Protein AF-0000000072245856 (afdb_homodimer)

Organism: Plasmodium yoelii yoelii (NCBI:txid73239)

Sequence (752 aa):
MQIKRLKFPLGWRPEPLPTGLAEQFRSALAAGLAIFLLGLISSRFIEGGGLKTLVASMGASAVILFVVPHSPMARPWSVVGGHLISGLIGILCARWVPDTWPAAALAVGLAIFAMQLARCLHPPGGASALIPVLGDAGIRALGFQFLLTPLALNVAVMLVASRFYDRWVHAARPAPNTEPHPPSPLERIGIQAEDFHAALQDVGVFVDVSADELSDIYHFAASRAFRRTFGKTTCAGIMTPEPLTAEFGDDLESVWRRMQRHGIRALPVVDRGRHVIGIVTFKDFFRHAPADGFGSLKARLKALLLPSPRVTSTKPEVVGQIMTAPAITARHDAPIVELARLLSEHGIHQVPIVDERRKLVGVPAGLAQPAMAVASMQIKRLKFPLGWRPEPLPTGLAEQFRSALAAGLAIFLLGLISSRFIEGGGLKTLVASMGASAVILFVVPHSPMARPWSVVGGHLISGLIGILCARWVPDTWPAAALAVGLAIFAMQLARCLHPPGGASALIPVLGDAGIRALGFQFLLTPLALNVAVMLVASRFYDRWVHAARPAPNTEPHPPSPLERIGIQAEDFHAALQDVGVFVDVSADELSDIYHFAASRAFRRTFGKTTCAGIMTPEPLTAEFGDDLESVWRRMQRHGIRALPVVDRGRHVIGIVTFKDFFRHAPADGFGSLKARLKALLLPSPRVTSTKPEVVGQIMTAPAITARHDAPIVELARLLSEHGIHQVPIVDERRKLVGVPAGLAQPAMAVAS

InterPro domains:
  IPR000644 CBS domain [PF00571] (237-288)
  IPR000644 CBS domain [PF00571] (319-363)
  IPR000644 CBS domain [PS51371] (239-297)
  IPR000644 CBS domain [PS51371] (323-363)
  IPR000644 CBS domain [SM00116] (242-290)
  IPR000644 CBS domain [SM00116] (326-371)
  IPR007065 HPP [PTHR33741] (18-161)
  IPR046342 CBS domain superfamily [G3DSA:3.10.580.10] (218-363)
  IPR046342 CBS domain superfamily [SSF54631] (230-363)
  IPR058581 HPP, transmembrane region [PF04982] (21-168)

Radius of gyration: 33.42 Å; Cα contacts (8 Å, |Δi|>4): 1411; chains: 2; bounding box: 70×101×74 Å

Solvent-accessible surface area (backbone atoms only — not comparable to full-atom values): 38140 Å² total; per-residue (Å²): 128,81,73,78,68,80,75,69,69,81,54,69,65,64,59,86,69,32,47,54,71,68,57,43,47,49,28,14,50,52,34,12,50,43,46,30,50,42,40,58,54,33,51,71,72,43,86,85,66,67,55,75,40,57,61,45,33,52,30,13,43,36,41,35,41,45,59,30,52,66,26,62,46,40,20,61,38,8,47,53,46,9,35,51,54,9,29,50,39,4,39,51,24,44,73,72,33,88,53,63,43,64,19,39,10,50,10,31,14,51,27,48,32,49,21,56,76,66,36,9,52,22,43,32,12,22,11,34,6,28,40,40,48,42,39,55,73,70,53,46,68,42,50,75,47,35,53,52,62,30,48,46,51,49,51,52,49,49,53,52,45,39,50,51,50,49,46,62,66,40,63,73,47,74,71,76,78,64,66,82,60,74,66,50,76,59,42,60,54,27,67,45,44,68,24,33,45,49,23,41,42,70,69,36,51,60,63,48,59,44,34,64,53,49,43,52,44,46,46,44,9,29,40,42,21,46,40,71,69,32,50,83,35,27,33,56,75,44,34,38,67,79,55,76,67,42,39,47,78,38,45,44,43,61,51,50,49,50,28,61,74,68,69,47,64,63,34,46,22,25,50,96,80,36,30,63,56,18,33,36,36,61,63,34,54,59,69,64,23,63,75,81,61,95,54,55,71,63,51,26,44,49,58,41,40,46,78,65,91,54,94,76,60,98,57,65,63,30,38,57,69,49,34,45,69,79,48,69,67,38,47,33,80,35,40,37,64,59,48,38,46,52,30,48,76,66,70,43,92,76,46,48,22,16,47,96,82,44,27,64,51,21,31,66,38,66,68,56,49,26,60,30,41,55,52,77,128,82,73,80,69,82,75,70,71,82,54,66,66,65,61,85,69,31,48,53,70,68,56,43,47,49,28,13,49,51,33,12,50,41,46,29,50,40,40,58,53,33,51,72,71,42,85,85,66,66,56,74,41,58,60,45,33,52,28,12,43,35,40,35,41,45,60,29,50,65,26,63,44,39,19,60,39,8,48,53,47,10,34,52,55,8,28,51,40,3,38,52,24,44,73,72,34,87,52,64,41,65,19,40,10,48,9,31,14,50,26,48,32,48,21,55,75,65,37,9,50,22,42,32,14,21,11,34,5,29,40,39,48,43,39,55,73,71,53,46,70,43,50,75,47,36,52,52,61,30,47,45,52,49,51,51,49,50,52,52,46,38,50,52,49,47,46,61,66,42,63,74,46,75,70,78,77,65,66,81,60,74,64,48,76,58,41,61,54,27,68,44,44,66,24,33,45,49,26,43,42,69,70,36,52,62,64,50,58,45,35,65,52,48,45,51,45,45,47,42,9,31,40,43,21,46,40,71,70,32,50,82,34,27,34,56,74,46,34,37,67,79,56,76,68,42,39,46,79,37,44,42,42,62,51,50,49,51,27,62,73,68,68,45,65,63,32,46,20,26,49,97,80,38,31,63,58,18,34,36,36,62,61,34,53,58,70,65,24,61,74,80,60,93,52,54,72,64,52,27,45,48,58,43,40,47,80,65,93,53,94,75,59,97,57,65,63,29,38,58,69,48,36,45,67,80,48,69,68,37,47,33,80,34,39,36,63,59,50,39,46,51,30,49,76,66,71,44,92,75,46,48,20,16,48,98,82,42,27,65,52,21,31,66,37,66,70,57,48,25,60,31,41,55,51,76

Structure (mmCIF, N/CA/C/O backbone):
data_AF-0000000072245856-model_v1
#
loop_
_entity.id
_entity.type
_entity.pdbx_description
1 polymer 'Transmembrane protein, putative'
#
loop_
_atom_site.group_PDB
_atom_site.id
_atom_site.type_symbol
_atom_site.label_atom_id
_atom_site.label_alt_id
_atom_site.label_comp_id
_atom_site.label_asym_id
_atom_site.label_entity_id
_atom_site.label_seq_id
_atom_site.pdbx_PDB_ins_code
_atom_site.Cartn_x
_atom_site.Cartn_y
_atom_site.Cartn_z
_atom_site.occupancy
_atom_site.B_iso_or_equiv
_atom_site.auth_seq_id
_atom_site.auth_comp_id
_atom_site.auth_asym_id
_atom_site.auth_atom_id
_atom_site.pdbx_PDB_model_num
ATOM 1 N N . MET A 1 1 ? -5.223 2.502 21.781 1 23.16 1 MET A N 1
ATOM 2 C CA . MET A 1 1 ? -5.441 3.004 20.422 1 23.16 1 MET A CA 1
ATOM 3 C C . MET A 1 1 ? -5.754 1.86 19.469 1 23.16 1 MET A C 1
ATOM 5 O O . MET A 1 1 ? -4.938 0.953 19.281 1 23.16 1 MET A O 1
ATOM 9 N N . GLN A 1 2 ? -6.961 1.61 19.453 1 27.14 2 GLN A N 1
ATOM 10 C CA . GLN A 1 2 ? -7.457 0.384 18.844 1 27.14 2 GLN A CA 1
ATOM 11 C C . GLN A 1 2 ? -7.035 0.294 17.375 1 27.14 2 GLN A C 1
ATOM 13 O O . GLN A 1 2 ? -7.289 1.212 16.594 1 27.14 2 GLN A O 1
ATOM 18 N N . ILE A 1 3 ? -6.023 -0.297 17.156 1 32.41 3 ILE A N 1
ATOM 19 C CA . ILE A 1 3 ? -5.406 -0.661 15.891 1 32.41 3 ILE A CA 1
ATOM 20 C C . ILE A 1 3 ? -6.484 -1.085 14.898 1 32.41 3 ILE A C 1
ATOM 22 O O . ILE A 1 3 ? -7.16 -2.098 15.102 1 32.41 3 ILE A O 1
ATOM 26 N N . LYS A 1 4 ? -7.23 -0.085 14.32 1 41.78 4 LYS A N 1
ATOM 27 C CA . LYS A 1 4 ? -8.258 -0.447 13.344 1 41.78 4 LYS A CA 1
ATOM 28 C C . LYS A 1 4 ? -7.707 -1.421 12.305 1 41.78 4 LYS A C 1
ATOM 30 O O . LYS A 1 4 ? -6.758 -1.104 11.594 1 41.78 4 LYS A O 1
ATOM 35 N N . ARG A 1 5 ? -7.922 -2.658 12.484 1 41.56 5 ARG A N 1
ATOM 36 C CA . ARG A 1 5 ? -7.441 -3.783 11.695 1 41.56 5 ARG A CA 1
ATOM 37 C C . ARG A 1 5 ? -8.047 -3.766 10.297 1 41.56 5 ARG A C 1
ATOM 39 O O . ARG A 1 5 ? -9.164 -3.273 10.102 1 41.56 5 ARG A O 1
ATOM 46 N N . LEU A 1 6 ? -7.355 -3.92 9.375 1 44.09 6 LEU A N 1
ATOM 47 C CA . LEU A 1 6 ? -7.582 -4.02 7.941 1 44.09 6 LEU A CA 1
ATOM 48 C C . LEU A 1 6 ? -8.773 -4.926 7.637 1 44.09 6 LEU A C 1
ATOM 50 O O . LEU A 1 6 ? -8.812 -6.074 8.086 1 44.09 6 LEU A O 1
ATOM 54 N N . LYS A 1 7 ? -9.969 -4.371 7.438 1 44.53 7 LYS A N 1
ATOM 55 C CA . LYS A 1 7 ? -11.172 -5.121 7.094 1 44.53 7 LYS A CA 1
ATOM 56 C C . LYS A 1 7 ? -10.969 -5.938 5.82 1 44.53 7 LYS A C 1
ATOM 58 O O . LYS A 1 7 ? -10.352 -5.457 4.863 1 44.53 7 LYS A O 1
ATOM 63 N N . PHE A 1 8 ? -11.312 -7.203 5.809 1 45.53 8 PHE A N 1
ATOM 64 C CA . PHE A 1 8 ? -11.336 -8.125 4.684 1 45.53 8 PHE A CA 1
ATOM 65 C C . PHE A 1 8 ? -12.414 -7.727 3.68 1 45.53 8 PHE A C 1
ATOM 67 O O . PHE A 1 8 ? -13.594 -7.641 4.027 1 45.53 8 PHE A O 1
ATOM 74 N N . PRO A 1 9 ? -12.117 -7.176 2.508 1 46.19 9 PRO A N 1
ATOM 75 C CA . PRO A 1 9 ? -13.203 -6.84 1.58 1 46.19 9 PRO A CA 1
ATOM 76 C C . PRO A 1 9 ? -13.859 -8.078 0.969 1 46.19 9 PRO A C 1
ATOM 78 O O . PRO A 1 9 ? -13.18 -8.906 0.369 1 46.19 9 PRO A O 1
ATOM 81 N N . LEU A 1 10 ? -14.914 -8.562 1.509 1 52.28 10 LEU A N 1
ATOM 82 C CA . LEU A 1 10 ? -15.688 -9.688 0.973 1 52.28 10 LEU A CA 1
ATOM 83 C C . LEU A 1 10 ? -16.469 -9.258 -0.268 1 52.28 10 LEU A C 1
ATOM 85 O O . LEU A 1 10 ? -17.234 -10.047 -0.816 1 52.28 10 LEU A O 1
ATOM 89 N N . GLY A 1 11 ? -16.219 -8.102 -0.795 1 60.16 11 GLY A N 1
ATOM 90 C CA . GLY A 1 11 ? -17.078 -7.672 -1.883 1 60.16 11 GLY A CA 1
ATOM 91 C C . GLY A 1 11 ? -16.672 -8.242 -3.229 1 60.16 11 GLY A C 1
ATOM 92 O O . GLY A 1 11 ? -15.492 -8.484 -3.473 1 60.16 11 GLY A O 1
ATOM 93 N N . TRP A 1 12 ? -17.625 -8.852 -3.947 1 73.69 12 TRP A N 1
ATOM 94 C CA . TRP A 1 12 ? -17.484 -9.367 -5.305 1 73.69 12 TRP A CA 1
ATOM 95 C C . TRP A 1 12 ? -17.281 -8.234 -6.301 1 73.69 12 TRP A C 1
ATOM 97 O O . TRP A 1 12 ? -17.094 -8.477 -7.496 1 73.69 12 TRP A O 1
ATOM 107 N N . ARG A 1 13 ? -17.234 -7.043 -5.773 1 68.31 13 ARG A N 1
ATOM 108 C CA . ARG A 1 13 ? -17.109 -5.922 -6.699 1 68.31 13 ARG A CA 1
ATOM 109 C C . ARG A 1 13 ? -15.656 -5.703 -7.102 1 68.31 13 ARG A C 1
ATOM 111 O O . ARG A 1 13 ? -14.773 -5.625 -6.246 1 68.31 13 ARG A O 1
ATOM 118 N N . PRO A 1 14 ? -15.531 -5.652 -8.398 1 71.19 14 PRO A N 1
ATOM 119 C CA . PRO A 1 14 ? -14.164 -5.453 -8.891 1 71.19 14 PRO A CA 1
ATOM 120 C C . PRO A 1 14 ? -13.602 -4.078 -8.531 1 71.19 14 PRO A C 1
ATOM 122 O O . PRO A 1 14 ? -14.336 -3.086 -8.531 1 71.19 14 PRO A O 1
ATOM 125 N N . GLU A 1 15 ? -12.461 -4.016 -7.977 1 65.19 15 GLU A N 1
ATOM 126 C CA . GLU A 1 15 ? -11.781 -2.748 -7.734 1 65.19 15 GLU A CA 1
ATOM 127 C C . GLU A 1 15 ? -11.18 -2.189 -9.023 1 65.19 15 GLU A C 1
ATOM 129 O O . GLU A 1 15 ? -10.695 -2.945 -9.867 1 65.19 15 GLU A O 1
ATOM 134 N N . PRO A 1 16 ? -11.328 -0.943 -9.242 1 59.41 16 PRO A N 1
ATOM 135 C CA . PRO A 1 16 ? -10.758 -0.354 -10.453 1 59.41 16 PRO A CA 1
ATOM 136 C C . PRO A 1 16 ? -9.242 -0.547 -10.547 1 59.41 16 PRO A C 1
ATOM 138 O O . PRO A 1 16 ? -8.547 -0.508 -9.523 1 59.41 16 PRO A O 1
ATOM 141 N N . LEU A 1 17 ? -8.836 -0.936 -11.727 1 65 17 LEU A N 1
ATOM 142 C CA . LEU A 1 17 ? -7.398 -1.025 -11.977 1 65 17 LEU A CA 1
ATOM 143 C C . LEU A 1 17 ? -6.828 0.332 -12.367 1 65 17 LEU A C 1
ATOM 145 O O . LEU A 1 17 ? -7.367 1.001 -13.258 1 65 17 LEU A O 1
ATOM 149 N N . PRO A 1 18 ? -5.938 0.742 -11.75 1 62.09 18 PRO A N 1
ATOM 150 C CA . PRO A 1 18 ? -5.375 2.068 -12.016 1 62.09 18 PRO A CA 1
ATOM 151 C C . PRO A 1 18 ? -4.629 2.141 -13.344 1 62.09 18 PRO A C 1
ATOM 153 O O . PRO A 1 18 ? -4.34 3.234 -13.836 1 62.09 18 PRO A O 1
ATOM 156 N N . THR A 1 19 ? -4.484 1.062 -14.031 1 74.44 19 THR A N 1
ATOM 157 C CA . THR A 1 19 ? -3.668 1.06 -15.242 1 74.44 19 THR A CA 1
ATOM 158 C C . THR A 1 19 ? -4.535 1.264 -16.484 1 74.44 19 THR A C 1
ATOM 160 O O . THR A 1 19 ? -5.656 0.754 -16.547 1 74.44 19 THR A O 1
ATOM 163 N N . GLY A 1 20 ? -4.047 2.029 -17.5 1 78.62 20 GLY A N 1
ATOM 164 C CA . GLY A 1 20 ? -4.727 2.248 -18.766 1 78.62 20 GLY A CA 1
ATOM 165 C C . GLY A 1 20 ? -4.711 1.031 -19.656 1 78.62 20 GLY A C 1
ATOM 166 O O . GLY A 1 20 ? -3.969 0.078 -19.422 1 78.62 20 GLY A O 1
ATOM 167 N N . LEU A 1 21 ? -5.52 1.082 -20.781 1 86.94 21 LEU A N 1
ATOM 168 C CA . LEU A 1 21 ? -5.676 -0.044 -21.703 1 86.94 21 LEU A CA 1
ATOM 169 C C . LEU A 1 21 ? -4.371 -0.326 -22.438 1 86.94 21 LEU A C 1
ATOM 171 O O . LEU A 1 21 ? -4.031 -1.485 -22.688 1 86.94 21 LEU A O 1
ATOM 175 N N . ALA A 1 22 ? -3.678 0.667 -22.812 1 87.62 22 ALA A N 1
ATOM 176 C CA . ALA A 1 22 ? -2.414 0.5 -23.531 1 87.62 22 ALA A CA 1
ATOM 177 C C . ALA A 1 22 ? -1.39 -0.232 -22.656 1 87.62 22 ALA A C 1
ATOM 179 O O . ALA A 1 22 ? -0.663 -1.1 -23.156 1 87.62 22 ALA A O 1
ATOM 180 N N . GLU A 1 23 ? -1.351 0.139 -21.438 1 85.06 23 GLU A N 1
ATOM 181 C CA . GLU A 1 23 ? -0.432 -0.507 -20.516 1 85.06 23 GLU A CA 1
ATOM 182 C C . GLU A 1 23 ? -0.836 -1.956 -20.25 1 85.06 23 GLU A C 1
ATOM 184 O O . GLU A 1 23 ? 0.022 -2.826 -20.094 1 85.06 23 GLU A O 1
ATOM 189 N N . GLN A 1 24 ? -2.176 -2.09 -20.203 1 91.25 24 GLN A N 1
ATOM 190 C CA . GLN A 1 24 ? -2.676 -3.447 -20.016 1 91.25 24 GLN A CA 1
ATOM 191 C C . GLN A 1 24 ? -2.279 -4.348 -21.172 1 91.25 24 GLN A C 1
ATOM 193 O O . GLN A 1 24 ? -1.837 -5.48 -20.969 1 91.25 24 GLN A O 1
ATOM 198 N N . PHE A 1 25 ? -2.377 -3.867 -22.328 1 94.25 25 PHE A N 1
ATOM 199 C CA . PHE A 1 25 ? -2.025 -4.629 -23.531 1 94.25 25 PHE A CA 1
ATOM 200 C C . PHE A 1 25 ? -0.522 -4.859 -23.594 1 94.25 25 PHE A C 1
ATOM 202 O O . PHE A 1 25 ? -0.074 -5.969 -23.891 1 94.25 25 PHE A O 1
ATOM 209 N N . ARG A 1 26 ? 0.248 -3.863 -23.312 1 93 26 ARG A N 1
ATOM 210 C CA . ARG A 1 26 ? 1.702 -3.953 -23.391 1 93 26 ARG A CA 1
ATOM 211 C C . ARG A 1 26 ? 2.246 -4.988 -22.422 1 93 26 ARG A C 1
ATOM 213 O O . ARG A 1 26 ? 3.123 -5.781 -22.766 1 93 26 ARG A O 1
ATOM 220 N N . SER A 1 27 ? 1.765 -4.887 -21.234 1 93.69 27 SER A N 1
ATOM 221 C CA . SER A 1 27 ? 2.238 -5.84 -20.234 1 93.69 27 SER A CA 1
ATOM 222 C C . SER A 1 27 ? 1.838 -7.266 -20.594 1 93.69 27 SER A C 1
ATOM 224 O O . SER A 1 27 ? 2.615 -8.203 -20.391 1 93.69 27 SER A O 1
ATOM 226 N N . ALA A 1 28 ? 0.64 -7.434 -21.125 1 97.31 28 ALA A N 1
ATOM 227 C CA . ALA A 1 28 ? 0.17 -8.742 -21.562 1 97.31 28 ALA A CA 1
ATOM 228 C C . ALA A 1 28 ? 1.021 -9.281 -22.703 1 97.31 28 ALA A C 1
ATOM 230 O O . ALA A 1 28 ? 1.404 -10.453 -22.703 1 97.31 28 ALA A O 1
ATOM 231 N N . LEU A 1 29 ? 1.289 -8.461 -23.656 1 97.31 29 LEU A N 1
ATOM 232 C CA . LEU A 1 29 ? 2.109 -8.836 -24.797 1 97.31 29 LEU A CA 1
ATOM 233 C C . LEU A 1 29 ? 3.52 -9.211 -24.359 1 97.31 29 LEU A C 1
ATOM 235 O O . LEU A 1 29 ? 4.078 -10.203 -24.828 1 97.31 29 LEU A O 1
ATOM 239 N N . ALA A 1 30 ? 4.07 -8.391 -23.5 1 97 30 ALA A N 1
ATOM 240 C CA . ALA A 1 30 ? 5.414 -8.656 -23 1 97 30 ALA A CA 1
ATOM 241 C C . ALA A 1 30 ? 5.465 -10 -22.266 1 97 30 ALA A C 1
ATOM 243 O O . ALA A 1 30 ? 6.426 -10.758 -22.422 1 97 30 ALA A O 1
ATOM 244 N N . ALA A 1 31 ? 4.465 -10.242 -21.5 1 98.25 31 ALA A N 1
ATOM 245 C CA . ALA A 1 31 ? 4.395 -11.508 -20.781 1 98.25 31 ALA A CA 1
ATOM 246 C C . ALA A 1 31 ? 4.305 -12.688 -21.734 1 98.25 31 ALA A C 1
ATOM 248 O O . ALA A 1 31 ? 4.992 -13.695 -21.562 1 98.25 31 ALA A O 1
ATOM 249 N N . GLY A 1 32 ? 3.373 -12.578 -22.734 1 98.5 32 GLY A N 1
ATOM 250 C CA . GLY A 1 32 ? 3.271 -13.617 -23.734 1 98.5 32 GLY A CA 1
ATOM 251 C C . GLY A 1 32 ? 4.578 -13.867 -24.469 1 98.5 32 GLY A C 1
ATOM 252 O O . GLY A 1 32 ? 4.973 -15.016 -24.672 1 98.5 32 GLY A O 1
ATOM 253 N N . LEU A 1 33 ? 5.262 -12.844 -24.812 1 97.88 33 LEU A N 1
ATOM 254 C CA . LEU A 1 33 ? 6.539 -12.953 -25.5 1 97.88 33 LEU A CA 1
ATOM 255 C C . LEU A 1 33 ? 7.586 -13.617 -24.609 1 97.88 33 LEU A C 1
ATOM 257 O O . LEU A 1 33 ? 8.414 -14.391 -25.078 1 97.88 33 LEU A O 1
ATOM 261 N N . ALA A 1 34 ? 7.602 -13.242 -23.391 1 98.19 34 ALA A N 1
ATOM 262 C CA . ALA A 1 34 ? 8.523 -13.859 -22.438 1 98.19 34 ALA A CA 1
ATOM 263 C C . ALA A 1 34 ? 8.297 -15.367 -22.344 1 98.19 34 ALA A C 1
ATOM 265 O O . ALA A 1 34 ? 9.258 -16.141 -22.312 1 98.19 34 ALA A O 1
ATOM 266 N N . ILE A 1 35 ? 7.039 -15.758 -22.297 1 97.88 35 ILE A N 1
ATOM 267 C CA . ILE A 1 35 ? 6.695 -17.172 -22.234 1 97.88 35 ILE A CA 1
ATOM 268 C C . ILE A 1 35 ? 7.137 -17.875 -23.516 1 97.88 35 ILE A C 1
ATOM 270 O O . ILE A 1 35 ? 7.629 -19 -23.484 1 97.88 35 ILE A O 1
ATOM 274 N N . PHE A 1 36 ? 6.93 -17.234 -24.625 1 97.19 36 PHE A N 1
ATOM 275 C CA . PHE A 1 36 ? 7.371 -17.766 -25.906 1 97.19 36 PHE A CA 1
ATOM 276 C C . PHE A 1 36 ? 8.875 -18.016 -25.906 1 97.19 36 PHE A C 1
ATOM 278 O O . PHE A 1 36 ? 9.336 -19.094 -26.281 1 97.19 36 PHE A O 1
ATOM 285 N N . LEU A 1 37 ? 9.617 -17.016 -25.5 1 95.69 37 LEU A N 1
ATOM 286 C CA . LEU A 1 37 ? 11.07 -17.109 -25.422 1 95.69 37 LEU A CA 1
ATOM 287 C C . LEU A 1 37 ? 11.492 -18.219 -24.469 1 95.69 37 LEU A C 1
ATOM 289 O O . LEU A 1 37 ? 12.461 -18.938 -24.719 1 95.69 37 LEU A O 1
ATOM 293 N N . LEU A 1 38 ? 10.812 -18.234 -23.422 1 95.19 38 LEU A N 1
ATOM 294 C CA . LEU A 1 38 ? 11.086 -19.266 -22.422 1 95.19 38 LEU A CA 1
ATOM 295 C C . LEU A 1 38 ? 10.945 -20.656 -23.031 1 95.19 38 LEU A C 1
ATOM 297 O O . LEU A 1 38 ? 11.797 -21.516 -22.812 1 95.19 38 LEU A O 1
ATOM 301 N N . GLY A 1 39 ? 9.852 -20.906 -23.734 1 92.38 39 GLY A N 1
ATOM 302 C CA . GLY A 1 39 ? 9.656 -22.188 -24.406 1 92.38 39 GLY A CA 1
ATOM 303 C C . GLY A 1 39 ? 10.758 -22.5 -25.406 1 92.38 39 GLY A C 1
ATOM 304 O O . GLY A 1 39 ? 11.273 -23.625 -25.422 1 92.38 39 GLY A O 1
ATOM 305 N N . LEU A 1 40 ? 11.156 -21.562 -26.156 1 91.31 40 LEU A N 1
ATOM 306 C CA . LEU A 1 40 ? 12.18 -21.75 -27.172 1 91.31 40 LEU A CA 1
ATOM 307 C C . LEU A 1 40 ? 13.523 -22.078 -26.547 1 91.31 40 LEU A C 1
ATOM 309 O O . LEU A 1 40 ? 14.203 -23.016 -26.969 1 91.31 40 LEU A O 1
ATOM 313 N N . ILE A 1 41 ? 13.867 -21.375 -25.531 1 91.62 41 ILE A N 1
ATOM 314 C CA . ILE A 1 41 ? 15.164 -21.531 -24.891 1 91.62 41 ILE A CA 1
ATOM 315 C C . ILE A 1 41 ? 15.203 -22.844 -24.125 1 91.62 41 ILE A C 1
ATOM 317 O O . ILE A 1 41 ? 16.172 -23.609 -24.219 1 91.62 41 ILE A O 1
ATOM 321 N N . SER A 1 42 ? 14.164 -23.062 -23.406 1 88.88 42 SER A N 1
ATOM 322 C CA . SER A 1 42 ? 14.125 -24.266 -22.594 1 88.88 42 SER A CA 1
ATOM 323 C C . SER A 1 42 ? 14.156 -25.516 -23.469 1 88.88 42 SER A C 1
ATOM 325 O O . SER A 1 42 ? 14.742 -26.531 -23.094 1 88.88 42 SER A O 1
ATOM 327 N N . SER A 1 43 ? 13.523 -25.5 -24.672 1 87.06 43 SER A N 1
ATOM 328 C CA . SER A 1 43 ? 13.484 -26.641 -25.578 1 87.06 43 SER A CA 1
ATOM 329 C C . SER A 1 43 ? 14.875 -26.969 -26.125 1 87.06 43 SER A C 1
ATOM 331 O O . SER A 1 43 ? 15.133 -28.094 -26.562 1 87.06 43 SER A O 1
ATOM 333 N N . ARG A 1 44 ? 15.727 -26.062 -26.078 1 86.44 44 ARG A N 1
ATOM 334 C CA . ARG A 1 44 ? 17.078 -26.266 -26.594 1 86.44 44 ARG A CA 1
ATOM 335 C C . ARG A 1 44 ? 17.969 -26.922 -25.531 1 86.44 44 ARG A C 1
ATOM 337 O O . ARG A 1 44 ? 18.922 -27.609 -25.875 1 86.44 44 ARG A O 1
ATOM 344 N N . PHE A 1 45 ? 17.688 -26.672 -24.312 1 83 45 PHE A N 1
ATOM 345 C CA . PHE A 1 45 ? 18.562 -27.141 -23.25 1 83 45 PHE A CA 1
ATOM 346 C C . PHE A 1 45 ? 18.047 -28.438 -22.656 1 83 45 PHE A C 1
ATOM 348 O O . PHE A 1 45 ? 18.797 -29.156 -21.969 1 83 45 PHE A O 1
ATOM 355 N N . ILE A 1 46 ? 16.875 -28.672 -22.75 1 74.62 46 ILE A N 1
ATOM 356 C CA . ILE A 1 46 ? 16.312 -29.875 -22.141 1 74.62 46 ILE A CA 1
ATOM 357 C C . ILE A 1 46 ? 15.992 -30.906 -23.219 1 74.62 46 ILE A C 1
ATOM 359 O O . ILE A 1 46 ? 15.266 -30.625 -24.172 1 74.62 46 ILE A O 1
ATOM 363 N N . GLU A 1 47 ? 16.828 -32.031 -23.141 1 64.62 47 GLU A N 1
ATOM 364 C CA . GLU A 1 47 ? 16.719 -33.094 -24.125 1 64.62 47 GLU A CA 1
ATOM 365 C C . GLU A 1 47 ? 15.359 -33.781 -24.016 1 64.62 47 GLU A C 1
ATOM 367 O O . GLU A 1 47 ? 14.789 -33.906 -22.922 1 64.62 47 GLU A O 1
ATOM 372 N N . GLY A 1 48 ? 14.93 -34.469 -25.141 1 58.5 48 GLY A N 1
ATOM 373 C CA . GLY A 1 48 ? 13.734 -35.281 -25.266 1 58.5 48 GLY A CA 1
ATOM 374 C C . GLY A 1 48 ? 12.477 -34.469 -25.516 1 58.5 48 GLY A C 1
ATOM 375 O O . GLY A 1 48 ? 11.398 -35.031 -25.719 1 58.5 48 GLY A O 1
ATOM 376 N N . GLY A 1 49 ? 12.57 -33.188 -25.906 1 54.28 49 GLY A N 1
ATOM 377 C CA . GLY A 1 49 ? 11.531 -32.406 -26.578 1 54.28 49 GLY A CA 1
ATOM 378 C C . GLY A 1 49 ? 10.18 -32.531 -25.891 1 54.28 49 GLY A C 1
ATOM 379 O O . GLY A 1 49 ? 9.961 -33.406 -25.078 1 54.28 49 GLY A O 1
ATOM 380 N N . GLY A 1 50 ? 9.367 -31.484 -25.25 1 54.84 50 GLY A N 1
ATOM 381 C CA . GLY A 1 50 ? 7.977 -31.656 -24.875 1 54.84 50 GLY A CA 1
ATOM 382 C C . GLY A 1 50 ? 7.543 -30.703 -23.766 1 54.84 50 GLY A C 1
ATOM 383 O O . GLY A 1 50 ? 8.211 -29.703 -23.516 1 54.84 50 GLY A O 1
ATOM 384 N N . LEU A 1 51 ? 6.395 -31.109 -23.266 1 55.41 51 LEU A N 1
ATOM 385 C CA . LEU A 1 51 ? 5.512 -30.359 -22.375 1 55.41 51 LEU A CA 1
ATOM 386 C C . LEU A 1 51 ? 6.148 -30.156 -21 1 55.41 51 LEU A C 1
ATOM 388 O O . LEU A 1 51 ? 5.809 -29.219 -20.281 1 55.41 51 LEU A O 1
ATOM 392 N N . LYS A 1 52 ? 7.602 -30.703 -20.828 1 70.31 52 LYS A N 1
ATOM 393 C CA . LYS A 1 52 ? 8.188 -30.672 -19.5 1 70.31 52 LYS A CA 1
ATOM 394 C C . LYS A 1 52 ? 9.18 -29.516 -19.344 1 70.31 52 LYS A C 1
ATOM 396 O O . LYS A 1 52 ? 9.719 -29.297 -18.266 1 70.31 52 LYS A O 1
ATOM 401 N N . THR A 1 53 ? 9.227 -28.781 -20.359 1 76.5 53 THR A N 1
ATOM 402 C CA . THR A 1 53 ? 10.266 -27.75 -20.344 1 76.5 53 THR A CA 1
ATOM 403 C C . THR A 1 53 ? 9.75 -26.469 -19.703 1 76.5 53 THR A C 1
ATOM 405 O O . THR A 1 53 ? 10.539 -25.656 -19.203 1 76.5 53 THR A O 1
ATOM 408 N N . LEU A 1 54 ? 8.516 -26.375 -19.719 1 87.75 54 LEU A N 1
ATOM 409 C CA . LEU A 1 54 ? 7.891 -25.188 -19.156 1 87.75 54 LEU A CA 1
ATOM 410 C C . LEU A 1 54 ? 7.031 -25.547 -17.953 1 87.75 54 LEU A C 1
ATOM 412 O O . LEU A 1 54 ? 6.168 -26.422 -18.031 1 87.75 54 LEU A O 1
ATOM 416 N N . VAL A 1 55 ? 7.395 -24.953 -16.844 1 92.25 55 VAL A N 1
ATOM 417 C CA . VAL A 1 55 ? 6.645 -25.203 -15.609 1 92.25 55 VAL A CA 1
ATOM 418 C C . VAL A 1 55 ? 5.457 -24.234 -15.531 1 92.25 55 VAL A C 1
ATOM 420 O O . VAL A 1 55 ? 5.609 -23.031 -15.734 1 92.25 55 VAL A O 1
ATOM 423 N N . ALA A 1 56 ? 4.359 -24.781 -15.172 1 92.38 56 ALA A N 1
ATOM 424 C CA . ALA A 1 56 ? 3.115 -24.016 -15.211 1 92.38 56 ALA A CA 1
ATOM 425 C C . ALA A 1 56 ? 3.174 -22.828 -14.273 1 92.38 56 ALA A C 1
ATOM 427 O O . ALA A 1 56 ? 2.494 -21.812 -14.492 1 92.38 56 ALA A O 1
ATOM 428 N N . SER A 1 57 ? 4.012 -22.859 -13.227 1 96.81 57 SER A N 1
ATOM 429 C CA . SER A 1 57 ? 4.133 -21.766 -12.258 1 96.81 57 SER A CA 1
ATOM 430 C C . SER A 1 57 ? 4.66 -20.5 -12.922 1 96.81 57 SER A C 1
ATOM 432 O O . SER A 1 57 ? 4.457 -19.391 -12.414 1 96.81 57 SER A O 1
ATOM 434 N N . MET A 1 58 ? 5.301 -20.672 -14.102 1 97.44 58 MET A N 1
ATOM 435 C CA . MET A 1 58 ? 5.844 -19.516 -14.812 1 97.44 58 MET A CA 1
ATOM 436 C C . MET A 1 58 ? 4.727 -18.609 -15.32 1 97.44 58 MET A C 1
ATOM 438 O O . MET A 1 58 ? 4.918 -17.406 -15.461 1 97.44 58 MET A O 1
ATOM 442 N N . GLY A 1 59 ? 3.604 -19.203 -15.594 1 97.94 59 GLY A N 1
ATOM 443 C CA . GLY A 1 59 ? 2.457 -18.391 -15.953 1 97.94 59 GLY A CA 1
ATOM 444 C C . GLY A 1 59 ? 2.051 -17.422 -14.852 1 97.94 59 GLY A C 1
ATOM 445 O O . GLY A 1 59 ? 1.748 -16.266 -15.133 1 97.94 59 GLY A O 1
ATOM 446 N N . ALA A 1 60 ? 2.049 -17.922 -13.633 1 98.25 60 ALA A N 1
ATOM 447 C CA . ALA A 1 60 ? 1.735 -17.062 -12.492 1 98.25 60 ALA A CA 1
ATOM 448 C C . ALA A 1 60 ? 2.812 -16 -12.289 1 98.25 60 ALA A C 1
ATOM 450 O O . ALA A 1 60 ? 2.506 -14.852 -11.992 1 98.25 60 ALA A O 1
ATOM 451 N N . SER A 1 61 ? 4.047 -16.406 -12.438 1 98.25 61 SER A N 1
ATOM 452 C CA . SER A 1 61 ? 5.145 -15.453 -12.297 1 98.25 61 SER A CA 1
ATOM 453 C C . SER A 1 61 ? 5.062 -14.359 -13.352 1 98.25 61 SER A C 1
ATOM 455 O O . SER A 1 61 ? 5.422 -13.203 -13.086 1 98.25 61 SER A O 1
ATOM 457 N N . ALA A 1 62 ? 4.648 -14.727 -14.531 1 98.31 62 ALA A N 1
ATOM 458 C CA . ALA A 1 62 ? 4.52 -13.734 -15.594 1 98.31 62 ALA A CA 1
ATOM 459 C C . ALA A 1 62 ? 3.572 -12.609 -15.195 1 98.31 62 ALA A C 1
ATOM 461 O O . ALA A 1 62 ? 3.842 -11.438 -15.453 1 98.31 62 ALA A O 1
ATOM 462 N N . VAL A 1 63 ? 2.486 -12.938 -14.539 1 97.25 63 VAL A N 1
ATOM 463 C CA . VAL A 1 63 ? 1.525 -11.922 -14.109 1 97.25 63 VAL A CA 1
ATOM 464 C C . VAL A 1 63 ? 2.193 -10.961 -13.125 1 97.25 63 VAL A C 1
ATOM 466 O O . VAL A 1 63 ? 2.047 -9.742 -13.25 1 97.25 63 VAL A O 1
ATOM 469 N N . ILE A 1 64 ? 2.941 -11.508 -12.258 1 95.38 64 ILE A N 1
ATOM 470 C CA . ILE A 1 64 ? 3.562 -10.688 -11.219 1 95.38 64 ILE A CA 1
ATOM 471 C C . ILE A 1 64 ? 4.68 -9.844 -11.828 1 95.38 64 ILE A C 1
ATOM 473 O O . ILE A 1 64 ? 4.742 -8.633 -11.609 1 95.38 64 ILE A O 1
ATOM 477 N N . LEU A 1 65 ? 5.508 -10.336 -12.625 1 95.44 65 LEU A N 1
ATOM 478 C CA . LEU A 1 65 ? 6.719 -9.688 -13.125 1 95.44 65 LEU A CA 1
ATOM 479 C C . LEU A 1 65 ? 6.387 -8.625 -14.164 1 95.44 65 LEU A C 1
ATOM 481 O O . LEU A 1 65 ? 7.094 -7.625 -14.281 1 95.44 65 LEU A O 1
ATOM 485 N N . PHE A 1 66 ? 5.254 -8.797 -14.828 1 94.19 66 PHE A N 1
ATOM 486 C CA . PHE A 1 66 ? 5.023 -7.898 -15.953 1 94.19 66 PHE A CA 1
ATOM 487 C C . PHE A 1 66 ? 3.857 -6.961 -15.672 1 94.19 66 PHE A C 1
ATOM 489 O O . PHE A 1 66 ? 3.732 -5.906 -16.297 1 94.19 66 PHE A O 1
ATOM 496 N N . VAL A 1 67 ? 2.969 -7.363 -14.742 1 91.25 67 VAL A N 1
ATOM 497 C CA . VAL A 1 67 ? 1.817 -6.516 -14.461 1 91.25 67 VAL A CA 1
ATOM 498 C C . VAL A 1 67 ? 2.064 -5.727 -13.172 1 91.25 67 VAL A C 1
ATOM 500 O O . VAL A 1 67 ? 1.646 -4.57 -13.062 1 91.25 67 VAL A O 1
ATOM 503 N N . VAL A 1 68 ? 2.711 -6.406 -12.188 1 87.25 68 VAL A N 1
ATOM 504 C CA . VAL A 1 68 ? 2.963 -5.734 -10.914 1 87.25 68 VAL A CA 1
ATOM 505 C C . VAL A 1 68 ? 4.453 -5.801 -10.578 1 87.25 68 VAL A C 1
ATOM 507 O O . VAL A 1 68 ? 4.832 -6.25 -9.5 1 87.25 68 VAL A O 1
ATOM 510 N N . PRO A 1 69 ? 5.273 -5.188 -11.398 1 84.12 69 PRO A N 1
ATOM 511 C CA . PRO A 1 69 ? 6.723 -5.336 -11.25 1 84.12 69 PRO A CA 1
ATOM 512 C C . PRO A 1 69 ? 7.262 -4.641 -10.008 1 84.12 69 PRO A C 1
ATOM 514 O O . PRO A 1 69 ? 8.375 -4.938 -9.562 1 84.12 69 PRO A O 1
ATOM 517 N N . HIS A 1 70 ? 6.512 -3.836 -9.352 1 74.69 70 HIS A N 1
ATOM 518 C CA . HIS A 1 70 ? 6.996 -3.078 -8.203 1 74.69 70 HIS A CA 1
ATOM 519 C C . HIS A 1 70 ? 6.617 -3.762 -6.891 1 74.69 70 HIS A C 1
ATOM 521 O O . HIS A 1 70 ? 7.008 -3.307 -5.812 1 74.69 70 HIS A O 1
ATOM 527 N N . SER A 1 71 ? 5.957 -4.828 -7.047 1 82.88 71 SER A N 1
ATOM 528 C CA . SER A 1 71 ? 5.609 -5.613 -5.867 1 82.88 71 SER A CA 1
ATOM 529 C C . SER A 1 71 ? 6.848 -6.215 -5.215 1 82.88 71 SER A C 1
ATOM 531 O O . SER A 1 71 ? 7.766 -6.664 -5.906 1 82.88 71 SER A O 1
ATOM 533 N N . PRO A 1 72 ? 6.887 -6.234 -3.865 1 82.31 72 PRO A N 1
ATOM 534 C CA . PRO A 1 72 ? 7.957 -6.973 -3.195 1 82.31 72 PRO A CA 1
ATOM 535 C C . PRO A 1 72 ? 8.039 -8.43 -3.646 1 82.31 72 PRO A C 1
ATOM 537 O O . PRO A 1 72 ? 9.117 -9.031 -3.627 1 82.31 72 PRO A O 1
ATOM 540 N N . MET A 1 73 ? 6.996 -8.969 -4.168 1 90.31 73 MET A N 1
ATOM 541 C CA . MET A 1 73 ? 6.945 -10.367 -4.582 1 90.31 73 MET A CA 1
ATOM 542 C C . MET A 1 73 ? 7.535 -10.547 -5.977 1 90.31 73 MET A C 1
ATOM 544 O O . MET A 1 73 ? 7.734 -11.68 -6.426 1 90.31 73 MET A O 1
ATOM 548 N N . ALA A 1 74 ? 7.832 -9.398 -6.617 1 90.81 74 ALA A N 1
ATOM 549 C CA . ALA A 1 74 ? 8.422 -9.438 -7.953 1 90.81 74 ALA A CA 1
ATOM 550 C C . ALA A 1 74 ? 9.938 -9.266 -7.895 1 90.81 74 ALA A C 1
ATOM 552 O O . ALA A 1 74 ? 10.617 -9.367 -8.914 1 90.81 74 ALA A O 1
ATOM 553 N N . ARG A 1 75 ? 10.453 -9.102 -6.719 1 88.88 75 ARG A N 1
ATOM 554 C CA . ARG A 1 75 ? 11.891 -8.914 -6.559 1 88.88 75 ARG A CA 1
ATOM 555 C C . ARG A 1 75 ? 12.656 -10.188 -6.922 1 88.88 75 ARG A C 1
ATOM 557 O O . ARG A 1 75 ? 12.133 -11.289 -6.766 1 88.88 75 ARG A O 1
ATOM 564 N N . PRO A 1 76 ? 13.883 -10.008 -7.359 1 93.44 76 PRO A N 1
ATOM 565 C CA . PRO A 1 76 ? 14.656 -11.164 -7.824 1 93.44 76 PRO A CA 1
ATOM 566 C C . PRO A 1 76 ? 14.797 -12.242 -6.754 1 93.44 76 PRO A C 1
ATOM 568 O O . PRO A 1 76 ? 14.633 -13.43 -7.047 1 93.44 76 PRO A O 1
ATOM 571 N N . TRP A 1 77 ? 15.008 -11.828 -5.543 1 94.19 77 TRP A N 1
ATOM 572 C CA . TRP A 1 77 ? 15.148 -12.82 -4.48 1 94.19 77 TRP A CA 1
ATOM 573 C C . TRP A 1 77 ? 13.828 -13.555 -4.254 1 94.19 77 TRP A C 1
ATOM 575 O O . TRP A 1 77 ? 13.812 -14.773 -4.035 1 94.19 77 TRP A O 1
ATOM 585 N N . SER A 1 78 ? 12.797 -12.867 -4.27 1 95.19 78 SER A N 1
ATOM 586 C CA . SER A 1 78 ? 11.492 -13.508 -4.098 1 95.19 78 SER A CA 1
ATOM 587 C C . SER A 1 78 ? 11.227 -14.523 -5.203 1 95.19 78 SER A C 1
ATOM 589 O O . SER A 1 78 ? 10.719 -15.617 -4.941 1 95.19 78 SER A O 1
ATOM 591 N N . VAL A 1 79 ? 11.633 -14.164 -6.418 1 97.31 79 VAL A N 1
ATOM 592 C CA . VAL A 1 79 ? 11.375 -15.039 -7.555 1 97.31 79 VAL A CA 1
ATOM 593 C C . VAL A 1 79 ? 12.273 -16.266 -7.48 1 97.31 79 VAL A C 1
ATOM 595 O O . VAL A 1 79 ? 11.789 -17.406 -7.535 1 97.31 79 VAL A O 1
ATOM 598 N N . VAL A 1 80 ? 13.562 -16.047 -7.305 1 97.56 80 VAL A N 1
ATOM 599 C CA . VAL A 1 80 ? 14.531 -17.141 -7.285 1 97.56 80 VAL A CA 1
ATOM 600 C C . VAL A 1 80 ? 14.289 -18.031 -6.07 1 97.56 80 VAL A C 1
ATOM 602 O O . VAL A 1 80 ? 14.102 -19.234 -6.207 1 97.56 80 VAL A O 1
ATOM 605 N N . GLY A 1 81 ? 14.273 -17.406 -4.902 1 97.31 81 GLY A N 1
ATOM 606 C CA . GLY A 1 81 ? 14.062 -18.156 -3.676 1 97.31 81 GLY A CA 1
ATOM 607 C C . GLY A 1 81 ? 12.703 -18.828 -3.613 1 97.31 81 GLY A C 1
ATOM 608 O O . GLY A 1 81 ? 12.586 -19.969 -3.178 1 97.31 81 GLY A O 1
ATOM 609 N N . GLY A 1 82 ? 11.688 -18.094 -4.023 1 97.94 82 GLY A N 1
ATOM 610 C CA . GLY A 1 82 ? 10.336 -18.625 -4 1 97.94 82 GLY A CA 1
ATOM 611 C C . GLY A 1 82 ? 10.188 -19.906 -4.805 1 97.94 82 GLY A C 1
ATOM 612 O O . GLY A 1 82 ? 9.586 -20.875 -4.336 1 97.94 82 GLY A O 1
ATOM 613 N N . HIS A 1 83 ? 10.742 -19.922 -5.969 1 98.5 83 HIS A N 1
ATOM 614 C CA . HIS A 1 83 ? 10.633 -21.094 -6.832 1 98.5 83 HIS A CA 1
ATOM 615 C C . HIS A 1 83 ? 11.547 -22.219 -6.359 1 98.5 83 HIS A C 1
ATOM 617 O O . HIS A 1 83 ? 11.109 -23.359 -6.211 1 98.5 83 HIS A O 1
ATOM 623 N N . LEU A 1 84 ? 12.773 -21.922 -6.102 1 98.44 84 LEU A N 1
ATOM 624 C CA . LEU A 1 84 ? 13.75 -22.969 -5.879 1 98.44 84 LEU A CA 1
ATOM 625 C C . LEU A 1 84 ? 13.562 -23.609 -4.504 1 98.44 84 LEU A C 1
ATOM 627 O O . LEU A 1 84 ? 13.672 -24.828 -4.359 1 98.44 84 LEU A O 1
ATOM 631 N N . ILE A 1 85 ? 13.305 -22.828 -3.471 1 98.5 85 ILE A N 1
ATOM 632 C CA . ILE A 1 85 ? 13.039 -23.375 -2.145 1 98.5 85 ILE A CA 1
ATOM 633 C C . ILE A 1 85 ? 11.766 -24.234 -2.184 1 98.5 85 ILE A C 1
ATOM 635 O O . ILE A 1 85 ? 11.742 -25.344 -1.662 1 98.5 85 ILE A O 1
ATOM 639 N N . SER A 1 86 ? 10.789 -23.734 -2.793 1 98.81 86 SER A N 1
ATOM 640 C CA . SER A 1 86 ? 9.523 -24.453 -2.895 1 98.81 86 SER A CA 1
ATOM 641 C C . SER A 1 86 ? 9.672 -25.719 -3.73 1 98.81 86 SER A C 1
ATOM 643 O O . SER A 1 86 ? 9.125 -26.766 -3.381 1 98.81 86 SER A O 1
ATOM 645 N N . GLY A 1 87 ? 10.406 -25.578 -4.891 1 98.25 87 GLY A N 1
ATOM 646 C CA . GLY A 1 87 ? 10.672 -26.75 -5.699 1 98.25 87 GLY A CA 1
ATOM 647 C C . GLY A 1 87 ? 11.391 -27.844 -4.938 1 98.25 87 GLY A C 1
ATOM 648 O O . GLY A 1 87 ? 11.047 -29.031 -5.066 1 98.25 87 GLY A O 1
ATOM 649 N N . LEU A 1 88 ? 12.359 -27.453 -4.168 1 98.44 88 LEU A N 1
ATOM 650 C CA . LEU A 1 88 ? 13.102 -28.422 -3.363 1 98.44 88 LEU A CA 1
ATOM 651 C C . LEU A 1 88 ? 12.18 -29.109 -2.369 1 98.44 88 LEU A C 1
ATOM 653 O O . LEU A 1 88 ? 12.234 -30.344 -2.223 1 98.44 88 LEU A O 1
ATOM 657 N N . ILE A 1 89 ? 11.375 -28.406 -1.687 1 98.75 89 ILE A N 1
ATOM 658 C CA . ILE A 1 89 ? 10.445 -28.953 -0.712 1 98.75 89 ILE A CA 1
ATOM 659 C C . ILE A 1 89 ? 9.469 -29.906 -1.411 1 98.75 89 ILE A C 1
ATOM 661 O O . ILE A 1 89 ? 9.156 -30.984 -0.897 1 98.75 89 ILE A O 1
ATOM 665 N N . GLY A 1 90 ? 8.977 -29.484 -2.557 1 98.19 90 GLY A N 1
ATOM 666 C CA . GLY A 1 90 ? 8.117 -30.359 -3.34 1 98.19 90 GLY A CA 1
ATOM 667 C C . GLY A 1 90 ? 8.758 -31.688 -3.674 1 98.19 90 GLY A C 1
ATOM 668 O O . GLY A 1 90 ? 8.133 -32.75 -3.531 1 98.19 90 GLY A O 1
ATOM 669 N N . ILE A 1 91 ? 10.016 -31.641 -4.109 1 97.56 91 ILE A N 1
ATOM 670 C CA . ILE A 1 91 ? 10.75 -32.844 -4.465 1 97.56 91 ILE A CA 1
ATOM 671 C C . ILE A 1 91 ? 10.883 -33.75 -3.238 1 97.56 91 ILE A C 1
ATOM 673 O O . ILE A 1 91 ? 10.672 -34.969 -3.322 1 97.56 91 ILE A O 1
ATOM 677 N N . LEU A 1 92 ? 11.211 -33.188 -2.1 1 98.19 92 LEU A N 1
ATOM 678 C CA . LEU A 1 92 ? 11.398 -33.969 -0.867 1 98.19 92 LEU A CA 1
ATOM 679 C C . LEU A 1 92 ? 10.086 -34.594 -0.415 1 98.19 92 LEU A C 1
ATOM 681 O O . LEU A 1 92 ? 10.07 -35.75 0.02 1 98.19 92 LEU A O 1
ATOM 685 N N . CYS A 1 93 ? 9.023 -33.875 -0.503 1 97.88 93 CYS A N 1
ATOM 686 C CA . CYS A 1 93 ? 7.723 -34.438 -0.125 1 97.88 93 CYS A CA 1
ATOM 687 C C . CYS A 1 93 ? 7.309 -35.562 -1.064 1 97.88 93 CYS A C 1
ATOM 689 O O . CYS A 1 93 ? 6.746 -36.562 -0.625 1 97.88 93 CYS A O 1
ATOM 691 N N . ALA A 1 94 ? 7.562 -35.375 -2.359 1 95.94 94 ALA A N 1
ATOM 692 C CA . ALA A 1 94 ? 7.246 -36.406 -3.336 1 95.94 94 ALA A CA 1
ATOM 693 C C . ALA A 1 94 ? 8.031 -37.688 -3.055 1 95.94 94 ALA A C 1
ATOM 695 O O . ALA A 1 94 ? 7.535 -38.781 -3.285 1 95.94 94 ALA A O 1
ATOM 696 N N . ARG A 1 95 ? 9.219 -37.562 -2.57 1 95.31 95 ARG A N 1
ATOM 697 C CA . ARG A 1 95 ? 10.109 -38.688 -2.354 1 95.31 95 ARG A CA 1
ATOM 698 C C . ARG A 1 95 ? 9.812 -39.375 -1.027 1 95.31 95 ARG A C 1
ATOM 700 O O . ARG A 1 95 ? 9.891 -40.625 -0.926 1 95.31 95 ARG A O 1
ATOM 707 N N . TRP A 1 96 ? 9.375 -38.656 0.008 1 96.69 96 TRP A N 1
ATOM 708 C CA . TRP A 1 96 ? 9.383 -39.219 1.354 1 96.69 96 TRP A CA 1
ATOM 709 C C . TRP A 1 96 ? 7.965 -39.375 1.881 1 96.69 96 TRP A C 1
ATOM 711 O O . TRP A 1 96 ? 7.75 -40.062 2.889 1 96.69 96 TRP A O 1
ATOM 721 N N . VAL A 1 97 ? 7.004 -38.812 1.253 1 96.88 97 VAL A N 1
ATOM 722 C CA . VAL A 1 97 ? 5.613 -38.969 1.672 1 96.88 97 VAL A CA 1
ATOM 723 C C . VAL A 1 97 ? 4.848 -39.812 0.649 1 96.88 97 VAL A C 1
ATOM 725 O O . VAL A 1 97 ? 4.57 -39.344 -0.458 1 96.88 97 VAL A O 1
ATOM 728 N N . PRO A 1 98 ? 4.469 -40.938 1.001 1 93.56 98 PRO A N 1
ATOM 729 C CA . PRO A 1 98 ? 3.938 -41.906 0.029 1 93.56 98 PRO A CA 1
ATOM 730 C C . PRO A 1 98 ? 2.564 -41.5 -0.506 1 93.56 98 PRO A C 1
ATOM 732 O O . PRO A 1 98 ? 2.291 -41.656 -1.698 1 93.56 98 PRO A O 1
ATOM 735 N N . ASP A 1 99 ? 1.655 -40.969 0.327 1 93.81 99 ASP A N 1
ATOM 736 C CA . ASP A 1 99 ? 0.309 -40.625 -0.117 1 93.81 99 ASP A CA 1
ATOM 737 C C . ASP A 1 99 ? 0.289 -39.25 -0.781 1 93.81 99 ASP A C 1
ATOM 739 O O . ASP A 1 99 ? 0.911 -38.312 -0.287 1 93.81 99 ASP A O 1
ATOM 743 N N . THR A 1 100 ? -0.391 -39.125 -1.851 1 92.62 100 THR A N 1
ATOM 744 C CA . THR A 1 100 ? -0.379 -37.938 -2.713 1 92.62 100 THR A CA 1
ATOM 745 C C . THR A 1 100 ? -0.904 -36.719 -1.966 1 92.62 100 THR A C 1
ATOM 747 O O . THR A 1 100 ? -0.281 -35.656 -1.988 1 92.62 100 THR A O 1
ATOM 750 N N . TRP A 1 101 ? -2.037 -36.875 -1.279 1 93.88 101 TRP A N 1
ATOM 751 C CA . TRP A 1 101 ? -2.707 -35.688 -0.733 1 93.88 101 TRP A CA 1
ATOM 752 C C . TRP A 1 101 ? -1.962 -35.156 0.484 1 93.88 101 TRP A C 1
ATOM 754 O O . TRP A 1 101 ? -1.727 -33.969 0.594 1 93.88 101 TRP A O 1
ATOM 764 N N . PRO A 1 102 ? -1.459 -36.062 1.41 1 96.75 102 PRO A N 1
ATOM 765 C CA . PRO A 1 102 ? -0.583 -35.562 2.475 1 96.75 102 PRO A CA 1
ATOM 766 C C . PRO A 1 102 ? 0.7 -34.938 1.938 1 96.75 102 PRO A C 1
ATOM 768 O O . PRO A 1 102 ? 1.181 -33.938 2.488 1 96.75 102 PRO A O 1
ATOM 771 N N . ALA A 1 103 ? 1.248 -35.531 0.846 1 97.31 103 ALA A N 1
ATOM 772 C CA . ALA A 1 103 ? 2.453 -34.969 0.236 1 97.31 103 ALA A CA 1
ATOM 773 C C . ALA A 1 103 ? 2.197 -33.562 -0.307 1 97.31 103 ALA A C 1
ATOM 775 O O . ALA A 1 103 ? 3.008 -32.656 -0.108 1 97.31 103 ALA A O 1
ATOM 776 N N . ALA A 1 104 ? 1.067 -33.406 -0.999 1 97.25 104 ALA A N 1
ATOM 777 C CA . ALA A 1 104 ? 0.7 -32.125 -1.57 1 97.25 104 ALA A CA 1
ATOM 778 C C . ALA A 1 104 ? 0.494 -31.078 -0.477 1 97.25 104 ALA A C 1
ATOM 780 O O . ALA A 1 104 ? 0.982 -29.938 -0.586 1 97.25 104 ALA A O 1
ATOM 781 N N . ALA A 1 105 ? -0.172 -31.469 0.585 1 98.25 105 ALA A N 1
ATOM 782 C CA . ALA A 1 105 ? -0.464 -30.578 1.708 1 98.25 105 ALA A CA 1
ATOM 783 C C . ALA A 1 105 ? 0.821 -30.125 2.389 1 98.25 105 ALA A C 1
ATOM 785 O O . ALA A 1 105 ? 0.998 -28.922 2.652 1 98.25 105 ALA A O 1
ATOM 786 N N . LEU A 1 106 ? 1.686 -31.047 2.656 1 98.56 106 LEU A N 1
ATOM 787 C CA . LEU A 1 106 ? 2.951 -30.734 3.314 1 98.56 106 LEU A CA 1
ATOM 788 C C . LEU A 1 106 ? 3.834 -29.875 2.418 1 98.56 106 LEU A C 1
ATOM 790 O O . LEU A 1 106 ? 4.516 -28.969 2.9 1 98.56 106 LEU A O 1
ATOM 794 N N . ALA A 1 107 ? 3.846 -30.203 1.129 1 98.69 107 ALA A N 1
ATOM 795 C CA . ALA A 1 107 ? 4.656 -29.453 0.178 1 98.69 107 ALA A CA 1
ATOM 796 C C . ALA A 1 107 ? 4.266 -27.969 0.177 1 98.69 107 ALA A C 1
ATOM 798 O O . ALA A 1 107 ? 5.121 -27.094 0.323 1 98.69 107 ALA A O 1
ATOM 799 N N . VAL A 1 108 ? 2.99 -27.703 0.088 1 98.62 108 VAL A N 1
ATOM 800 C CA . VAL A 1 108 ? 2.525 -26.312 -0.004 1 98.62 108 VAL A CA 1
ATOM 801 C C . VAL A 1 108 ? 2.688 -25.625 1.348 1 98.62 108 VAL A C 1
ATOM 803 O O . VAL A 1 108 ? 3.186 -24.5 1.422 1 98.62 108 VAL A O 1
ATOM 806 N N . GLY A 1 109 ? 2.281 -26.297 2.422 1 98.69 109 GLY A N 1
ATOM 807 C CA . GLY A 1 109 ? 2.416 -25.719 3.75 1 98.69 109 GLY A CA 1
ATOM 808 C C . GLY A 1 109 ? 3.85 -25.375 4.105 1 98.69 109 GLY A C 1
ATOM 809 O O . GLY A 1 109 ? 4.133 -24.25 4.535 1 98.69 109 GLY A O 1
ATOM 810 N N . LEU A 1 110 ? 4.742 -26.328 3.9 1 98.75 110 LEU A N 1
ATOM 811 C CA . LEU A 1 110 ? 6.145 -26.109 4.227 1 98.75 110 LEU A CA 1
ATOM 812 C C . LEU A 1 110 ? 6.766 -25.062 3.301 1 98.75 110 LEU A C 1
ATOM 814 O O . LEU A 1 110 ? 7.621 -24.281 3.723 1 98.75 110 LEU A O 1
ATOM 818 N N . ALA A 1 111 ? 6.418 -25.094 2.045 1 98.81 111 ALA A N 1
ATOM 819 C CA . ALA A 1 111 ? 6.926 -24.109 1.098 1 98.81 111 ALA A CA 1
ATOM 820 C C . ALA A 1 111 ? 6.547 -22.688 1.524 1 98.81 111 ALA A C 1
ATOM 822 O O . ALA A 1 111 ? 7.383 -21.781 1.511 1 98.81 111 ALA A O 1
ATOM 823 N N . ILE A 1 112 ? 5.285 -22.547 1.911 1 98.19 112 ILE A N 1
ATOM 824 C CA . ILE A 1 112 ? 4.801 -21.234 2.332 1 98.19 112 ILE A CA 1
ATOM 825 C C . ILE A 1 112 ? 5.562 -20.766 3.572 1 98.19 112 ILE A C 1
ATOM 827 O O . ILE A 1 112 ? 6.023 -19.625 3.637 1 98.19 112 ILE A O 1
ATOM 831 N N . PHE A 1 113 ? 5.691 -21.641 4.469 1 97.69 113 PHE A N 1
ATOM 832 C CA . PHE A 1 113 ? 6.406 -21.312 5.695 1 97.69 113 PHE A CA 1
ATOM 833 C C . PHE A 1 113 ? 7.855 -20.938 5.398 1 97.69 113 PHE A C 1
ATOM 835 O O . PHE A 1 113 ? 8.367 -19.938 5.906 1 97.69 113 PHE A O 1
ATOM 842 N N . ALA A 1 114 ? 8.523 -21.688 4.637 1 98.06 114 ALA A N 1
ATOM 843 C CA . ALA A 1 114 ? 9.922 -21.469 4.301 1 98.06 114 ALA A CA 1
ATOM 844 C C . ALA A 1 114 ? 10.109 -20.156 3.539 1 98.06 114 ALA A C 1
ATOM 846 O O . ALA A 1 114 ? 11.094 -19.438 3.756 1 98.06 114 ALA A O 1
ATOM 847 N N . MET A 1 115 ? 9.25 -19.875 2.602 1 97.12 115 MET A N 1
ATOM 848 C CA . MET A 1 115 ? 9.344 -18.625 1.86 1 97.12 115 MET A CA 1
ATOM 849 C C . MET A 1 115 ? 9.242 -17.422 2.801 1 97.12 115 MET A C 1
ATOM 851 O O . MET A 1 115 ? 9.938 -16.422 2.617 1 97.12 115 MET A O 1
ATOM 855 N N . GLN A 1 116 ? 8.312 -17.562 3.752 1 93.75 116 GLN A N 1
ATOM 856 C CA . GLN A 1 116 ? 8.172 -16.469 4.711 1 93.75 116 GLN A CA 1
ATOM 857 C C . GLN A 1 116 ? 9.422 -16.328 5.566 1 93.75 116 GLN A C 1
ATOM 859 O O . GLN A 1 116 ? 9.906 -15.211 5.777 1 93.75 116 GLN A O 1
ATOM 864 N N . LEU A 1 117 ? 9.992 -17.406 6.02 1 93.56 117 LEU A N 1
ATOM 865 C CA . LEU A 1 117 ? 11.195 -17.391 6.844 1 93.56 117 LEU A CA 1
ATOM 866 C C . LEU A 1 117 ? 12.375 -16.812 6.066 1 93.56 117 LEU A C 1
ATOM 868 O O . LEU A 1 117 ? 13.172 -16.047 6.621 1 93.56 117 LEU A O 1
ATOM 872 N N . ALA A 1 118 ? 12.406 -17.172 4.82 1 94.94 118 ALA A N 1
ATOM 873 C CA . ALA A 1 118 ? 13.523 -16.719 3.99 1 94.94 118 ALA A CA 1
ATOM 874 C C . ALA A 1 118 ? 13.25 -15.352 3.393 1 94.94 118 ALA A C 1
ATOM 876 O O . ALA A 1 118 ? 14.062 -14.828 2.629 1 94.94 118 ALA A O 1
ATOM 877 N N . ARG A 1 119 ? 12.102 -14.844 3.609 1 90.31 119 ARG A N 1
ATOM 878 C CA . ARG A 1 119 ? 11.703 -13.516 3.141 1 90.31 119 ARG A CA 1
ATOM 879 C C . ARG A 1 119 ? 11.727 -13.445 1.616 1 90.31 119 ARG A C 1
ATOM 881 O O . ARG A 1 119 ? 12.273 -12.508 1.041 1 90.31 119 ARG A O 1
ATOM 888 N N . CYS A 1 120 ? 11.25 -14.438 1.023 1 94.19 120 CYS A N 1
ATOM 889 C CA . CYS A 1 120 ? 11.18 -14.5 -0.432 1 94.19 120 CYS A CA 1
ATOM 890 C C . CYS A 1 120 ? 9.805 -14.961 -0.893 1 94.19 120 CYS A C 1
ATOM 892 O O . CYS A 1 120 ? 9.695 -15.828 -1.756 1 94.19 120 CYS A O 1
ATOM 894 N N . LEU A 1 121 ? 8.789 -14.43 -0.254 1 93.62 121 LEU A N 1
ATOM 895 C CA . LEU A 1 121 ? 7.422 -14.805 -0.588 1 93.62 121 LEU A CA 1
ATOM 896 C C . LEU A 1 121 ? 7.129 -14.531 -2.059 1 93.62 121 LEU A C 1
ATOM 898 O O . LEU A 1 121 ? 7.273 -13.398 -2.523 1 93.62 121 LEU A O 1
ATOM 902 N N . HIS A 1 122 ? 6.824 -15.461 -2.822 1 96.19 122 HIS A N 1
ATOM 903 C CA . HIS A 1 122 ? 6.438 -15.461 -4.23 1 96.19 122 HIS A CA 1
ATOM 904 C C . HIS A 1 122 ? 5.328 -16.469 -4.5 1 96.19 122 HIS A C 1
ATOM 906 O O . HIS A 1 122 ? 5.59 -17.672 -4.574 1 96.19 122 HIS A O 1
ATOM 912 N N . PRO A 1 123 ? 4.152 -16 -4.703 1 97.19 123 PRO A N 1
ATOM 913 C CA . PRO A 1 123 ? 2.996 -16.906 -4.746 1 97.19 123 PRO A CA 1
ATOM 914 C C . PRO A 1 123 ? 3.182 -18.062 -5.723 1 97.19 123 PRO A C 1
ATOM 916 O O . PRO A 1 123 ? 2.889 -19.203 -5.387 1 97.19 123 PRO A O 1
ATOM 919 N N . PRO A 1 124 ? 3.795 -17.875 -6.887 1 98.19 124 PRO A N 1
ATOM 920 C CA . PRO A 1 124 ? 3.986 -18.984 -7.816 1 98.19 124 PRO A CA 1
ATOM 921 C C . PRO A 1 124 ? 4.816 -20.125 -7.219 1 98.19 124 PRO A C 1
ATOM 923 O O . PRO A 1 124 ? 4.77 -21.25 -7.707 1 98.19 124 PRO A O 1
ATOM 926 N N . GLY A 1 125 ? 5.59 -19.812 -6.199 1 98.31 125 GLY A N 1
ATOM 927 C CA . GLY A 1 125 ? 6.324 -20.859 -5.5 1 98.31 125 GLY A CA 1
ATOM 928 C C . GLY A 1 125 ? 5.438 -21.969 -4.984 1 98.31 125 GLY A C 1
ATOM 929 O O . GLY A 1 125 ? 5.859 -23.125 -4.906 1 98.31 125 GLY A O 1
ATOM 930 N N . GLY A 1 126 ? 4.242 -21.594 -4.559 1 98.25 126 GLY A N 1
ATOM 931 C CA . GLY A 1 126 ? 3.295 -22.609 -4.137 1 98.25 126 GLY A CA 1
ATOM 932 C C . GLY A 1 126 ? 2.992 -23.625 -5.223 1 98.25 126 GLY A C 1
ATOM 933 O O . GLY A 1 126 ? 2.859 -24.812 -4.938 1 98.25 126 GLY A O 1
ATOM 934 N N . ALA A 1 127 ? 2.824 -23.156 -6.398 1 97.69 127 ALA A N 1
ATOM 935 C CA . ALA A 1 127 ? 2.619 -24.047 -7.535 1 97.69 127 ALA A CA 1
ATOM 936 C C . ALA A 1 127 ? 3.859 -24.906 -7.789 1 97.69 127 ALA A C 1
ATOM 938 O O . ALA A 1 127 ? 3.748 -26.094 -8.086 1 97.69 127 ALA A O 1
ATOM 939 N N . SER A 1 128 ? 5.062 -24.312 -7.688 1 97.62 128 SER A N 1
ATOM 940 C CA . SER A 1 128 ? 6.32 -25.016 -7.902 1 97.62 128 SER A CA 1
ATOM 941 C C . SER A 1 128 ? 6.492 -26.156 -6.898 1 97.62 128 SER A C 1
ATOM 943 O O . SER A 1 128 ? 7.129 -27.156 -7.203 1 97.62 128 SER A O 1
ATOM 945 N N . ALA A 1 129 ? 5.93 -25.984 -5.758 1 98.19 129 ALA A N 1
ATOM 946 C CA . ALA A 1 129 ? 6 -27.031 -4.727 1 98.19 129 ALA A CA 1
ATOM 947 C C . ALA A 1 129 ? 5.105 -28.219 -5.082 1 98.19 129 ALA A C 1
ATOM 949 O O . ALA A 1 129 ? 5.402 -29.344 -4.715 1 98.19 129 ALA A O 1
ATOM 950 N N . LEU A 1 130 ? 4.07 -28.016 -5.789 1 96.19 130 LEU A N 1
ATOM 951 C CA . LEU A 1 130 ? 3.074 -29.047 -6.062 1 96.19 130 LEU A CA 1
ATOM 952 C C . LEU A 1 130 ? 3.463 -29.859 -7.289 1 96.19 130 LEU A C 1
ATOM 954 O O . LEU A 1 130 ? 3.117 -31.031 -7.391 1 96.19 130 LEU A O 1
ATOM 958 N N . ILE A 1 131 ? 4.203 -29.25 -8.156 1 93.56 131 ILE A N 1
ATOM 959 C CA . ILE A 1 131 ? 4.461 -29.828 -9.469 1 93.56 131 ILE A CA 1
ATOM 960 C C . ILE A 1 131 ? 5.227 -31.141 -9.312 1 93.56 131 ILE A C 1
ATOM 962 O O . ILE A 1 131 ? 4.844 -32.156 -9.883 1 93.56 131 ILE A O 1
ATOM 966 N N . PRO A 1 132 ? 6.262 -31.266 -8.469 1 93.75 132 PRO A N 1
ATOM 967 C CA . PRO A 1 132 ? 6.934 -32.562 -8.297 1 93.75 132 PRO A CA 1
ATOM 968 C C . PRO A 1 132 ? 6.031 -33.625 -7.672 1 93.75 132 PRO A C 1
ATOM 970 O O . PRO A 1 132 ? 6.227 -34.812 -7.895 1 93.75 132 PRO A O 1
ATOM 973 N N . VAL A 1 133 ? 5.027 -33.188 -6.914 1 93.88 133 VAL A N 1
ATOM 974 C CA . VAL A 1 133 ? 4.141 -34.125 -6.219 1 93.88 133 VAL A CA 1
ATOM 975 C C . VAL A 1 133 ? 3.061 -34.625 -7.18 1 93.88 133 VAL A C 1
ATOM 977 O O . VAL A 1 133 ? 2.73 -35.812 -7.188 1 93.88 133 VAL A O 1
ATOM 980 N N . LEU A 1 134 ? 2.572 -33.719 -8.023 1 90 134 LEU A N 1
ATOM 981 C CA . LEU A 1 134 ? 1.404 -34 -8.844 1 90 134 LEU A CA 1
ATOM 982 C C . LEU A 1 134 ? 1.819 -34.375 -10.266 1 90 134 LEU A C 1
ATOM 984 O O . LEU A 1 134 ? 0.995 -34.844 -11.055 1 90 134 LEU A O 1
ATOM 988 N N . GLY A 1 135 ? 3.002 -34.094 -10.586 1 84.5 135 GLY A N 1
ATOM 989 C CA . GLY A 1 135 ? 3.459 -34.312 -11.953 1 84.5 135 GLY A CA 1
ATOM 990 C C . GLY A 1 135 ? 3.381 -35.75 -12.383 1 84.5 135 GLY A C 1
ATOM 991 O O . GLY A 1 135 ? 3.271 -36.656 -11.539 1 84.5 135 GLY A O 1
ATOM 992 N N . ASP A 1 136 ? 3.367 -35.969 -13.625 1 80.5 136 ASP A N 1
ATOM 993 C CA . ASP A 1 136 ? 3.336 -37.312 -14.18 1 80.5 136 ASP A CA 1
ATOM 994 C C . ASP A 1 136 ? 4.648 -38.062 -13.914 1 80.5 136 ASP A C 1
ATOM 996 O O . ASP A 1 136 ? 5.523 -37.531 -13.211 1 80.5 136 ASP A O 1
ATOM 1000 N N . ALA A 1 137 ? 4.727 -39.25 -14.453 1 80.38 137 ALA A N 1
ATOM 1001 C CA . ALA A 1 137 ? 5.895 -40.094 -14.203 1 80.38 137 ALA A CA 1
ATOM 1002 C C . ALA A 1 137 ? 7.168 -39.438 -14.719 1 80.38 137 ALA A C 1
ATOM 1004 O O . ALA A 1 137 ? 8.242 -39.562 -14.133 1 80.38 137 ALA A O 1
ATOM 1005 N N . GLY A 1 138 ? 7.027 -38.656 -15.773 1 79.06 138 GLY A N 1
ATOM 1006 C CA . GLY A 1 138 ? 8.18 -37.969 -16.344 1 79.06 138 GLY A CA 1
ATOM 1007 C C . GLY A 1 138 ? 8.734 -36.875 -15.43 1 79.06 138 GLY A C 1
ATOM 1008 O O . GLY A 1 138 ? 9.953 -36.781 -15.273 1 79.06 138 GLY A O 1
ATOM 1009 N N . ILE A 1 139 ? 7.898 -36.188 -14.836 1 82 139 ILE A N 1
ATOM 1010 C CA . ILE A 1 139 ? 8.32 -35.125 -13.922 1 82 139 ILE A CA 1
ATOM 1011 C C . ILE A 1 139 ? 8.906 -35.75 -12.656 1 82 139 ILE A C 1
ATOM 1013 O O . ILE A 1 139 ? 9.945 -35.281 -12.164 1 82 139 ILE A O 1
ATOM 1017 N N . ARG A 1 140 ? 8.336 -36.75 -12.125 1 83.38 140 ARG A N 1
ATOM 1018 C CA . ARG A 1 140 ? 8.797 -37.406 -10.906 1 83.38 140 ARG A CA 1
ATOM 1019 C C . ARG A 1 140 ? 10.172 -38.031 -11.102 1 83.38 140 ARG A C 1
ATOM 1021 O O . ARG A 1 140 ? 10.984 -38.062 -10.18 1 83.38 140 ARG A O 1
ATOM 1028 N N . ALA A 1 141 ? 10.398 -38.5 -12.297 1 86.75 141 ALA A N 1
ATOM 1029 C CA . ALA A 1 141 ? 11.656 -39.156 -12.594 1 86.75 141 ALA A CA 1
ATOM 1030 C C . ALA A 1 141 ? 12.82 -38.188 -12.609 1 86.75 141 ALA A C 1
ATOM 1032 O O . ALA A 1 141 ? 13.977 -38.562 -12.414 1 86.75 141 ALA A O 1
ATOM 1033 N N . LEU A 1 142 ? 12.508 -36.938 -12.773 1 88 142 LEU A N 1
ATOM 1034 C CA . LEU A 1 142 ? 13.562 -35.938 -12.82 1 88 142 LEU A CA 1
ATOM 1035 C C . LEU A 1 142 ? 14.242 -35.812 -11.461 1 88 142 LEU A C 1
ATOM 1037 O O . LEU A 1 142 ? 15.438 -35.5 -11.383 1 88 142 LEU A O 1
ATOM 1041 N N . GLY A 1 143 ? 13.453 -36 -10.352 1 90.94 143 GLY A N 1
ATOM 1042 C CA . GLY A 1 143 ? 14.023 -35.812 -9.031 1 90.94 143 GLY A CA 1
ATOM 1043 C C . GLY A 1 143 ? 14.609 -34.438 -8.805 1 90.94 143 GLY A C 1
ATOM 1044 O O . GLY A 1 143 ? 13.953 -33.438 -9.062 1 90.94 143 GLY A O 1
ATOM 1045 N N . PHE A 1 144 ? 15.883 -34.438 -8.445 1 95.25 144 PHE A N 1
ATOM 1046 C CA . PHE A 1 144 ? 16.547 -33.188 -8.102 1 95.25 144 PHE A CA 1
ATOM 1047 C C . PHE A 1 144 ? 16.906 -32.406 -9.359 1 95.25 144 PHE A C 1
ATOM 1049 O O . PHE A 1 144 ? 17.141 -31.188 -9.297 1 95.25 144 PHE A O 1
ATOM 1056 N N . GLN A 1 145 ? 16.984 -33.062 -10.477 1 92.06 145 GLN A N 1
ATOM 1057 C CA . GLN A 1 145 ? 17.266 -32.375 -11.742 1 92.06 145 GLN A CA 1
ATOM 1058 C C . GLN A 1 145 ? 16.172 -31.359 -12.07 1 92.06 145 GLN A C 1
ATOM 1060 O O . GLN A 1 145 ? 16.422 -30.391 -12.781 1 92.06 145 GLN A O 1
ATOM 1065 N N . PHE A 1 146 ? 14.961 -31.562 -11.594 1 93.5 146 PHE A N 1
ATOM 1066 C CA . PHE A 1 146 ? 13.852 -30.641 -11.805 1 93.5 146 PHE A CA 1
ATOM 1067 C C . PHE A 1 146 ? 14.219 -29.234 -11.352 1 93.5 146 PHE A C 1
ATOM 1069 O O . PHE A 1 146 ? 13.789 -28.25 -11.953 1 93.5 146 PHE A O 1
ATOM 1076 N N . LEU A 1 147 ? 15.055 -29.172 -10.289 1 95.81 147 LEU A N 1
ATOM 1077 C CA . LEU A 1 147 ? 15.422 -27.875 -9.711 1 95.81 147 LEU A CA 1
ATOM 1078 C C . LEU A 1 147 ? 16.266 -27.062 -10.695 1 95.81 147 LEU A C 1
ATOM 1080 O O . L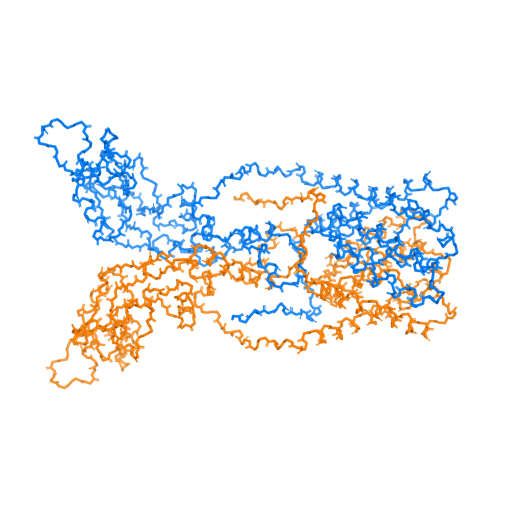EU A 1 147 ? 16.109 -25.844 -10.773 1 95.81 147 LEU A O 1
ATOM 1084 N N . LEU A 1 148 ? 17.094 -27.719 -11.391 1 93.31 148 LEU A N 1
ATOM 1085 C CA . LEU A 1 148 ? 17.969 -27.031 -12.336 1 93.31 148 LEU A CA 1
ATOM 1086 C C . LEU A 1 148 ? 17.266 -26.812 -13.672 1 93.31 148 LEU A C 1
ATOM 1088 O O . LEU A 1 148 ? 17.141 -25.672 -14.125 1 93.31 148 LEU A O 1
ATOM 1092 N N . THR A 1 149 ? 16.938 -27.984 -14.266 1 90.31 149 THR A N 1
ATOM 1093 C CA . THR A 1 149 ? 16.109 -27.969 -15.477 1 90.31 149 THR A CA 1
ATOM 1094 C C . THR A 1 149 ? 14.844 -28.797 -15.273 1 90.31 149 THR A C 1
ATOM 1096 O O . THR A 1 149 ? 14.914 -30 -15.078 1 90.31 149 THR A O 1
ATOM 1099 N N . PRO A 1 150 ? 13.883 -28.078 -15.203 1 93.31 150 PRO A N 1
ATOM 1100 C CA . PRO A 1 150 ? 13.57 -26.844 -15.922 1 93.31 150 PRO A CA 1
ATOM 1101 C C . PRO A 1 150 ? 13.445 -25.641 -14.992 1 93.31 150 PRO A C 1
ATOM 1103 O O . PRO A 1 150 ? 13.508 -24.484 -15.445 1 93.31 150 PRO A O 1
ATOM 1106 N N . LEU A 1 151 ? 13.391 -25.797 -13.766 1 96 151 LEU A N 1
ATOM 1107 C CA . LEU A 1 151 ? 12.875 -24.766 -12.875 1 96 151 LEU A CA 1
ATOM 1108 C C . LEU A 1 151 ? 13.812 -23.562 -12.828 1 96 151 LEU A C 1
ATOM 1110 O O . LEU A 1 151 ? 13.406 -22.438 -13.148 1 96 151 LEU A O 1
ATOM 1114 N N . ALA A 1 152 ? 15.055 -23.781 -12.492 1 96.94 152 ALA A N 1
ATOM 1115 C CA . ALA A 1 152 ? 16.016 -22.688 -12.383 1 96.94 152 ALA A CA 1
ATOM 1116 C C . ALA A 1 152 ? 16.203 -21.984 -13.727 1 96.94 152 ALA A C 1
ATOM 1118 O O . ALA A 1 152 ? 16.328 -20.75 -13.781 1 96.94 152 ALA A O 1
ATOM 1119 N N . LEU A 1 153 ? 16.266 -22.75 -14.773 1 95.25 153 LEU A N 1
ATOM 1120 C CA . LEU A 1 153 ? 16.406 -22.172 -16.109 1 95.25 153 LEU A CA 1
ATOM 1121 C C . LEU A 1 153 ? 15.203 -21.281 -16.438 1 95.25 153 LEU A C 1
ATOM 1123 O O . LEU A 1 153 ? 15.375 -20.172 -16.953 1 95.25 153 LEU A O 1
ATOM 1127 N N . ASN A 1 154 ? 14 -21.812 -16.172 1 97.31 154 ASN A N 1
ATOM 1128 C CA . ASN A 1 154 ? 12.797 -21.031 -16.422 1 97.31 154 ASN A CA 1
ATOM 1129 C C . ASN A 1 154 ? 12.82 -19.719 -15.641 1 97.31 154 ASN A C 1
ATOM 1131 O O . ASN A 1 154 ? 12.5 -18.656 -16.188 1 97.31 154 ASN A O 1
ATOM 1135 N N . VAL A 1 155 ? 13.234 -19.781 -14.406 1 97.81 155 VAL A N 1
ATOM 1136 C CA . VAL A 1 155 ? 13.281 -18.625 -13.531 1 97.81 155 VAL A CA 1
ATOM 1137 C C . VAL A 1 155 ? 14.273 -17.594 -14.078 1 97.81 155 VAL A C 1
ATOM 1139 O O . VAL A 1 155 ? 13.977 -16.406 -14.125 1 97.81 155 VAL A O 1
ATOM 1142 N N . ALA A 1 156 ? 15.398 -18.047 -14.492 1 96.75 156 ALA A N 1
ATOM 1143 C CA . ALA A 1 156 ? 16.438 -17.172 -15.016 1 96.75 156 ALA A CA 1
ATOM 1144 C C . ALA A 1 156 ? 15.961 -16.438 -16.266 1 96.75 156 ALA A C 1
ATOM 1146 O O . ALA A 1 156 ? 16.141 -15.227 -16.391 1 96.75 156 ALA A O 1
ATOM 1147 N N . VAL A 1 157 ? 15.367 -17.188 -17.188 1 96.44 157 VAL A N 1
ATOM 1148 C CA . VAL A 1 157 ? 14.891 -16.594 -18.422 1 96.44 157 VAL A CA 1
ATOM 1149 C C . VAL A 1 157 ? 13.805 -15.562 -18.125 1 96.44 157 VAL A C 1
ATOM 1151 O O . VAL A 1 157 ? 13.789 -14.477 -18.703 1 96.44 157 VAL A O 1
ATOM 1154 N N . MET A 1 158 ? 12.945 -15.891 -17.25 1 97.44 158 MET A N 1
ATOM 1155 C CA . MET A 1 158 ? 11.852 -14.992 -16.891 1 97.44 158 MET A CA 1
ATOM 1156 C C . MET A 1 158 ? 12.391 -13.711 -16.266 1 97.44 158 MET A C 1
ATOM 1158 O O . MET A 1 158 ? 11.898 -12.617 -16.578 1 97.44 158 MET A O 1
ATOM 1162 N N . LEU A 1 159 ? 13.352 -13.805 -15.391 1 96.38 159 LEU A N 1
ATOM 1163 C CA . LEU A 1 159 ? 13.922 -12.641 -14.734 1 96.38 159 LEU A CA 1
ATOM 1164 C C . LEU A 1 159 ? 14.617 -11.734 -15.742 1 96.38 159 LEU A C 1
ATOM 1166 O O . LEU A 1 159 ? 14.484 -10.508 -15.68 1 96.38 159 LEU A O 1
ATOM 1170 N N . VAL A 1 160 ? 15.305 -12.328 -16.672 1 96 160 VAL A N 1
ATOM 1171 C CA . VAL A 1 160 ? 15.992 -11.555 -17.688 1 96 160 VAL A CA 1
ATOM 1172 C C . VAL A 1 160 ? 14.969 -10.836 -18.578 1 96 160 VAL A C 1
ATOM 1174 O O . VAL A 1 160 ? 15.117 -9.641 -18.859 1 96 160 VAL A O 1
ATOM 1177 N N . ALA A 1 161 ? 13.961 -11.555 -19 1 96.56 161 ALA A N 1
ATOM 1178 C CA . ALA A 1 161 ? 12.914 -10.961 -19.844 1 96.56 161 ALA A CA 1
ATOM 1179 C C . ALA A 1 161 ? 12.219 -9.82 -19.109 1 96.56 161 ALA A C 1
ATOM 1181 O O . ALA A 1 161 ? 11.922 -8.781 -19.703 1 96.56 161 ALA A O 1
ATOM 1182 N N . SER A 1 162 ? 11.945 -10.039 -17.844 1 94.62 162 SER A N 1
ATOM 1183 C CA . SER A 1 162 ? 11.258 -9.016 -17.078 1 94.62 162 SER A CA 1
ATOM 1184 C C . SER A 1 162 ? 12.133 -7.777 -16.906 1 94.62 162 SER A C 1
ATOM 1186 O O . SER A 1 162 ? 11.625 -6.652 -16.891 1 94.62 162 SER A O 1
ATOM 1188 N N . ARG A 1 163 ? 13.383 -7.969 -16.75 1 90.06 163 ARG A N 1
ATOM 1189 C CA . ARG A 1 163 ? 14.305 -6.848 -16.625 1 90.06 163 ARG A CA 1
ATOM 1190 C C . ARG A 1 163 ? 14.375 -6.051 -17.922 1 90.06 163 ARG A C 1
ATOM 1192 O O . ARG A 1 163 ? 14.453 -4.824 -17.906 1 90.06 163 ARG A O 1
ATOM 1199 N N . PHE A 1 164 ? 14.391 -6.73 -18.969 1 91.38 164 PHE A N 1
ATOM 1200 C CA . PHE A 1 164 ? 14.406 -6.07 -20.266 1 91.38 164 PHE A CA 1
ATOM 1201 C C . PHE A 1 164 ? 13.133 -5.258 -20.469 1 91.38 164 PHE A C 1
ATOM 1203 O O . PHE A 1 164 ? 13.172 -4.141 -21 1 91.38 164 PHE A O 1
ATOM 1210 N N . TYR A 1 165 ? 12.055 -5.852 -20.141 1 91.44 165 TYR A N 1
ATOM 1211 C CA . TYR A 1 165 ? 10.781 -5.152 -20.25 1 91.44 165 TYR A CA 1
ATOM 1212 C C . TYR A 1 165 ? 10.773 -3.9 -19.375 1 91.44 165 TYR A C 1
ATOM 1214 O O . TYR A 1 165 ? 10.32 -2.838 -19.812 1 91.44 165 TYR A O 1
ATOM 1222 N N . ASP A 1 166 ? 11.234 -4.043 -18.188 1 84 166 ASP A N 1
ATOM 1223 C CA . ASP A 1 166 ? 11.289 -2.926 -17.25 1 84 166 ASP A CA 1
ATOM 1224 C C . ASP A 1 166 ? 12.148 -1.789 -17.797 1 84 166 ASP A C 1
ATOM 1226 O O . ASP A 1 166 ? 11.781 -0.618 -17.688 1 84 166 ASP A O 1
ATOM 1230 N N . ARG A 1 167 ? 13.273 -2.125 -18.312 1 81.88 167 ARG A N 1
ATOM 1231 C CA . ARG A 1 167 ? 14.172 -1.135 -18.891 1 81.88 167 ARG A CA 1
ATOM 1232 C C . ARG A 1 167 ? 13.531 -0.445 -20.094 1 81.88 167 ARG A C 1
ATOM 1234 O O . ARG A 1 167 ? 13.711 0.759 -20.281 1 81.88 167 ARG A O 1
ATOM 1241 N N . TRP A 1 168 ? 12.867 -1.215 -20.781 1 82.06 168 TRP A N 1
ATOM 1242 C CA . TRP A 1 168 ? 12.219 -0.691 -21.984 1 82.06 168 TRP A CA 1
ATOM 1243 C C . TRP A 1 168 ? 11.109 0.291 -21.609 1 82.06 168 TRP A C 1
ATOM 1245 O O . TRP A 1 168 ? 10.969 1.338 -22.25 1 82.06 168 TRP A O 1
ATOM 1255 N N . VAL A 1 169 ? 10.312 -0.116 -20.719 1 74.44 169 VAL A N 1
ATOM 1256 C CA . VAL A 1 169 ? 9.188 0.718 -20.328 1 74.44 169 VAL A CA 1
ATOM 1257 C C . VAL A 1 169 ? 9.688 1.936 -19.562 1 74.44 169 VAL A C 1
ATOM 1259 O O . VAL A 1 169 ? 9.172 3.045 -19.734 1 74.44 169 VAL A O 1
ATOM 1262 N N . HIS A 1 170 ? 10.648 1.769 -18.609 1 59.72 170 HIS A N 1
ATOM 1263 C CA . HIS A 1 170 ? 11.102 2.871 -17.781 1 59.72 170 HIS A CA 1
ATOM 1264 C C . HIS A 1 170 ? 12.25 3.625 -18.438 1 59.72 170 HIS A C 1
ATOM 1266 O O . HIS A 1 170 ? 12.641 4.699 -17.969 1 59.72 170 HIS A O 1
ATOM 1272 N N . ALA A 1 171 ? 13.117 2.951 -19.188 1 55.59 171 ALA A N 1
ATOM 1273 C CA . ALA A 1 171 ? 14.094 3.738 -19.938 1 55.59 171 ALA A CA 1
ATOM 1274 C C . ALA A 1 171 ? 13.469 5.016 -20.484 1 55.59 171 ALA A C 1
ATOM 1276 O O . ALA A 1 171 ? 14.133 6.047 -20.594 1 55.59 171 ALA A O 1
ATOM 1277 N N . ALA A 1 172 ? 12.367 4.984 -20.812 1 46.66 172 ALA A N 1
ATOM 1278 C CA . ALA A 1 172 ? 11.789 6.207 -21.375 1 46.66 172 ALA A CA 1
ATOM 1279 C C . ALA A 1 172 ? 11.422 7.195 -20.266 1 46.66 172 ALA A C 1
ATOM 1281 O O . ALA A 1 172 ? 11.125 8.359 -20.531 1 46.66 172 ALA A O 1
ATOM 1282 N N . ARG A 1 173 ? 11.445 6.688 -19.094 1 43.97 173 ARG A N 1
ATOM 1283 C CA . ARG A 1 173 ? 11.039 7.629 -18.062 1 43.97 173 ARG A CA 1
ATOM 1284 C C . ARG A 1 173 ? 12.219 8.039 -17.188 1 43.97 173 ARG A C 1
ATOM 1286 O O . ARG A 1 173 ? 12.781 7.219 -16.469 1 43.97 173 ARG A O 1
ATOM 1293 N N . PRO A 1 174 ? 13 8.992 -17.484 1 39.59 174 PRO A N 1
ATOM 1294 C CA . PRO A 1 174 ? 14.188 9.453 -16.766 1 39.59 174 PRO A CA 1
ATOM 1295 C C . PRO A 1 174 ? 14.008 9.422 -15.25 1 39.59 174 PRO A C 1
ATOM 1297 O O . PRO A 1 174 ? 12.898 9.648 -14.758 1 39.59 174 PRO A O 1
ATOM 1300 N N . ALA A 1 175 ? 14.703 8.531 -14.516 1 40.91 175 ALA A N 1
ATOM 1301 C CA . ALA A 1 175 ? 14.742 8.555 -13.055 1 40.91 175 ALA A CA 1
ATOM 1302 C C . ALA A 1 175 ? 14.789 9.984 -12.531 1 40.91 175 ALA A C 1
ATOM 1304 O O . ALA A 1 175 ? 15.531 10.82 -13.039 1 40.91 175 ALA A O 1
ATOM 1305 N N . PRO A 1 176 ? 13.852 10.453 -11.898 1 36.25 176 PRO A N 1
ATOM 1306 C CA . PRO A 1 176 ? 14.117 11.82 -11.445 1 36.25 176 PRO A CA 1
ATOM 1307 C C . PRO A 1 176 ? 15.406 11.938 -10.633 1 36.25 176 PRO A C 1
ATOM 1309 O O . PRO A 1 176 ? 15.773 11.008 -9.914 1 36.25 176 PRO A O 1
ATOM 1312 N N . ASN A 1 177 ? 16.469 12.352 -11.164 1 34.88 177 ASN A N 1
ATOM 1313 C CA . ASN A 1 177 ? 17.688 12.812 -10.508 1 34.88 177 ASN A CA 1
ATOM 1314 C C . ASN A 1 177 ? 17.391 13.461 -9.156 1 34.88 177 ASN A C 1
ATOM 1316 O O . ASN A 1 177 ? 17.547 14.672 -8.992 1 34.88 177 ASN A O 1
ATOM 1320 N N . THR A 1 178 ? 16.203 13.266 -8.664 1 36.19 178 THR A N 1
ATOM 1321 C CA . THR A 1 178 ? 16.172 14.141 -7.496 1 36.19 178 THR A CA 1
ATOM 1322 C C . THR A 1 178 ? 17.125 13.648 -6.414 1 36.19 178 THR A C 1
ATOM 1324 O O . THR A 1 178 ? 17 12.516 -5.938 1 36.19 178 THR A O 1
ATOM 1327 N N . GLU A 1 179 ? 18.266 13.992 -6.422 1 37.69 179 GLU A N 1
ATOM 1328 C CA . GLU A 1 179 ? 19.188 13.906 -5.293 1 37.69 179 GLU A CA 1
ATOM 1329 C C . GLU A 1 179 ? 18.453 13.969 -3.963 1 37.69 179 GLU A C 1
ATOM 1331 O O . GLU A 1 179 ? 17.594 14.836 -3.768 1 37.69 179 GLU A O 1
ATOM 1336 N N . PRO A 1 180 ? 18.359 12.828 -3.338 1 40.53 180 PRO A N 1
ATOM 1337 C CA . PRO A 1 180 ? 17.734 12.906 -2.016 1 40.53 180 PRO A CA 1
ATOM 1338 C C . PRO A 1 180 ? 18.047 14.219 -1.297 1 40.53 180 PRO A C 1
ATOM 1340 O O . PRO A 1 180 ? 19.219 14.562 -1.104 1 40.53 180 PRO A O 1
ATOM 1343 N N . HIS A 1 181 ? 17.641 15.25 -1.684 1 39 181 HIS A N 1
ATOM 1344 C CA . HIS A 1 181 ? 17.875 16.391 -0.812 1 39 181 HIS A CA 1
ATOM 1345 C C . HIS A 1 181 ? 17.484 16.078 0.628 1 39 181 HIS A C 1
ATOM 1347 O O . HIS A 1 181 ? 16.5 15.383 0.869 1 39 181 HIS A O 1
ATOM 1353 N N . PRO A 1 182 ? 18.391 16.156 1.47 1 42.34 182 PRO A N 1
ATOM 1354 C CA . PRO A 1 182 ? 18.031 15.984 2.881 1 42.34 182 PRO A CA 1
ATOM 1355 C C . PRO A 1 182 ? 16.703 16.641 3.24 1 42.34 182 PRO A C 1
ATOM 1357 O O . PRO A 1 182 ? 16.422 17.766 2.805 1 42.34 182 PRO A O 1
ATOM 1360 N N . PRO A 1 183 ? 15.828 15.758 3.506 1 42.47 183 PRO A N 1
ATOM 1361 C CA . PRO A 1 183 ? 14.523 16.359 3.791 1 42.47 183 PRO A CA 1
ATOM 1362 C C . PRO A 1 183 ? 14.617 17.641 4.602 1 42.47 183 PRO A C 1
ATOM 1364 O O . PRO A 1 183 ? 15.469 17.75 5.492 1 42.47 183 PRO A O 1
ATOM 1367 N N . SER A 1 184 ? 14.164 18.672 4.094 1 42 184 SER A N 1
ATOM 1368 C CA . SER A 1 184 ? 14.055 19.922 4.852 1 42 184 SER A CA 1
ATOM 1369 C C . SER A 1 184 ? 13.523 19.672 6.258 1 42 184 SER A C 1
ATOM 1371 O O . SER A 1 184 ? 12.953 18.609 6.531 1 42 184 SER A O 1
ATOM 1373 N N . PRO A 1 185 ? 13.875 20.422 7.234 1 39.59 185 PRO A N 1
ATOM 1374 C CA . PRO A 1 185 ? 13.391 20.266 8.609 1 39.59 185 PRO A CA 1
ATOM 1375 C C . PRO A 1 185 ? 11.883 20.031 8.68 1 39.59 185 PRO A C 1
ATOM 1377 O O . PRO A 1 185 ? 11.414 19.234 9.5 1 39.59 185 PRO A O 1
ATOM 1380 N N . LEU A 1 186 ? 11.219 20.609 7.762 1 42.44 186 LEU A N 1
ATOM 1381 C CA . LEU A 1 186 ? 9.773 20.438 7.723 1 42.44 186 LEU A CA 1
ATOM 1382 C C . LEU A 1 186 ? 9.406 19.062 7.199 1 42.44 186 LEU A C 1
ATOM 1384 O O . LEU A 1 186 ? 8.438 18.453 7.664 1 42.44 186 LEU A O 1
ATOM 1388 N N . GLU A 1 187 ? 10.234 18.656 6.266 1 49.19 187 GLU A N 1
ATOM 1389 C CA . GLU A 1 187 ? 10.016 17.312 5.719 1 49.19 187 GLU A CA 1
ATOM 1390 C C . GLU A 1 187 ? 10.273 16.234 6.766 1 49.19 187 GLU A C 1
ATOM 1392 O O . GLU A 1 187 ? 9.68 15.164 6.719 1 49.19 187 GLU A O 1
ATOM 1397 N N . ARG A 1 188 ? 11.062 16.766 7.691 1 50.91 188 ARG A N 1
ATOM 1398 C CA . ARG A 1 188 ? 11.422 15.812 8.734 1 50.91 188 ARG A CA 1
ATOM 1399 C C . ARG A 1 188 ? 10.258 15.609 9.703 1 50.91 188 ARG A C 1
ATOM 1401 O O . ARG A 1 188 ? 10.148 14.547 10.328 1 50.91 188 ARG A O 1
ATOM 1408 N N . ILE A 1 189 ? 9.438 16.656 9.766 1 52.28 189 ILE A N 1
ATOM 1409 C CA . ILE A 1 189 ? 8.281 16.547 10.648 1 52.28 189 ILE A CA 1
ATOM 1410 C C . ILE A 1 189 ? 7.215 15.672 9.992 1 52.28 189 ILE A C 1
ATOM 1412 O O . ILE A 1 189 ? 6.469 14.977 10.68 1 52.28 189 ILE A O 1
ATOM 1416 N N . GLY A 1 190 ? 7.312 15.672 8.727 1 58.69 190 GLY A N 1
ATOM 1417 C CA . GLY A 1 190 ? 6.312 14.906 7.996 1 58.69 190 GLY A CA 1
ATOM 1418 C C . GLY A 1 190 ? 6.562 13.414 8.031 1 58.69 190 GLY A C 1
ATOM 1419 O O . GLY A 1 190 ? 7.465 12.945 8.727 1 58.69 190 GLY A O 1
ATOM 1420 N N . ILE A 1 191 ? 5.641 12.766 7.492 1 65.06 191 ILE A N 1
ATOM 1421 C CA . ILE A 1 191 ? 5.723 11.312 7.438 1 65.06 191 ILE A CA 1
ATOM 1422 C C . ILE A 1 191 ? 6.898 10.898 6.555 1 65.06 191 ILE A C 1
ATOM 1424 O O . ILE A 1 191 ? 7.082 11.438 5.461 1 65.06 191 ILE A O 1
ATOM 1428 N N . GLN A 1 192 ? 7.801 10.148 7.105 1 64.81 192 GLN A N 1
ATOM 1429 C CA . GLN A 1 192 ? 8.953 9.617 6.387 1 64.81 192 GLN A CA 1
ATOM 1430 C C . GLN A 1 192 ? 8.758 8.141 6.047 1 64.81 192 GLN A C 1
ATOM 1432 O O . GLN A 1 192 ? 7.863 7.488 6.582 1 64.81 192 GLN A O 1
ATOM 1437 N N . ALA A 1 193 ? 9.586 7.664 5.148 1 70.19 193 ALA A N 1
ATOM 1438 C CA . ALA A 1 193 ? 9.539 6.258 4.762 1 70.19 193 ALA A CA 1
ATOM 1439 C C . ALA A 1 193 ? 9.672 5.348 5.977 1 70.19 193 ALA A C 1
ATOM 1441 O O . ALA A 1 193 ? 9.047 4.285 6.039 1 70.19 193 ALA A O 1
ATOM 1442 N N . GLU A 1 194 ? 10.469 5.734 6.887 1 74.12 194 GLU A N 1
ATOM 1443 C CA . GLU A 1 194 ? 10.664 4.938 8.094 1 74.12 194 GLU A CA 1
ATOM 1444 C C . GLU A 1 194 ? 9.359 4.785 8.875 1 74.12 194 GLU A C 1
ATOM 1446 O O . GLU A 1 194 ? 9.141 3.764 9.531 1 74.12 194 GLU A O 1
ATOM 1451 N N . ASP A 1 195 ? 8.562 5.871 8.828 1 73 195 ASP A N 1
ATOM 1452 C CA . ASP A 1 195 ? 7.27 5.812 9.516 1 73 195 ASP A CA 1
ATOM 1453 C C . ASP A 1 195 ? 6.359 4.762 8.883 1 73 195 ASP A C 1
ATOM 1455 O O . ASP A 1 195 ? 5.617 4.074 9.578 1 73 195 ASP A O 1
ATOM 1459 N N . PHE A 1 196 ? 6.453 4.641 7.57 1 76.12 196 PHE A N 1
ATOM 1460 C CA . PHE A 1 196 ? 5.648 3.631 6.891 1 76.12 196 PHE A CA 1
ATOM 1461 C C . PHE A 1 196 ? 6.168 2.23 7.191 1 76.12 196 PHE A C 1
ATOM 1463 O O . PHE A 1 196 ? 5.383 1.293 7.352 1 76.12 196 PHE A O 1
ATOM 1470 N N . HIS A 1 197 ? 7.504 2.082 7.191 1 74.12 197 HIS A N 1
ATOM 1471 C CA . HIS A 1 197 ? 8.07 0.794 7.578 1 74.12 197 HIS A CA 1
ATOM 1472 C C . HIS A 1 197 ? 7.566 0.36 8.945 1 74.12 197 HIS A C 1
ATOM 1474 O O . HIS A 1 197 ? 7.133 -0.782 9.125 1 74.12 197 HIS A O 1
ATOM 1480 N N . ALA A 1 198 ? 7.602 1.269 9.844 1 72.5 198 ALA A N 1
ATOM 1481 C CA . ALA A 1 198 ? 7.16 0.984 11.203 1 72.5 198 ALA A CA 1
ATOM 1482 C C . ALA A 1 198 ? 5.664 0.687 11.242 1 72.5 198 ALA A C 1
ATOM 1484 O O . ALA A 1 198 ? 5.219 -0.208 11.961 1 72.5 198 ALA A O 1
ATOM 1485 N N . ALA A 1 199 ? 4.945 1.468 10.539 1 71.69 199 ALA A N 1
ATOM 1486 C CA . ALA A 1 199 ? 3.498 1.263 10.477 1 71.69 199 ALA A CA 1
ATOM 1487 C C . ALA A 1 199 ? 3.164 -0.132 9.953 1 71.69 199 ALA A C 1
ATOM 1489 O O . ALA A 1 199 ? 2.277 -0.804 10.484 1 71.69 199 ALA A O 1
ATOM 1490 N N . LEU A 1 200 ? 3.871 -0.531 8.883 1 70.94 200 LEU A N 1
ATOM 1491 C CA . LEU A 1 200 ? 3.662 -1.856 8.312 1 70.94 200 LEU A CA 1
ATOM 1492 C C . LEU A 1 200 ? 4.004 -2.947 9.32 1 70.94 200 LEU A C 1
ATOM 1494 O O . LEU A 1 200 ? 3.305 -3.959 9.406 1 70.94 200 LEU A O 1
ATOM 1498 N N . GLN A 1 201 ? 5.047 -2.723 10.047 1 67.75 201 GLN A N 1
ATOM 1499 C CA . GLN A 1 201 ? 5.434 -3.676 11.078 1 67.75 201 GLN A CA 1
ATOM 1500 C C . GLN A 1 201 ? 4.387 -3.738 12.188 1 67.75 201 GLN A C 1
ATOM 1502 O O . GLN A 1 201 ? 4.082 -4.816 12.703 1 67.75 201 GLN A O 1
ATOM 1507 N N . ASP A 1 202 ? 3.811 -2.594 12.516 1 64.62 202 ASP A N 1
ATOM 1508 C CA . ASP A 1 202 ? 2.82 -2.514 13.586 1 64.62 202 ASP A CA 1
ATOM 1509 C C . ASP A 1 202 ? 1.524 -3.215 13.188 1 64.62 202 ASP A C 1
ATOM 1511 O O . ASP A 1 202 ? 0.875 -3.852 14.016 1 64.62 202 ASP A O 1
ATOM 1515 N N . VAL A 1 203 ? 1.207 -2.994 11.984 1 62.97 203 VAL A N 1
ATOM 1516 C CA . VAL A 1 203 ? -0.019 -3.631 11.508 1 62.97 203 VAL A CA 1
ATOM 1517 C C . VAL A 1 203 ? 0.146 -5.148 11.523 1 62.97 203 VAL A C 1
ATOM 1519 O O . VAL A 1 203 ? -0.789 -5.875 11.867 1 62.97 203 VAL A O 1
ATOM 1522 N N . GLY A 1 204 ? 1.405 -5.641 11.172 1 59.03 204 GLY A N 1
ATOM 1523 C CA . GLY A 1 204 ? 1.743 -7.047 11.32 1 59.03 204 GLY A CA 1
ATOM 1524 C C . GLY A 1 204 ? 1.16 -7.926 10.227 1 59.03 204 GLY A C 1
ATOM 1525 O O . GLY A 1 204 ? 0.975 -9.125 10.422 1 59.03 204 GLY A O 1
ATOM 1526 N N . VAL A 1 205 ? 0.605 -7.363 9.227 1 58.03 205 VAL A N 1
ATOM 1527 C CA . VAL A 1 205 ? 0.102 -8.117 8.078 1 58.03 205 VAL A CA 1
ATOM 1528 C C . VAL A 1 205 ? 0.95 -7.809 6.848 1 58.03 205 VAL A C 1
ATOM 1530 O O . VAL A 1 205 ? 1.536 -6.727 6.742 1 58.03 205 VAL A O 1
ATOM 1533 N N . PHE A 1 206 ? 1.151 -8.828 6.02 1 61.88 206 PHE A N 1
ATOM 1534 C CA . PHE A 1 206 ? 1.905 -8.609 4.789 1 61.88 206 PHE A CA 1
ATOM 1535 C C . PHE A 1 206 ? 1.133 -7.715 3.83 1 61.88 206 PHE A C 1
ATOM 1537 O O . PHE A 1 206 ? -0.033 -7.977 3.527 1 61.88 206 PHE A O 1
ATOM 1544 N N . VAL A 1 207 ? 1.739 -6.629 3.5 1 63.06 207 VAL A N 1
ATOM 1545 C CA . VAL A 1 207 ? 1.221 -5.727 2.479 1 63.06 207 VAL A CA 1
ATOM 1546 C C . VAL A 1 207 ? 2.174 -5.695 1.284 1 63.06 207 VAL A C 1
ATOM 1548 O O . VAL A 1 207 ? 3.383 -5.523 1.452 1 63.06 207 VAL A O 1
ATOM 1551 N N . ASP A 1 208 ? 1.627 -5.906 0.177 1 70.25 208 ASP A N 1
ATOM 1552 C CA . ASP A 1 208 ? 2.445 -6.055 -1.023 1 70.25 208 ASP A CA 1
ATOM 1553 C C . ASP A 1 208 ? 2.779 -4.691 -1.629 1 70.25 208 ASP A C 1
ATOM 1555 O O . ASP A 1 208 ? 2.459 -4.426 -2.789 1 70.25 208 ASP A O 1
ATOM 1559 N N . VAL A 1 209 ? 3.219 -3.734 -0.919 1 72.69 209 VAL A N 1
ATOM 1560 C CA . VAL A 1 209 ? 3.693 -2.41 -1.306 1 72.69 209 VAL A CA 1
ATOM 1561 C C . VAL A 1 209 ? 4.883 -2.012 -0.434 1 72.69 209 VAL A C 1
ATOM 1563 O O . VAL A 1 209 ? 4.875 -2.238 0.778 1 72.69 209 VAL A O 1
ATOM 1566 N N . SER A 1 210 ? 5.957 -1.616 -0.997 1 68.44 210 SER A N 1
ATOM 1567 C CA . SER A 1 210 ? 7.133 -1.211 -0.232 1 68.44 210 SER A CA 1
ATOM 1568 C C . SER A 1 210 ? 6.879 0.088 0.525 1 68.44 210 SER A C 1
ATOM 1570 O O . SER A 1 210 ? 5.992 0.864 0.159 1 68.44 210 SER A O 1
ATOM 1572 N N . ALA A 1 211 ? 7.629 0.351 1.596 1 69.69 211 ALA A N 1
ATOM 1573 C CA . ALA A 1 211 ? 7.523 1.58 2.377 1 69.69 211 ALA A CA 1
ATOM 1574 C C . ALA A 1 211 ? 7.777 2.807 1.504 1 69.69 211 ALA A C 1
ATOM 1576 O O . ALA A 1 211 ? 7.125 3.84 1.673 1 69.69 211 ALA A O 1
ATOM 1577 N N . ASP A 1 212 ? 8.734 2.697 0.594 1 65.06 212 ASP A N 1
ATOM 1578 C CA . ASP A 1 212 ? 9.031 3.807 -0.308 1 65.06 212 ASP A CA 1
ATOM 1579 C C . ASP A 1 212 ? 7.848 4.098 -1.228 1 65.06 212 ASP A C 1
ATOM 1581 O O . ASP A 1 212 ? 7.535 5.258 -1.498 1 65.06 212 ASP A O 1
ATOM 1585 N N . GLU A 1 213 ? 7.223 3.059 -1.677 1 70.94 213 GLU A N 1
ATOM 1586 C CA . GLU A 1 213 ? 6.051 3.223 -2.533 1 70.94 213 GLU A CA 1
ATOM 1587 C C . GLU A 1 213 ? 4.887 3.838 -1.764 1 70.94 213 GLU A C 1
ATOM 1589 O O . GLU A 1 213 ? 4.156 4.676 -2.299 1 70.94 213 GLU A O 1
ATOM 1594 N N . LEU A 1 214 ? 4.727 3.377 -0.604 1 75.06 214 LEU A N 1
ATOM 1595 C CA . LEU A 1 214 ? 3.689 3.947 0.245 1 75.06 214 LEU A CA 1
ATOM 1596 C C . LEU A 1 214 ? 3.922 5.438 0.46 1 75.06 214 LEU A C 1
ATOM 1598 O O . LEU A 1 214 ? 2.977 6.23 0.427 1 75.06 214 LEU A O 1
ATOM 1602 N N . SER A 1 215 ? 5.172 5.789 0.75 1 67.31 215 SER A N 1
ATOM 1603 C CA . SER A 1 215 ? 5.523 7.191 0.934 1 67.31 215 SER A CA 1
ATOM 1604 C C . SER A 1 215 ? 5.152 8.023 -0.293 1 67.31 215 SER A C 1
ATOM 1606 O O . SER A 1 215 ? 4.602 9.117 -0.167 1 67.31 215 SER A O 1
ATOM 1608 N N . ASP A 1 216 ? 5.449 7.508 -1.437 1 66.31 216 ASP A N 1
ATOM 1609 C CA . ASP A 1 216 ? 5.121 8.195 -2.682 1 66.31 216 ASP A CA 1
ATOM 1610 C C . ASP A 1 216 ? 3.609 8.375 -2.83 1 66.31 216 ASP A C 1
ATOM 1612 O O . ASP A 1 216 ? 3.139 9.453 -3.184 1 66.31 216 ASP A O 1
ATOM 1616 N N . ILE A 1 217 ? 2.902 7.305 -2.617 1 70.69 217 ILE A N 1
ATOM 1617 C CA . ILE A 1 217 ? 1.448 7.332 -2.744 1 70.69 217 ILE A CA 1
ATOM 1618 C C . ILE A 1 217 ? 0.862 8.336 -1.759 1 70.69 217 ILE A C 1
ATOM 1620 O O . ILE A 1 217 ? -0.079 9.062 -2.088 1 70.69 217 ILE A O 1
ATOM 1624 N N . TYR A 1 218 ? 1.438 8.375 -0.559 1 72.06 218 TYR A N 1
ATOM 1625 C CA . TYR A 1 218 ? 1.016 9.336 0.456 1 72.06 218 TYR A CA 1
ATOM 1626 C C . TYR A 1 218 ? 1.187 10.766 -0.041 1 72.06 218 TYR A C 1
ATOM 1628 O O . TYR A 1 218 ? 0.283 11.594 0.107 1 72.06 218 TYR A O 1
ATOM 1636 N N . HIS A 1 219 ? 2.338 11.016 -0.509 1 63.66 219 HIS A N 1
ATOM 1637 C CA . HIS A 1 219 ? 2.602 12.367 -0.984 1 63.66 219 HIS A CA 1
ATOM 1638 C C . HIS A 1 219 ? 1.609 12.773 -2.066 1 63.66 219 HIS A C 1
ATOM 1640 O O . HIS A 1 219 ? 1.159 13.922 -2.102 1 63.66 219 HIS A O 1
ATOM 1646 N N . PHE A 1 220 ? 1.261 11.859 -2.916 1 63.12 220 PHE A N 1
ATOM 1647 C CA . PHE A 1 220 ? 0.284 12.141 -3.961 1 63.12 220 PHE A CA 1
ATOM 1648 C C . PHE A 1 220 ? -1.101 12.359 -3.363 1 63.12 220 PHE A C 1
ATOM 1650 O O . PHE A 1 220 ? -1.821 13.273 -3.775 1 63.12 220 PHE A O 1
ATOM 1657 N N . ALA A 1 221 ? -1.433 11.539 -2.447 1 68.56 221 ALA A N 1
ATOM 1658 C CA . ALA A 1 221 ? -2.734 11.664 -1.796 1 68.56 221 ALA A CA 1
ATOM 1659 C C . ALA A 1 221 ? -2.84 12.984 -1.033 1 68.56 221 ALA A C 1
ATOM 1661 O O . ALA A 1 221 ? -3.9 13.609 -1.016 1 68.56 221 ALA A O 1
ATOM 1662 N N . ALA A 1 222 ? -1.771 13.266 -0.369 1 64.69 222 ALA A N 1
ATOM 1663 C CA . ALA A 1 222 ? -1.725 14.523 0.373 1 64.69 222 ALA A CA 1
ATOM 1664 C C . ALA A 1 222 ? -1.919 15.719 -0.557 1 64.69 222 ALA A C 1
ATOM 1666 O O . ALA A 1 222 ? -2.648 16.656 -0.229 1 64.69 222 ALA A O 1
ATOM 1667 N N . SER A 1 223 ? -1.209 15.719 -1.665 1 62.81 223 SER A N 1
ATOM 1668 C CA . SER A 1 223 ? -1.354 16.781 -2.654 1 62.81 223 SER A CA 1
ATOM 1669 C C . SER A 1 223 ? -2.793 16.875 -3.154 1 62.81 223 SER A C 1
ATOM 1671 O O . SER A 1 223 ? -3.318 17.969 -3.336 1 62.81 223 SER A O 1
ATOM 1673 N N . ARG A 1 224 ? -3.422 15.781 -3.334 1 63.88 224 ARG A N 1
ATOM 1674 C CA . ARG A 1 224 ? -4.809 15.75 -3.783 1 63.88 224 ARG A CA 1
ATOM 1675 C C . ARG A 1 224 ? -5.742 16.312 -2.719 1 63.88 224 ARG A C 1
ATOM 1677 O O . ARG A 1 224 ? -6.672 17.062 -3.033 1 63.88 224 ARG A O 1
ATOM 1684 N N . ALA A 1 225 ? -5.57 15.828 -1.572 1 63.25 225 ALA A N 1
ATOM 1685 C CA . ALA A 1 225 ? -6.375 16.328 -0.459 1 63.25 225 ALA A CA 1
ATOM 1686 C C . ALA A 1 225 ? -6.262 17.844 -0.331 1 63.25 225 ALA A C 1
ATOM 1688 O O . ALA A 1 225 ? -7.262 18.531 -0.094 1 63.25 225 ALA A O 1
ATOM 1689 N N . PHE A 1 226 ? -5.07 18.328 -0.453 1 57.97 226 PHE A N 1
ATOM 1690 C CA . PHE A 1 226 ? -4.82 19.766 -0.399 1 57.97 226 PHE A CA 1
ATOM 1691 C C . PHE A 1 226 ? -5.594 20.5 -1.495 1 57.97 226 PHE A C 1
ATOM 1693 O O . PHE A 1 226 ? -6.25 21.5 -1.235 1 57.97 226 PHE A O 1
ATOM 1700 N N . ARG A 1 227 ? -5.523 19.984 -2.635 1 62.91 227 ARG A N 1
ATOM 1701 C CA . ARG A 1 227 ? -6.219 20.594 -3.762 1 62.91 227 ARG A CA 1
ATOM 1702 C C . ARG A 1 227 ? -7.73 20.547 -3.57 1 62.91 227 ARG A C 1
ATOM 1704 O O . ARG A 1 227 ? -8.438 21.484 -3.928 1 62.91 227 ARG A O 1
ATOM 1711 N N . ARG A 1 228 ? -8.172 19.406 -3.193 1 63.38 228 ARG A N 1
ATOM 1712 C CA . ARG A 1 228 ? -9.602 19.234 -2.965 1 63.38 228 ARG A CA 1
ATOM 1713 C C . ARG A 1 228 ? -10.125 20.25 -1.94 1 63.38 228 ARG A C 1
ATOM 1715 O O . ARG A 1 228 ? -11.203 20.812 -2.111 1 63.38 228 ARG A O 1
ATOM 1722 N N . THR A 1 229 ? -9.43 20.391 -0.904 1 58.91 229 THR A N 1
ATOM 1723 C CA . THR A 1 229 ? -9.867 21.219 0.211 1 58.91 229 THR A CA 1
ATOM 1724 C C . THR A 1 229 ? -9.602 22.688 -0.071 1 58.91 229 THR A C 1
ATOM 1726 O O . THR A 1 229 ? -10.414 23.562 0.26 1 58.91 229 THR A O 1
ATOM 1729 N N . PHE A 1 230 ? -8.422 22.891 -0.695 1 58.12 230 PHE A N 1
ATOM 1730 C CA . PHE A 1 230 ? -7.996 24.281 -0.795 1 58.12 230 PHE A CA 1
ATOM 1731 C C . PHE A 1 230 ? -7.926 24.719 -2.252 1 58.12 230 PHE A C 1
ATOM 1733 O O . PHE A 1 230 ? -7.484 25.844 -2.547 1 58.12 230 PHE A O 1
ATOM 1740 N N . GLY A 1 231 ? -8.18 23.781 -3.076 1 59.19 231 GLY A N 1
ATOM 1741 C CA . GLY A 1 231 ? -8.078 24.078 -4.5 1 59.19 231 GLY A CA 1
ATOM 1742 C C . GLY A 1 231 ? -8.766 25.359 -4.898 1 59.19 231 GLY A C 1
ATOM 1743 O O . GLY A 1 231 ? -8.266 26.109 -5.742 1 59.19 231 GLY A O 1
ATOM 1744 N N . LYS A 1 232 ? -9.883 25.641 -4.262 1 65.25 232 LYS A N 1
ATOM 1745 C CA . LYS A 1 232 ? -10.617 26.844 -4.66 1 65.25 232 LYS A CA 1
ATOM 1746 C C . LYS A 1 232 ? -10.328 28 -3.709 1 65.25 232 LYS A C 1
ATOM 1748 O O . LYS A 1 232 ? -10.805 29.109 -3.924 1 65.25 232 LYS A O 1
ATOM 1753 N N . THR A 1 233 ? -9.617 27.734 -2.799 1 68.62 233 THR A N 1
ATOM 1754 C CA . THR A 1 233 ? -9.305 28.781 -1.825 1 68.62 233 THR A CA 1
ATOM 1755 C C . THR A 1 233 ? -8.102 29.594 -2.285 1 68.62 233 THR A C 1
ATOM 1757 O O . THR A 1 233 ? -7.109 29.047 -2.764 1 68.62 233 THR A O 1
ATOM 1760 N N . THR A 1 234 ? -8.32 30.891 -2.314 1 76.88 234 THR A N 1
ATOM 1761 C CA . THR A 1 234 ? -7.23 31.797 -2.662 1 76.88 234 THR A CA 1
ATOM 1762 C C . THR A 1 234 ? -6.484 32.25 -1.411 1 76.88 234 THR A C 1
ATOM 1764 O O . THR A 1 234 ? -6.941 32 -0.29 1 76.88 234 THR A O 1
ATOM 1767 N N . CYS A 1 235 ? -5.363 32.781 -1.606 1 75 235 CYS A N 1
ATOM 1768 C CA . CYS A 1 235 ? -4.57 33.281 -0.497 1 75 235 CYS A CA 1
ATOM 1769 C C . CYS A 1 235 ? -5.375 34.281 0.324 1 75 235 CYS A C 1
ATOM 1771 O O . CYS A 1 235 ? -5.234 34.344 1.546 1 75 235 CYS A O 1
ATOM 1773 N N . ALA A 1 236 ? -6.246 34.969 -0.351 1 78.44 236 ALA A N 1
ATOM 1774 C CA . ALA A 1 236 ? -7.09 35.938 0.337 1 78.44 236 ALA A CA 1
ATOM 1775 C C . ALA A 1 236 ? -7.969 35.25 1.381 1 78.44 236 ALA A C 1
ATOM 1777 O O . ALA A 1 236 ? -8.266 35.844 2.426 1 78.44 236 ALA A O 1
ATOM 1778 N N . GLY A 1 237 ? -8.297 34.125 1.041 1 66.94 237 GLY A N 1
ATOM 1779 C CA . GLY A 1 237 ? -9.211 33.406 1.913 1 66.94 237 GLY A CA 1
ATOM 1780 C C . GLY A 1 237 ? -8.555 32.906 3.184 1 66.94 237 GLY A C 1
ATOM 1781 O O . GLY A 1 237 ? -9.234 32.562 4.156 1 66.94 237 GLY A O 1
ATOM 1782 N N . ILE A 1 238 ? -7.25 32.906 3.193 1 63.38 238 ILE A N 1
ATOM 1783 C CA . ILE A 1 238 ? -6.594 32.312 4.359 1 63.38 238 ILE A CA 1
ATOM 1784 C C . ILE A 1 238 ? -5.652 33.344 4.988 1 63.38 238 ILE A C 1
ATOM 1786 O O . ILE A 1 238 ? -4.828 33 5.84 1 63.38 238 ILE A O 1
ATOM 1790 N N . MET A 1 239 ? -5.664 34.531 4.551 1 71.69 239 MET A N 1
ATOM 1791 C CA . MET A 1 239 ? -4.695 35.5 5.035 1 71.69 239 MET A CA 1
ATOM 1792 C C . MET A 1 239 ? -5.254 36.281 6.227 1 71.69 239 MET A C 1
ATOM 1794 O O . MET A 1 239 ? -6.469 36.344 6.406 1 71.69 239 MET A O 1
ATOM 1798 N N . THR A 1 240 ? -4.395 36.594 7.137 1 69.5 240 THR A N 1
ATOM 1799 C CA . THR A 1 240 ? -4.73 37.594 8.141 1 69.5 240 THR A CA 1
ATOM 1800 C C . THR A 1 240 ? -4.492 39 7.602 1 69.5 240 THR A C 1
ATOM 1802 O O . THR A 1 240 ? -3.4 39.344 7.129 1 69.5 240 THR A O 1
ATOM 1805 N N . PRO A 1 241 ? -5.574 39.75 7.574 1 75.81 241 PRO A N 1
ATOM 1806 C CA . PRO A 1 241 ? -5.43 41.125 7.066 1 75.81 241 PRO A CA 1
ATOM 1807 C C . PRO A 1 241 ? -4.664 42.031 8.023 1 75.81 241 PRO A C 1
ATOM 1809 O O . PRO A 1 241 ? -4.535 41.719 9.211 1 75.81 241 PRO A O 1
ATOM 1812 N N . GLU A 1 242 ? -3.996 43.188 7.434 1 76.12 242 GLU A N 1
ATOM 1813 C CA . GLU A 1 242 ? -3.291 44.219 8.172 1 76.12 242 GLU A CA 1
ATOM 1814 C C . GLU A 1 242 ? -2.191 43.625 9.055 1 76.12 242 GLU A C 1
ATOM 1816 O O . GLU A 1 242 ? -2.178 43.844 10.266 1 76.12 242 GLU A O 1
ATOM 1821 N N . PRO A 1 243 ? -1.357 42.938 8.391 1 81 243 PRO A N 1
ATOM 1822 C CA . PRO A 1 243 ? -0.275 42.312 9.18 1 81 243 PRO A CA 1
ATOM 1823 C C . PRO A 1 243 ? 0.691 43.375 9.742 1 81 243 PRO A C 1
ATOM 1825 O O . PRO A 1 243 ? 0.738 44.5 9.25 1 81 243 PRO A O 1
ATOM 1828 N N . LEU A 1 244 ? 1.316 42.906 10.867 1 85.5 244 LEU A N 1
ATOM 1829 C CA . LEU A 1 244 ? 2.418 43.75 11.352 1 85.5 244 LEU A CA 1
ATOM 1830 C C . LEU A 1 244 ? 3.514 43.844 10.297 1 85.5 244 LEU A C 1
ATOM 1832 O O . LEU A 1 244 ? 3.779 42.906 9.562 1 85.5 244 LEU A O 1
ATOM 1836 N N . THR A 1 245 ? 4.023 45.062 10.203 1 91.94 245 THR A N 1
ATOM 1837 C CA . THR A 1 245 ? 5.07 45.312 9.219 1 91.94 245 THR A CA 1
ATOM 1838 C C . THR A 1 245 ? 6.215 46.094 9.828 1 91.94 245 THR A C 1
ATOM 1840 O O . THR A 1 245 ? 6.07 46.656 10.914 1 91.94 245 THR A O 1
ATOM 1843 N N . ALA A 1 246 ? 7.367 45.969 9.18 1 94.31 246 ALA A N 1
ATOM 1844 C CA . ALA A 1 246 ? 8.492 46.875 9.461 1 94.31 246 ALA A CA 1
ATOM 1845 C C . ALA A 1 246 ? 8.789 47.75 8.266 1 94.31 246 ALA A C 1
ATOM 1847 O O . ALA A 1 246 ? 8.375 47.469 7.141 1 94.31 246 ALA A O 1
ATOM 1848 N N . GLU A 1 247 ? 9.383 48.906 8.578 1 95.31 247 GLU A N 1
ATOM 1849 C CA . GLU A 1 247 ? 9.898 49.781 7.527 1 95.31 247 GLU A CA 1
ATOM 1850 C C . GLU A 1 247 ? 11.414 49.719 7.438 1 95.31 247 GLU A C 1
ATOM 1852 O O . GLU A 1 247 ? 12.078 49.281 8.391 1 95.31 247 GLU A O 1
ATOM 1857 N N . PHE A 1 248 ? 11.852 50.156 6.289 1 94 248 P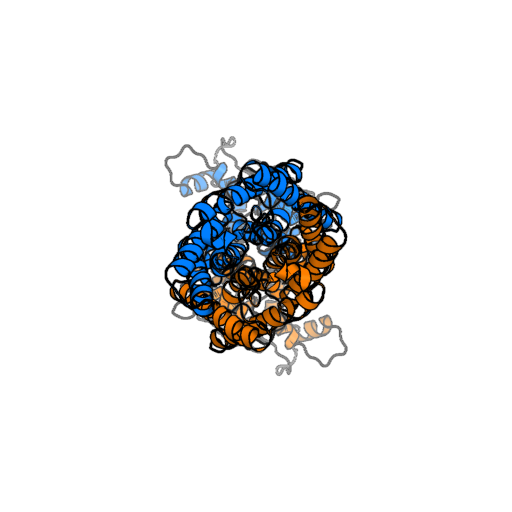HE A N 1
ATOM 1858 C CA . PHE A 1 248 ? 13.289 50.062 6.031 1 94 248 PHE A CA 1
ATOM 1859 C C . PHE A 1 248 ? 14.07 50.719 7.16 1 94 248 PHE A C 1
ATOM 1861 O O . PHE A 1 248 ? 15.078 50.188 7.621 1 94 248 PHE A O 1
ATOM 1868 N N . GLY A 1 249 ? 13.648 51.812 7.668 1 93.25 249 GLY A N 1
ATOM 1869 C CA . GLY A 1 249 ? 14.398 52.656 8.609 1 93.25 249 GLY A CA 1
ATOM 1870 C C . GLY A 1 249 ? 14.133 52.281 10.062 1 93.25 249 GLY A C 1
ATOM 1871 O O . GLY A 1 249 ? 14.703 52.875 10.969 1 93.25 249 GLY A O 1
ATOM 1872 N N . ASP A 1 250 ? 13.305 51.312 10.281 1 94.56 250 ASP A N 1
ATOM 1873 C CA . ASP A 1 250 ? 13.047 50.906 11.656 1 94.56 250 ASP A CA 1
ATOM 1874 C C . ASP A 1 250 ? 14.32 50.375 12.32 1 94.56 250 ASP A C 1
ATOM 1876 O O . ASP A 1 250 ? 15.117 49.688 11.688 1 94.56 250 ASP A O 1
ATOM 1880 N N . ASP A 1 251 ? 14.516 50.812 13.578 1 92.94 251 ASP A N 1
ATOM 1881 C CA . ASP A 1 251 ? 15.68 50.312 14.312 1 92.94 251 ASP A CA 1
ATOM 1882 C C . ASP A 1 251 ? 15.555 48.812 14.633 1 92.94 251 ASP A C 1
ATOM 1884 O O . ASP A 1 251 ? 14.445 48.344 14.859 1 92.94 251 ASP A O 1
ATOM 1888 N N . LEU A 1 252 ? 16.625 48.156 14.703 1 93 252 LEU A N 1
ATOM 1889 C CA . LEU A 1 252 ? 16.688 46.688 14.891 1 93 252 LEU A CA 1
ATOM 1890 C C . LEU A 1 252 ? 16.109 46.312 16.234 1 93 252 LEU A C 1
ATOM 1892 O O . LEU A 1 252 ? 15.383 45.312 16.344 1 93 252 LEU A O 1
ATOM 1896 N N . GLU A 1 253 ? 16.406 47.031 17.172 1 90.81 253 GLU A N 1
ATOM 1897 C CA . GLU A 1 253 ? 15.922 46.688 18.5 1 90.81 253 GLU A CA 1
ATOM 1898 C C . GLU A 1 253 ? 14.398 46.719 18.578 1 90.81 253 GLU A C 1
ATOM 1900 O O . GLU A 1 253 ? 13.781 45.844 19.141 1 90.81 253 GLU A O 1
ATOM 1905 N N . SER A 1 254 ? 13.883 47.781 18.094 1 91.62 254 SER A N 1
ATOM 1906 C CA . SER A 1 254 ? 12.43 47.969 18.125 1 91.62 254 SER A CA 1
ATOM 1907 C C . SER A 1 254 ? 11.727 46.844 17.375 1 91.62 254 SER A C 1
ATOM 1909 O O . SER A 1 254 ? 10.727 46.281 17.859 1 91.62 254 SER A O 1
ATOM 1911 N N . VAL A 1 255 ? 12.266 46.469 16.266 1 92.38 255 VAL A N 1
ATOM 1912 C CA . VAL A 1 255 ? 11.641 45.438 15.445 1 92.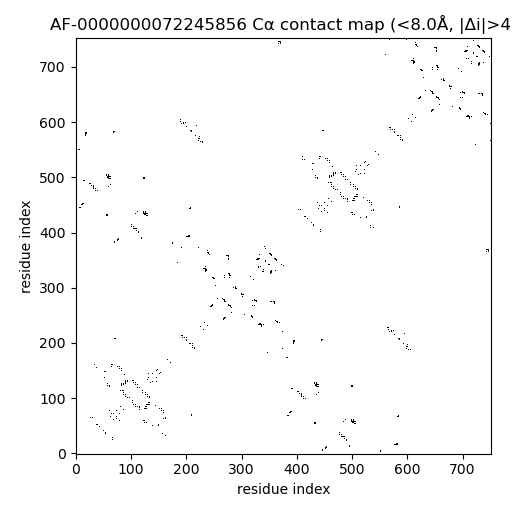38 255 VAL A CA 1
ATOM 1913 C C . VAL A 1 255 ? 11.805 44.062 16.125 1 92.38 255 VAL A C 1
ATOM 1915 O O . VAL A 1 255 ? 10.875 43.25 16.125 1 92.38 255 VAL A O 1
ATOM 1918 N N . TRP A 1 256 ? 12.891 43.844 16.672 1 86.94 256 TRP A N 1
ATOM 1919 C CA . TRP A 1 256 ? 13.125 42.594 17.422 1 86.94 256 TRP A CA 1
ATOM 1920 C C . TRP A 1 256 ? 12.117 42.469 18.547 1 86.94 256 TRP A C 1
ATOM 1922 O O . TRP A 1 256 ? 11.516 41.375 18.719 1 86.94 256 TRP A O 1
ATOM 1932 N N . ARG A 1 257 ? 11.945 43.5 19.25 1 81.69 257 ARG A N 1
ATOM 1933 C CA . ARG A 1 257 ? 11.008 43.469 20.375 1 81.69 257 ARG A CA 1
ATOM 1934 C C . ARG A 1 257 ? 9.578 43.25 19.875 1 81.69 257 ARG A C 1
ATOM 1936 O O . ARG A 1 257 ? 8.812 42.5 20.516 1 81.69 257 ARG A O 1
ATOM 1943 N N . ARG A 1 258 ? 9.305 43.875 18.828 1 81.81 258 ARG A N 1
ATOM 1944 C CA . ARG A 1 258 ? 7.98 43.688 18.234 1 81.81 258 ARG A CA 1
ATOM 1945 C C . ARG A 1 258 ? 7.746 42.25 17.828 1 81.81 258 ARG A C 1
ATOM 1947 O O . ARG A 1 258 ? 6.684 41.688 18.109 1 81.81 258 ARG A O 1
ATOM 1954 N N . MET A 1 259 ? 8.719 41.656 17.25 1 76.88 259 MET A N 1
ATOM 1955 C CA . MET A 1 259 ? 8.625 40.281 16.828 1 76.88 259 MET A CA 1
ATOM 1956 C C . MET A 1 259 ? 8.508 39.344 18.031 1 76.88 259 MET A C 1
ATOM 1958 O O . MET A 1 259 ? 7.691 38.406 18.016 1 76.88 259 MET A O 1
ATOM 1962 N N . GLN A 1 260 ? 9.25 39.656 18.984 1 70.25 260 GLN A N 1
ATOM 1963 C CA . GLN A 1 260 ? 9.211 38.844 20.203 1 70.25 260 GLN A CA 1
ATOM 1964 C C . GLN A 1 260 ? 7.859 38.969 20.891 1 70.25 260 GLN A C 1
ATOM 1966 O O . GLN A 1 260 ? 7.27 37.969 21.297 1 70.25 260 GLN A O 1
ATOM 1971 N N . ARG A 1 261 ? 7.461 40.156 20.953 1 65.94 261 ARG A N 1
ATOM 1972 C CA . ARG A 1 261 ? 6.219 40.469 21.656 1 65.94 261 ARG A CA 1
ATOM 1973 C C . ARG A 1 261 ? 5.027 39.781 20.984 1 65.94 261 ARG A C 1
ATOM 1975 O O . ARG A 1 261 ? 4.121 39.312 21.656 1 65.94 261 ARG A O 1
ATOM 1982 N N . HIS A 1 262 ? 5.047 39.719 19.688 1 63.28 262 HIS A N 1
ATOM 1983 C CA . HIS A 1 262 ? 3.891 39.219 18.953 1 63.28 262 HIS A CA 1
ATOM 1984 C C . HIS A 1 262 ? 4.109 37.781 18.516 1 63.28 262 HIS A C 1
ATOM 1986 O O . HIS A 1 262 ? 3.242 37.188 17.875 1 63.28 262 HIS A O 1
ATOM 1992 N N . GLY A 1 263 ? 5.281 37.344 18.781 1 58.84 263 GLY A N 1
ATOM 1993 C CA . GLY A 1 263 ? 5.582 35.938 18.484 1 58.84 263 GLY A CA 1
ATOM 1994 C C . GLY A 1 263 ? 5.656 35.656 16.984 1 58.84 263 GLY A C 1
ATOM 1995 O O . GLY A 1 263 ? 5.207 34.594 16.531 1 58.84 263 GLY A O 1
ATOM 1996 N N . ILE A 1 264 ? 6.051 36.562 16.266 1 64.62 264 ILE A N 1
ATOM 1997 C CA . ILE A 1 264 ? 6.129 36.375 14.812 1 64.62 264 ILE A CA 1
ATOM 1998 C C . ILE A 1 264 ? 7.582 36.156 14.398 1 64.62 264 ILE A C 1
ATOM 2000 O O . ILE A 1 264 ? 8.492 36.812 14.945 1 64.62 264 ILE A O 1
ATOM 2004 N N . ARG A 1 265 ? 7.805 35.188 13.523 1 69.25 265 ARG A N 1
ATOM 2005 C CA . ARG A 1 265 ? 9.156 34.812 13.133 1 69.25 265 ARG A CA 1
ATOM 2006 C C . ARG A 1 265 ? 9.617 35.625 11.922 1 69.25 265 ARG A C 1
ATOM 2008 O O . ARG A 1 265 ? 10.812 35.688 11.625 1 69.25 265 ARG A O 1
ATOM 2015 N N . ALA A 1 266 ? 8.672 36.156 11.258 1 80.44 266 ALA A N 1
ATOM 2016 C CA . ALA A 1 266 ? 8.992 36.906 10.055 1 80.44 266 ALA A CA 1
ATOM 2017 C C . ALA A 1 266 ? 8.086 38.125 9.906 1 80.44 266 ALA A C 1
ATOM 2019 O O . ALA A 1 266 ? 6.895 38.062 10.219 1 80.44 266 ALA A O 1
ATOM 2020 N N . LEU A 1 267 ? 8.672 39.219 9.516 1 86.62 267 LEU A N 1
ATOM 2021 C CA . LEU A 1 267 ? 7.949 40.469 9.328 1 86.62 267 LEU A CA 1
ATOM 2022 C C . LEU A 1 267 ? 8.203 41.031 7.938 1 86.62 267 LEU A C 1
ATOM 2024 O O . LEU A 1 267 ? 9.359 41.25 7.547 1 86.62 267 LEU A O 1
ATOM 2028 N N . PRO A 1 268 ? 7.082 41.219 7.262 1 92.12 268 PRO A N 1
ATOM 2029 C CA . PRO A 1 268 ? 7.289 41.906 5.988 1 92.12 268 PRO A CA 1
ATOM 2030 C C . PRO A 1 268 ? 7.801 43.344 6.172 1 92.12 268 PRO A C 1
ATOM 2032 O O . PRO A 1 268 ? 7.383 44.031 7.102 1 92.12 268 PRO A O 1
ATOM 2035 N N . VAL A 1 269 ? 8.781 43.75 5.324 1 95.62 269 VAL A N 1
ATOM 2036 C CA . VAL A 1 269 ? 9.281 45.094 5.289 1 95.62 269 VAL A CA 1
ATOM 2037 C C . VAL A 1 269 ? 8.633 45.875 4.129 1 95.62 269 VAL A C 1
ATOM 2039 O O . VAL A 1 269 ? 8.711 45.438 2.979 1 95.62 269 VAL A O 1
ATOM 2042 N N . VAL A 1 270 ? 7.988 47.031 4.469 1 95.81 270 VAL A N 1
ATOM 2043 C CA . VAL A 1 270 ? 7.246 47.75 3.436 1 95.81 270 VAL A CA 1
ATOM 2044 C C . VAL A 1 270 ? 7.781 49.188 3.312 1 95.81 270 VAL A C 1
ATOM 2046 O O . VAL A 1 270 ? 8.43 49.688 4.23 1 95.81 270 VAL A O 1
ATOM 2049 N N . ASP A 1 271 ? 7.559 49.75 2.174 1 94.25 271 ASP A N 1
ATOM 2050 C CA . ASP A 1 271 ? 7.848 51.188 1.997 1 94.25 271 ASP A CA 1
ATOM 2051 C C . ASP A 1 271 ? 6.645 52.031 2.369 1 94.25 271 ASP A C 1
ATOM 2053 O O . ASP A 1 271 ? 5.66 51.531 2.918 1 94.25 271 ASP A O 1
ATOM 2057 N N . ARG A 1 272 ? 6.789 53.312 2.143 1 91 272 ARG A N 1
ATOM 2058 C CA . ARG A 1 272 ? 5.746 54.281 2.521 1 91 272 ARG A CA 1
ATOM 2059 C C . ARG A 1 272 ? 4.445 53.969 1.778 1 91 272 ARG A C 1
ATOM 2061 O O . ARG A 1 272 ? 3.357 54.25 2.291 1 91 272 ARG A O 1
ATOM 2068 N N . GLY A 1 273 ? 4.543 53.375 0.642 1 92.25 273 GLY A N 1
ATOM 2069 C CA . GLY A 1 273 ? 3.373 53 -0.138 1 92.25 273 GLY A CA 1
ATOM 2070 C C . GLY A 1 273 ? 2.85 51.625 0.185 1 92.25 273 GLY A C 1
ATOM 2071 O O . GLY A 1 273 ? 1.991 51.094 -0.525 1 92.25 273 GLY A O 1
ATOM 2072 N N . ARG A 1 274 ? 3.396 50.969 1.113 1 93.19 274 ARG A N 1
ATOM 2073 C CA . ARG A 1 274 ? 3.045 49.625 1.601 1 93.19 274 ARG A CA 1
ATOM 2074 C C . ARG A 1 274 ? 3.418 48.562 0.582 1 93.19 274 ARG A C 1
ATOM 2076 O O . ARG A 1 274 ? 2.773 47.531 0.512 1 93.19 274 ARG A O 1
ATOM 2083 N N . HIS A 1 275 ? 4.355 48.938 -0.242 1 95.25 275 HIS A N 1
ATOM 2084 C CA . HIS A 1 275 ? 4.941 47.906 -1.091 1 95.25 275 HIS A CA 1
ATOM 2085 C C . HIS A 1 275 ? 5.93 47.062 -0.312 1 95.25 275 HIS A C 1
ATOM 2087 O O . HIS A 1 275 ? 6.758 47.562 0.439 1 95.25 275 HIS A O 1
ATOM 2093 N N . VAL A 1 276 ? 5.816 45.688 -0.58 1 94.62 276 VAL A N 1
ATOM 2094 C CA . VAL A 1 276 ? 6.734 44.812 0.114 1 94.62 276 VAL A CA 1
ATOM 2095 C C . VAL A 1 276 ? 8.117 44.906 -0.517 1 94.62 276 VAL A C 1
ATOM 2097 O O . VAL A 1 276 ? 8.297 44.562 -1.694 1 94.62 276 VAL A O 1
ATOM 2100 N N . ILE A 1 277 ? 9.078 45.344 0.271 1 94.31 277 ILE A N 1
ATOM 2101 C CA . ILE A 1 277 ? 10.422 45.5 -0.274 1 94.31 277 ILE A CA 1
ATOM 2102 C C . ILE A 1 277 ? 11.336 44.438 0.289 1 94.31 277 ILE A C 1
ATOM 2104 O O . ILE A 1 277 ? 12.445 44.219 -0.214 1 94.31 277 ILE A O 1
ATOM 2108 N N . GLY A 1 278 ? 10.93 43.719 1.247 1 93.5 278 GLY A N 1
ATOM 2109 C CA . GLY A 1 278 ? 11.711 42.656 1.856 1 93.5 278 GLY A CA 1
ATOM 2110 C C . GLY A 1 278 ? 10.992 41.969 3 1 93.5 278 GLY A C 1
ATOM 2111 O O . GLY A 1 278 ? 9.789 42.188 3.197 1 93.5 278 GLY A O 1
ATOM 2112 N N . ILE A 1 279 ? 11.719 41.031 3.6 1 91.12 279 ILE A N 1
ATOM 2113 C CA . ILE A 1 279 ? 11.234 40.312 4.77 1 91.12 279 ILE A CA 1
ATOM 2114 C C . ILE A 1 279 ? 12.367 40.156 5.777 1 91.12 279 ILE A C 1
ATOM 2116 O O . ILE A 1 279 ? 13.516 39.906 5.395 1 91.12 279 ILE A O 1
ATOM 2120 N N . VAL A 1 280 ? 12.086 40.438 7.008 1 90 280 VAL A N 1
ATOM 2121 C CA . VAL A 1 280 ? 13.094 40.25 8.039 1 90 280 VAL A CA 1
ATOM 2122 C C . VAL A 1 280 ? 12.68 39.094 8.969 1 90 280 VAL A C 1
ATOM 2124 O O . VAL A 1 280 ? 11.508 39 9.336 1 90 280 VAL A O 1
ATOM 2127 N N . THR A 1 281 ? 13.562 38.219 9.18 1 82 281 THR A N 1
ATOM 2128 C CA . THR A 1 281 ? 13.336 37.094 10.062 1 82 281 THR A CA 1
ATOM 2129 C C . THR A 1 281 ? 14.328 37.094 11.227 1 82 281 THR A C 1
ATOM 2131 O O . THR A 1 281 ? 15.281 37.875 11.227 1 82 281 THR A O 1
ATOM 2134 N N . PHE A 1 282 ? 14.023 36.25 12.164 1 75.5 282 PHE A N 1
ATOM 2135 C CA . PHE A 1 282 ? 14.977 36.094 13.258 1 75.5 282 PHE A CA 1
ATOM 2136 C C . PHE A 1 282 ? 16.328 35.625 12.734 1 75.5 282 PHE A C 1
ATOM 2138 O O . PHE A 1 282 ? 17.375 36.031 13.25 1 75.5 282 PHE A O 1
ATOM 2145 N N . LYS A 1 283 ? 16.266 34.844 11.727 1 76 283 LYS A N 1
ATOM 2146 C CA . LYS A 1 283 ? 17.5 34.375 11.125 1 76 283 LYS A CA 1
ATOM 2147 C C . LYS A 1 283 ? 18.344 35.531 10.586 1 76 283 LYS A C 1
ATOM 2149 O O . LYS A 1 283 ? 19.562 35.5 10.672 1 76 283 LYS A O 1
ATOM 2154 N N . ASP A 1 284 ? 17.719 36.469 10.094 1 83.12 284 ASP A N 1
ATOM 2155 C CA . ASP A 1 284 ? 18.422 37.625 9.57 1 83.12 284 ASP A CA 1
ATOM 2156 C C . ASP A 1 284 ? 19.188 38.375 10.672 1 83.12 284 ASP A C 1
ATOM 2158 O O . ASP A 1 284 ? 20.297 38.844 10.461 1 83.12 284 ASP A O 1
ATOM 2162 N N . PHE A 1 285 ? 18.625 38.406 11.867 1 83.19 285 PHE A N 1
ATOM 2163 C CA . PHE A 1 285 ? 19.281 39.062 13.008 1 83.19 285 PHE A CA 1
ATOM 2164 C C . PHE A 1 285 ? 20.531 38.281 13.422 1 83.19 285 PHE A C 1
ATOM 2166 O O . PHE A 1 285 ? 21.578 38.906 13.672 1 83.19 285 PHE A O 1
ATOM 2173 N N . PHE A 1 286 ? 20.344 37.062 13.336 1 78.31 286 PHE A N 1
ATOM 2174 C CA . PHE A 1 286 ? 21.453 36.219 13.766 1 78.31 286 PHE A CA 1
ATOM 2175 C C . PHE A 1 286 ? 22.562 36.219 12.703 1 78.31 286 PHE A C 1
ATOM 2177 O O . PHE A 1 286 ? 23.75 36.188 13.039 1 78.31 286 PHE A O 1
ATOM 2184 N N . ARG A 1 287 ? 22.172 36.219 11.555 1 80.94 287 ARG A N 1
ATOM 2185 C CA . ARG A 1 287 ? 23.141 36.188 10.461 1 80.94 287 ARG A CA 1
ATOM 2186 C C . ARG A 1 287 ? 24 37.438 10.461 1 80.94 287 ARG A C 1
ATOM 2188 O O . ARG A 1 287 ? 25.172 37.375 10.086 1 80.94 287 ARG A O 1
ATOM 2195 N N . HIS A 1 288 ? 23.516 38.5 10.922 1 83.75 288 HIS A N 1
ATOM 2196 C CA . HIS A 1 288 ? 24.234 39.781 10.82 1 83.75 288 HIS A CA 1
ATOM 2197 C C . HIS A 1 288 ? 24.812 40.188 12.164 1 83.75 288 HIS A C 1
ATOM 2199 O O . HIS A 1 288 ? 25.375 41.281 12.289 1 83.75 288 HIS A O 1
ATOM 2205 N N . ALA A 1 289 ? 24.625 39.312 13.102 1 78.75 289 ALA A N 1
ATOM 2206 C CA . ALA A 1 289 ? 25.266 39.562 14.383 1 78.75 289 ALA A CA 1
ATOM 2207 C C . ALA A 1 289 ? 26.781 39.469 14.266 1 78.75 289 ALA A C 1
ATOM 2209 O O . ALA A 1 289 ? 27.312 38.594 13.578 1 78.75 289 ALA A O 1
ATOM 2210 N N . PRO A 1 290 ? 27.5 40.5 14.781 1 68.25 290 PRO A N 1
ATOM 2211 C CA . PRO A 1 290 ? 28.953 40.531 14.602 1 68.25 290 PRO A CA 1
ATOM 2212 C C . PRO A 1 290 ? 29.625 39.25 15.109 1 68.25 290 PRO A C 1
ATOM 2214 O O . PRO A 1 290 ? 29.203 38.688 16.125 1 68.25 290 PRO A O 1
ATOM 2217 N N . ALA A 1 291 ? 30.359 38.531 14.234 1 63.19 291 ALA A N 1
ATOM 2218 C CA . ALA A 1 291 ? 31.078 37.281 14.5 1 63.19 291 ALA A CA 1
ATOM 2219 C C . ALA A 1 291 ? 32.188 37.5 15.523 1 63.19 291 ALA A C 1
ATOM 2221 O O . ALA A 1 291 ? 32.719 36.531 16.094 1 63.19 291 ALA A O 1
ATOM 2222 N N . ASP A 1 292 ? 32.719 38.594 15.484 1 56.09 292 ASP A N 1
ATOM 2223 C CA . ASP A 1 292 ? 34.062 38.688 16.094 1 56.09 292 ASP A CA 1
ATOM 2224 C C . ASP A 1 292 ? 34 38.344 17.578 1 56.09 292 ASP A C 1
ATOM 2226 O O . ASP A 1 292 ? 35.031 38.156 18.219 1 56.09 292 ASP A O 1
ATOM 2230 N N . GLY A 1 293 ? 33 38.562 18.391 1 49.59 293 GLY A N 1
ATOM 2231 C CA . GLY A 1 293 ? 33.281 38.469 19.812 1 49.59 293 GLY A CA 1
ATOM 2232 C C . GLY A 1 293 ? 32.969 37.094 20.391 1 49.59 293 GLY A C 1
ATOM 2233 O O . GLY A 1 293 ? 32.219 36.312 19.781 1 49.59 293 GLY A O 1
ATOM 2234 N N . PHE A 1 294 ? 33.969 36.438 21.016 1 51.69 294 PHE A N 1
ATOM 2235 C CA . PHE A 1 294 ? 33.969 35.25 21.859 1 51.69 294 PHE A CA 1
ATOM 2236 C C . PHE A 1 294 ? 32.656 35.188 22.656 1 51.69 294 PHE A C 1
ATOM 2238 O O . PHE A 1 294 ? 32.562 34.375 23.578 1 51.69 294 PHE A O 1
ATOM 2245 N N . GLY A 1 295 ? 31.766 35.938 22.359 1 53.75 295 GLY A N 1
ATOM 2246 C CA . GLY A 1 295 ? 30.641 35.969 23.281 1 53.75 295 GLY A CA 1
ATOM 2247 C C . GLY A 1 295 ? 29.531 35.031 22.891 1 53.75 295 GLY A C 1
ATOM 2248 O O . GLY A 1 295 ? 29.578 34.406 21.828 1 53.75 295 GLY A O 1
ATOM 2249 N N . SER A 1 296 ? 28.734 34.719 23.812 1 65 296 SER A N 1
ATOM 2250 C CA . SER A 1 296 ? 27.531 33.938 23.641 1 65 296 SER A CA 1
ATOM 2251 C C . SER A 1 296 ? 26.625 34.531 22.562 1 65 296 SER A C 1
ATOM 2253 O O . SER A 1 296 ? 26.75 35.719 22.234 1 65 296 SER A O 1
ATOM 2255 N N . LEU A 1 297 ? 26.016 33.75 21.734 1 64.75 297 LEU A N 1
ATOM 2256 C CA . LEU A 1 297 ? 25.047 34.188 20.719 1 64.75 297 LEU A CA 1
ATOM 2257 C C . LEU A 1 297 ? 24.188 35.312 21.25 1 64.75 297 LEU A C 1
ATOM 2259 O O . LEU A 1 297 ? 23.875 36.25 20.531 1 64.75 297 LEU A O 1
ATOM 2263 N N . LYS A 1 298 ? 23.953 35.219 22.469 1 70.44 298 LYS A N 1
ATOM 2264 C CA . LYS A 1 298 ? 23.141 36.219 23.109 1 70.44 298 LYS A CA 1
ATOM 2265 C C . LYS A 1 298 ? 23.859 37.562 23.141 1 70.44 298 LYS A C 1
ATOM 2267 O O . LYS A 1 298 ? 23.25 38.625 22.891 1 70.44 298 LYS A O 1
ATOM 2272 N N . ALA A 1 299 ? 25.094 37.531 23.438 1 73.88 299 ALA A N 1
ATOM 2273 C CA . ALA A 1 299 ? 25.891 38.75 23.516 1 73.88 299 ALA A CA 1
ATOM 2274 C C . ALA A 1 299 ? 26.031 39.375 22.125 1 73.88 299 ALA A C 1
ATOM 2276 O O . ALA A 1 299 ? 25.969 40.625 22 1 73.88 299 ALA A O 1
ATOM 2277 N N . ARG A 1 300 ? 26.203 38.594 21.219 1 78 300 ARG A N 1
ATOM 2278 C CA . ARG A 1 300 ? 26.344 39.094 19.844 1 78 300 ARG A CA 1
ATOM 2279 C C . ARG A 1 300 ? 25.062 39.75 19.359 1 78 300 ARG A C 1
ATOM 2281 O O . ARG A 1 300 ? 25.094 40.781 18.703 1 78 300 ARG A O 1
ATOM 2288 N N . LEU A 1 301 ? 24 39.125 19.688 1 81.19 301 LEU A N 1
ATOM 2289 C CA . LEU A 1 301 ? 22.703 39.656 19.312 1 81.19 301 LEU A CA 1
ATOM 2290 C C . LEU A 1 301 ? 22.453 41 20.016 1 81.19 301 LEU A C 1
ATOM 2292 O O . LEU A 1 301 ? 21.984 41.969 19.391 1 81.19 301 LEU A O 1
ATOM 2296 N N . LYS A 1 302 ? 22.812 41.031 21.219 1 83.69 302 LYS A N 1
ATOM 2297 C CA . LYS A 1 302 ? 22.672 42.281 21.969 1 83.69 302 LYS A CA 1
ATOM 2298 C C . LYS A 1 302 ? 23.516 43.375 21.328 1 83.69 302 LYS A C 1
ATOM 2300 O O . LYS A 1 302 ? 23.062 44.531 21.25 1 83.69 302 LYS A O 1
ATOM 2305 N N . ALA A 1 303 ? 24.703 43.031 20.938 1 83.12 303 ALA A N 1
ATOM 2306 C CA . ALA A 1 303 ? 25.594 44 20.312 1 83.12 303 ALA A CA 1
ATOM 2307 C C . ALA A 1 303 ? 25 44.531 19.016 1 83.12 303 ALA A C 1
ATOM 2309 O O . ALA A 1 303 ? 25.156 45.719 18.688 1 83.12 303 ALA A O 1
ATOM 2310 N N . LEU A 1 304 ? 24.359 43.719 18.391 1 85.81 304 LEU A N 1
ATOM 2311 C CA . LEU A 1 304 ? 23.719 44.125 17.141 1 85.81 304 LEU A CA 1
ATOM 2312 C C . LEU A 1 304 ? 22.547 45.062 17.406 1 85.81 304 LEU A C 1
ATOM 2314 O O . LEU A 1 304 ? 22.344 46.031 16.672 1 85.81 304 LEU A O 1
ATOM 2318 N N . LEU A 1 305 ? 21.875 44.781 18.422 1 88.12 305 LEU A N 1
ATOM 2319 C CA . LEU A 1 305 ? 20.625 45.5 18.703 1 88.12 305 LEU A CA 1
ATOM 2320 C C . LEU A 1 305 ? 20.891 46.844 19.328 1 88.12 305 LEU A C 1
ATOM 2322 O O . LEU A 1 305 ? 20.094 47.781 19.172 1 88.12 305 LEU A O 1
ATOM 2326 N N . LEU A 1 306 ? 22 46.875 20 1 85.25 306 LEU A N 1
ATOM 2327 C CA . LEU A 1 306 ? 22.328 48.156 20.641 1 85.25 306 LEU A CA 1
ATOM 2328 C C . LEU A 1 306 ? 22.797 49.188 19.625 1 85.25 306 LEU A C 1
ATOM 2330 O O . LEU A 1 306 ? 23.594 48.875 18.75 1 85.25 306 LEU A O 1
ATOM 2334 N N . PRO A 1 307 ? 22.188 50.375 19.734 1 82.12 307 PRO A N 1
ATOM 2335 C CA . PRO A 1 307 ? 22.594 51.406 18.797 1 82.12 307 PRO A CA 1
ATOM 2336 C C . PRO A 1 307 ? 24.062 51.812 18.969 1 82.12 307 PRO A C 1
ATOM 2338 O O . PRO A 1 307 ? 24.578 51.781 20.078 1 82.12 307 PRO A O 1
ATOM 2341 N N . SER A 1 308 ? 24.719 52.062 17.859 1 79.75 308 SER A N 1
ATOM 2342 C CA . SER A 1 308 ? 26.078 52.562 17.906 1 79.75 308 SER A CA 1
ATOM 2343 C C . SER A 1 308 ? 26.094 54.062 18.25 1 79.75 308 SER A C 1
ATOM 2345 O O . SER A 1 308 ? 25.266 54.812 17.734 1 79.75 308 SER A O 1
ATOM 2347 N N . PRO A 1 309 ? 26.859 54.406 19.234 1 70.56 309 PRO A N 1
ATOM 2348 C CA . PRO A 1 309 ? 26.938 55.812 19.609 1 70.56 309 PRO A CA 1
ATOM 2349 C C . PRO A 1 309 ? 27.547 56.688 18.5 1 70.56 309 PRO A C 1
ATOM 2351 O O . PRO A 1 309 ? 27.375 57.906 18.5 1 70.56 309 PRO A O 1
ATOM 2354 N N . ARG A 1 310 ? 28.344 56.094 17.531 1 71.38 310 ARG A N 1
ATOM 2355 C CA . ARG A 1 310 ? 29.016 56.875 16.484 1 71.38 310 ARG A CA 1
ATOM 2356 C C . ARG A 1 310 ? 28.094 57.094 15.289 1 71.38 310 ARG A C 1
ATOM 2358 O O . ARG A 1 310 ? 27.141 56.344 15.094 1 71.38 310 ARG A O 1
ATOM 2365 N N . VAL A 1 311 ? 28.234 58.156 14.547 1 67.94 311 VAL A N 1
ATOM 2366 C CA . VAL A 1 311 ? 27.5 58.5 13.344 1 67.94 311 VAL A CA 1
ATOM 2367 C C . VAL A 1 311 ? 27.734 57.469 12.25 1 67.94 311 VAL A C 1
ATOM 2369 O O . VAL A 1 311 ? 26.828 57.125 11.516 1 67.94 311 VAL A O 1
ATOM 2372 N N . THR A 1 312 ? 28.953 56.906 12.211 1 72.88 312 THR A N 1
ATOM 2373 C CA . THR A 1 312 ? 29.266 55.875 11.25 1 72.88 312 THR A CA 1
ATOM 2374 C C . THR A 1 312 ? 29.375 54.5 11.945 1 72.88 312 THR A C 1
ATOM 2376 O O . THR A 1 312 ? 30.016 54.375 12.984 1 72.88 312 THR A O 1
ATOM 2379 N N . SER A 1 313 ? 28.344 53.719 11.68 1 72.75 313 SER A N 1
ATOM 2380 C CA . SER A 1 313 ? 28.391 52.406 12.32 1 72.75 313 SER A CA 1
ATOM 2381 C C . SER A 1 313 ? 28.844 51.312 11.328 1 72.75 313 SER A C 1
ATOM 2383 O O . SER A 1 313 ? 28.516 51.375 10.141 1 72.75 313 SER A O 1
ATOM 2385 N N . THR A 1 314 ? 29.734 50.312 11.695 1 77.56 314 THR A N 1
ATOM 2386 C CA . THR A 1 314 ? 30.203 49.219 10.883 1 77.56 314 THR A CA 1
ATOM 2387 C C . THR A 1 314 ? 29.219 48.062 10.93 1 77.56 314 THR A C 1
ATOM 2389 O O . THR A 1 314 ? 29.328 47.094 10.156 1 77.56 314 THR A O 1
ATOM 2392 N N . LYS A 1 315 ? 28.281 48.25 11.773 1 83.88 315 LYS A N 1
ATOM 2393 C CA . LYS A 1 315 ? 27.281 47.188 11.852 1 83.88 315 LYS A CA 1
ATOM 2394 C C . LYS A 1 315 ? 25.922 47.688 11.344 1 83.88 315 LYS A C 1
ATOM 2396 O O . LYS A 1 315 ? 25.688 48.906 11.289 1 83.88 315 LYS A O 1
ATOM 2401 N N . PRO A 1 316 ? 25.078 46.812 10.977 1 90.62 316 PRO A N 1
ATOM 2402 C CA . PRO A 1 316 ? 23.734 47.219 10.586 1 90.62 316 PRO A CA 1
ATOM 2403 C C . PRO A 1 316 ? 22.953 47.875 11.734 1 90.62 316 PRO A C 1
ATOM 2405 O O . PRO A 1 316 ? 23.109 47.469 12.891 1 90.62 316 PRO A O 1
ATOM 2408 N N . GLU A 1 317 ? 22.219 48.969 11.344 1 90.81 317 GLU A N 1
ATOM 2409 C CA . GLU A 1 317 ? 21.5 49.688 12.383 1 90.81 317 GLU A CA 1
ATOM 2410 C C . GLU A 1 317 ? 19.984 49.656 12.156 1 90.81 317 GLU A C 1
ATOM 2412 O O . GLU A 1 317 ? 19.203 49.844 13.086 1 90.81 317 GLU A O 1
ATOM 2417 N N . VAL A 1 318 ? 19.656 49.438 10.883 1 93.56 318 VAL A N 1
ATOM 2418 C CA . VAL A 1 318 ? 18.234 49.469 10.562 1 93.56 318 VAL A CA 1
ATOM 2419 C C . VAL A 1 318 ? 17.828 48.156 9.852 1 93.56 318 VAL A C 1
ATOM 2421 O O . VAL A 1 318 ? 18.688 47.438 9.32 1 93.56 318 VAL A O 1
ATOM 2424 N N . VAL A 1 319 ? 16.531 47.875 9.812 1 94.94 319 VAL A N 1
ATOM 2425 C CA . VAL A 1 319 ? 15.961 46.656 9.297 1 94.94 319 VAL A CA 1
ATOM 2426 C C . VAL A 1 319 ? 16.328 46.5 7.82 1 94.94 319 VAL A C 1
ATOM 2428 O O . VAL A 1 319 ? 16.625 45.375 7.363 1 94.94 319 VAL A O 1
ATOM 2431 N N . GLY A 1 320 ? 16.312 47.562 7.133 1 94.06 320 GLY A N 1
ATOM 2432 C CA . GLY A 1 320 ? 16.609 47.531 5.711 1 94.06 320 GLY A CA 1
ATOM 2433 C C . GLY A 1 320 ? 17.984 46.938 5.41 1 94.06 320 GLY A C 1
ATOM 2434 O O . GLY A 1 320 ? 18.203 46.438 4.316 1 94.06 320 GLY A O 1
ATOM 2435 N N . GLN A 1 321 ? 18.875 47 6.367 1 93 321 GLN A N 1
ATOM 2436 C CA . GLN A 1 321 ? 20.25 46.562 6.16 1 93 321 GLN A CA 1
ATOM 2437 C C . GLN A 1 321 ? 20.375 45.062 6.406 1 93 321 GLN A C 1
ATOM 2439 O O . GLN A 1 321 ? 21.375 44.438 6.008 1 93 321 GLN A O 1
ATOM 2444 N N . ILE A 1 322 ? 19.406 44.438 7 1 93.12 322 ILE A N 1
ATOM 2445 C CA . ILE A 1 322 ? 19.562 43.031 7.324 1 93.12 322 ILE A CA 1
ATOM 2446 C C . ILE A 1 322 ? 18.469 42.219 6.645 1 93.12 322 ILE A C 1
ATOM 2448 O O . ILE A 1 322 ? 18.531 40.969 6.617 1 93.12 322 ILE A O 1
ATOM 2452 N N . MET A 1 323 ? 17.547 42.875 6.125 1 93.12 323 MET A N 1
ATOM 2453 C CA . MET A 1 323 ? 16.391 42.188 5.551 1 93.12 323 MET A CA 1
ATOM 2454 C C . MET A 1 323 ? 16.812 41.375 4.316 1 93.12 323 MET A C 1
ATOM 2456 O O . MET A 1 323 ? 17.844 41.656 3.721 1 93.12 323 MET A O 1
ATOM 2460 N N . THR A 1 324 ? 16.031 40.312 4.016 1 89.88 324 THR A N 1
ATOM 2461 C CA . THR A 1 324 ? 16.156 39.625 2.74 1 89.88 324 THR A CA 1
ATOM 2462 C C . THR A 1 324 ? 15.359 40.344 1.651 1 89.88 324 THR A C 1
ATOM 2464 O O . THR A 1 324 ? 14.164 40.562 1.805 1 89.88 324 THR A O 1
ATOM 2467 N N . ALA A 1 325 ? 16 40.781 0.708 1 90.06 325 ALA A N 1
ATOM 2468 C CA . ALA A 1 325 ? 15.383 41.469 -0.417 1 90.06 325 ALA A CA 1
ATOM 2469 C C . ALA A 1 325 ? 15.883 40.906 -1.748 1 90.06 325 ALA A C 1
ATOM 2471 O O . ALA A 1 325 ? 17.078 40.625 -1.896 1 90.06 325 ALA A O 1
ATOM 2472 N N . PRO A 1 326 ? 14.898 40.562 -2.854 1 85.25 326 PRO A N 1
ATOM 2473 C CA . PRO A 1 326 ? 13.453 40.781 -2.764 1 85.25 326 PRO A CA 1
ATOM 2474 C C . PRO A 1 326 ? 12.742 39.656 -2.031 1 85.25 326 PRO A C 1
ATOM 2476 O O . PRO A 1 326 ? 13.211 38.5 -2.051 1 85.25 326 PRO A O 1
ATOM 2479 N N . ALA A 1 327 ? 11.703 40.031 -1.263 1 89.19 327 ALA A N 1
ATOM 2480 C CA . ALA A 1 327 ? 10.906 39 -0.598 1 89.19 327 ALA A CA 1
ATOM 2481 C C . ALA A 1 327 ? 10.055 38.219 -1.604 1 89.19 327 ALA A C 1
ATOM 2483 O O . ALA A 1 327 ? 9.547 38.812 -2.568 1 89.19 327 ALA A O 1
ATOM 2484 N N . ILE A 1 328 ? 9.938 36.938 -1.426 1 88.19 328 ILE A N 1
ATOM 2485 C CA . ILE A 1 328 ? 8.992 36.156 -2.205 1 88.19 328 ILE A CA 1
ATOM 2486 C C . ILE A 1 328 ? 7.57 36.406 -1.724 1 88.19 328 ILE A C 1
ATOM 2488 O O . ILE A 1 328 ? 7.289 36.344 -0.525 1 88.19 328 ILE A O 1
ATOM 2492 N N . THR A 1 329 ? 6.816 36.844 -2.645 1 90.38 329 THR A N 1
ATOM 2493 C CA . THR A 1 329 ? 5.434 37.188 -2.305 1 90.38 329 THR A CA 1
ATOM 2494 C C . THR A 1 329 ? 4.461 36.344 -3.121 1 90.38 329 THR A C 1
ATOM 2496 O O . THR A 1 329 ? 4.844 35.719 -4.121 1 90.38 329 THR A O 1
ATOM 2499 N N . ALA A 1 330 ? 3.234 36.25 -2.541 1 86.81 330 ALA A N 1
ATOM 2500 C CA . ALA A 1 330 ? 2.133 35.594 -3.26 1 86.81 330 ALA A CA 1
ATOM 2501 C C . ALA A 1 330 ? 0.978 36.594 -3.463 1 86.81 330 ALA A C 1
ATOM 2503 O O . ALA A 1 330 ? 0.699 37.406 -2.592 1 86.81 330 ALA A O 1
ATOM 2504 N N . ARG A 1 331 ? 0.382 36.438 -4.609 1 90.56 331 ARG A N 1
ATOM 2505 C CA . ARG A 1 331 ? -0.771 37.281 -4.871 1 90.56 331 ARG A CA 1
ATOM 2506 C C . ARG A 1 331 ? -1.98 36.844 -4.055 1 90.56 331 ARG A C 1
ATOM 2508 O O . ARG A 1 331 ? -2.166 35.625 -3.816 1 90.56 331 ARG A O 1
ATOM 2515 N N . HIS A 1 332 ? -2.836 37.844 -3.748 1 88.75 332 HIS A N 1
ATOM 2516 C CA . HIS A 1 332 ? -4.016 37.562 -2.941 1 88.75 332 HIS A CA 1
ATOM 2517 C C . HIS A 1 332 ? -4.984 36.656 -3.695 1 88.75 332 HIS A C 1
ATOM 2519 O O . HIS A 1 332 ? -5.75 35.906 -3.082 1 88.75 332 HIS A O 1
ATOM 2525 N N . ASP A 1 333 ? -4.922 36.688 -4.957 1 86.69 333 ASP A N 1
ATOM 2526 C CA . ASP A 1 333 ? -5.859 35.906 -5.75 1 86.69 333 ASP A CA 1
ATOM 2527 C C . ASP A 1 333 ? -5.238 34.562 -6.188 1 86.69 333 ASP A C 1
ATOM 2529 O O . ASP A 1 333 ? -5.879 33.781 -6.871 1 86.69 333 ASP A O 1
ATOM 2533 N N . ALA A 1 334 ? -4.016 34.375 -5.738 1 81.94 334 ALA A N 1
ATOM 2534 C CA . ALA A 1 334 ? -3.357 33.125 -6.074 1 81.94 334 ALA A CA 1
ATOM 2535 C C . ALA A 1 334 ? -3.945 31.953 -5.27 1 81.94 334 ALA A C 1
ATOM 2537 O O . ALA A 1 334 ? -4.316 32.125 -4.109 1 81.94 334 ALA A O 1
ATOM 2538 N N . PRO A 1 335 ? -4.113 30.844 -5.973 1 72.19 335 PRO A N 1
ATOM 2539 C CA . PRO A 1 335 ? -4.543 29.656 -5.223 1 72.19 335 PRO A CA 1
ATOM 2540 C C . PRO A 1 335 ? -3.57 29.281 -4.105 1 72.19 335 PRO A C 1
ATOM 2542 O O . PRO A 1 335 ? -2.355 29.422 -4.27 1 72.19 335 PRO A O 1
ATOM 2545 N N . ILE A 1 336 ? -4.062 28.828 -3.051 1 71.25 336 ILE A N 1
ATOM 2546 C CA . ILE A 1 336 ? -3.266 28.469 -1.881 1 71.25 336 ILE A CA 1
ATOM 2547 C C . ILE A 1 336 ? -2.254 27.391 -2.254 1 71.25 336 ILE A C 1
ATOM 2549 O O . ILE A 1 336 ? -1.165 27.328 -1.679 1 71.25 336 ILE A O 1
ATOM 2553 N N . VAL A 1 337 ? -2.596 26.625 -3.213 1 63.69 337 VAL A N 1
ATOM 2554 C CA . VAL A 1 337 ? -1.686 25.578 -3.652 1 63.69 337 VAL A CA 1
ATOM 2555 C C . VAL A 1 337 ? -0.379 26.203 -4.145 1 63.69 337 VAL A C 1
ATOM 2557 O O . VAL A 1 337 ? 0.699 25.641 -3.934 1 63.69 337 VAL A O 1
ATOM 2560 N N . GLU A 1 338 ? -0.503 27.281 -4.773 1 68.19 338 GLU A N 1
ATOM 2561 C CA . GLU A 1 338 ? 0.688 27.984 -5.234 1 68.19 338 GLU A CA 1
ATOM 2562 C C . GLU A 1 338 ? 1.51 28.516 -4.059 1 68.19 338 GLU A C 1
ATOM 2564 O O . GLU A 1 338 ? 2.742 28.5 -4.102 1 68.19 338 GLU A O 1
ATOM 2569 N N . LEU A 1 339 ? 0.804 28.906 -3.09 1 70.19 339 LEU A N 1
ATOM 2570 C CA . LEU A 1 339 ? 1.479 29.359 -1.881 1 70.19 339 LEU A CA 1
ATOM 2571 C C . LEU A 1 339 ? 2.25 28.219 -1.225 1 70.19 339 LEU A C 1
ATOM 2573 O O . LEU A 1 339 ? 3.4 28.391 -0.817 1 70.19 339 LEU A O 1
ATOM 2577 N N . ALA A 1 340 ? 1.601 27.172 -1.171 1 64.31 340 ALA A N 1
ATOM 2578 C CA . ALA A 1 340 ? 2.23 26 -0.572 1 64.31 340 ALA A CA 1
ATOM 2579 C C . ALA A 1 340 ? 3.502 25.609 -1.323 1 64.31 340 ALA A C 1
ATOM 2581 O O . ALA A 1 340 ? 4.508 25.25 -0.708 1 64.31 340 ALA A O 1
ATOM 2582 N N . ARG A 1 341 ? 3.422 25.703 -2.566 1 61.28 341 ARG A N 1
ATOM 2583 C CA . ARG A 1 341 ? 4.586 25.406 -3.393 1 61.28 341 ARG A CA 1
ATOM 2584 C C . ARG A 1 341 ? 5.73 26.375 -3.1 1 61.28 341 ARG A C 1
ATOM 2586 O O . ARG A 1 341 ? 6.887 25.953 -2.986 1 61.28 341 ARG A O 1
ATOM 2593 N N . LEU A 1 342 ? 5.426 27.562 -2.926 1 66.19 342 LEU A N 1
ATOM 2594 C CA . LEU A 1 342 ? 6.422 28.594 -2.637 1 66.19 342 LEU A CA 1
ATOM 2595 C C . LEU A 1 342 ? 7.098 28.328 -1.295 1 66.19 342 LEU A C 1
ATOM 2597 O O . LEU A 1 342 ? 8.32 28.438 -1.181 1 66.19 342 LEU A O 1
ATOM 2601 N N . LEU A 1 343 ? 6.281 27.922 -0.405 1 64 343 LEU A N 1
ATOM 2602 C CA . LEU A 1 343 ? 6.805 27.641 0.93 1 64 343 LEU A CA 1
ATOM 2603 C C . LEU A 1 343 ? 7.738 26.438 0.91 1 64 343 LEU A C 1
ATOM 2605 O O . LEU A 1 343 ? 8.805 26.469 1.521 1 64 343 LEU A O 1
ATOM 2609 N N . SER A 1 344 ? 7.32 25.484 0.156 1 55.09 344 SER A N 1
ATOM 2610 C CA . SER A 1 344 ? 8.102 24.25 0.075 1 55.09 344 SER A CA 1
ATOM 2611 C C . SER A 1 344 ? 9.367 24.469 -0.748 1 55.09 344 SER A C 1
ATOM 2613 O O . SER A 1 344 ? 10.445 24 -0.361 1 55.09 344 SER A O 1
ATOM 2615 N N . GLU A 1 345 ? 9.234 25.047 -1.827 1 56.25 345 GLU A N 1
ATOM 2616 C CA . GLU A 1 345 ? 10.336 25.234 -2.773 1 56.25 345 GLU A CA 1
ATOM 2617 C C . GLU A 1 345 ? 11.445 26.078 -2.168 1 56.25 345 GLU A C 1
ATOM 2619 O O . GLU A 1 345 ? 12.625 25.812 -2.391 1 56.25 345 GLU A O 1
ATOM 2624 N N . HIS A 1 346 ? 11.07 27 -1.383 1 59.16 346 HIS A N 1
ATOM 2625 C CA . HIS A 1 346 ? 12.062 27.953 -0.889 1 59.16 346 HIS A CA 1
ATOM 2626 C C . HIS A 1 346 ? 12.383 27.703 0.579 1 59.16 346 HIS A C 1
ATOM 2628 O O . HIS A 1 346 ? 13.281 28.328 1.141 1 59.16 346 HIS A O 1
ATOM 2634 N N . GLY A 1 347 ? 11.68 26.781 1.127 1 53 347 GLY A N 1
ATOM 2635 C CA . GLY A 1 347 ? 11.922 26.438 2.52 1 53 347 GLY A CA 1
ATOM 2636 C C . GLY A 1 347 ? 11.609 27.562 3.475 1 53 347 GLY A C 1
ATOM 2637 O O . GLY A 1 347 ? 12.336 27.781 4.449 1 53 347 GLY A O 1
ATOM 2638 N N . ILE A 1 348 ? 10.758 28.406 3.047 1 62.16 348 ILE A N 1
ATOM 2639 C CA . ILE A 1 348 ? 10.406 29.547 3.869 1 62.16 348 ILE A CA 1
ATOM 2640 C C . ILE A 1 348 ? 9.062 29.312 4.559 1 62.16 348 ILE A C 1
ATOM 2642 O O . ILE A 1 348 ? 8.266 28.484 4.102 1 62.16 348 ILE A O 1
ATOM 2646 N N . HIS A 1 349 ? 8.883 30.016 5.688 1 58.41 349 HIS A N 1
ATOM 2647 C CA . HIS A 1 349 ? 7.711 29.75 6.508 1 58.41 349 HIS A CA 1
ATOM 2648 C C . HIS A 1 349 ? 6.641 30.812 6.297 1 58.41 349 HIS A C 1
ATOM 2650 O O . HIS A 1 349 ? 5.48 30.609 6.66 1 58.41 349 HIS A O 1
ATOM 2656 N N . GLN A 1 350 ? 7.031 31.844 5.691 1 71.38 350 GLN A N 1
ATOM 2657 C CA . GLN A 1 350 ? 6.062 32.906 5.516 1 71.38 350 GLN A CA 1
ATOM 2658 C C . GLN A 1 350 ? 6.223 33.594 4.156 1 71.38 350 GLN A C 1
ATOM 2660 O O . GLN A 1 350 ? 7.344 33.781 3.686 1 71.38 350 GLN A O 1
ATOM 2665 N N . VAL A 1 351 ? 5.109 33.812 3.531 1 79.94 351 VAL A N 1
ATOM 2666 C CA . VAL A 1 351 ? 5.059 34.531 2.26 1 79.94 351 VAL A CA 1
ATOM 2667 C C . VAL A 1 351 ? 4.027 35.656 2.338 1 79.94 351 VAL A C 1
ATOM 2669 O O . VAL A 1 351 ? 2.828 35.406 2.447 1 79.94 351 VAL A O 1
ATOM 2672 N N . PRO A 1 352 ? 4.547 36.906 2.365 1 89.06 352 PRO A N 1
ATOM 2673 C CA . PRO A 1 352 ? 3.576 38 2.334 1 89.06 352 PRO A CA 1
ATOM 2674 C C . PRO A 1 352 ? 2.635 37.906 1.135 1 89.06 352 PRO A C 1
ATOM 2676 O O . PRO A 1 352 ? 3.057 37.531 0.038 1 89.06 352 PRO A O 1
ATOM 2679 N N . ILE A 1 353 ? 1.396 38.219 1.407 1 89.38 353 ILE A N 1
ATOM 2680 C CA . ILE A 1 353 ? 0.386 38.25 0.356 1 89.38 353 ILE A CA 1
ATOM 2681 C C . ILE A 1 353 ? 0.196 39.688 -0.136 1 89.38 353 ILE A C 1
ATOM 2683 O O . ILE A 1 353 ? 0.001 40.594 0.665 1 89.38 353 ILE A O 1
ATOM 2687 N N . VAL A 1 354 ? 0.228 39.844 -1.512 1 93.88 354 VAL A N 1
ATOM 2688 C CA . VAL A 1 354 ? 0.168 41.188 -2.078 1 93.88 354 VAL A CA 1
ATOM 2689 C C . VAL A 1 354 ? -0.99 41.281 -3.07 1 93.88 354 VAL A C 1
ATOM 2691 O O . VAL A 1 354 ? -1.507 40.25 -3.527 1 93.88 354 VAL A O 1
ATOM 2694 N N . ASP A 1 355 ? -1.407 42.5 -3.311 1 92.94 355 ASP A N 1
ATOM 2695 C CA . ASP A 1 355 ? -2.434 42.75 -4.324 1 92.94 355 ASP A CA 1
ATOM 2696 C C . ASP A 1 355 ? -1.809 42.969 -5.695 1 92.94 355 ASP A C 1
ATOM 2698 O O . ASP A 1 355 ? -0.63 42.688 -5.906 1 92.94 355 ASP A O 1
ATOM 2702 N N . GLU A 1 356 ? -2.582 43.5 -6.637 1 91.19 356 GLU A N 1
ATOM 2703 C CA . GLU A 1 356 ? -2.154 43.688 -8.023 1 91.19 356 GLU A CA 1
ATOM 2704 C C . GLU A 1 356 ? -1.05 44.75 -8.117 1 91.19 356 GLU A C 1
ATOM 2706 O O . GLU A 1 356 ? -0.224 44.688 -9.031 1 91.19 356 GLU A O 1
ATOM 2711 N N . ARG A 1 357 ? -1.017 45.625 -7.184 1 91.56 357 ARG A N 1
ATOM 2712 C CA . ARG A 1 357 ? -0.02 46.688 -7.191 1 91.56 357 ARG A CA 1
ATOM 2713 C C . ARG A 1 357 ? 1.169 46.312 -6.305 1 91.56 357 ARG A C 1
ATOM 2715 O O . ARG A 1 357 ? 1.97 47.188 -5.953 1 91.56 357 ARG A O 1
ATOM 2722 N N . ARG A 1 358 ? 1.179 45.062 -5.832 1 90.44 358 ARG A N 1
ATOM 2723 C CA . ARG A 1 358 ? 2.25 44.562 -4.992 1 90.44 358 ARG A CA 1
ATOM 2724 C C . ARG A 1 358 ? 2.236 45.188 -3.615 1 90.44 358 ARG A C 1
ATOM 2726 O O . ARG A 1 358 ? 3.283 45.344 -2.986 1 90.44 358 ARG A O 1
ATOM 2733 N N . LYS A 1 359 ? 1.104 45.688 -3.279 1 94.62 359 LYS A N 1
ATOM 2734 C CA . LYS A 1 359 ? 0.927 46.188 -1.919 1 94.62 359 LYS A CA 1
ATOM 2735 C C . LYS A 1 359 ? 0.588 45.031 -0.958 1 94.62 359 LYS A C 1
ATOM 2737 O O . LYS A 1 359 ? -0.175 44.125 -1.302 1 94.62 359 LYS A O 1
ATOM 2742 N N . LEU A 1 360 ? 1.128 45.125 0.245 1 94.12 360 LEU A N 1
ATOM 2743 C CA . LEU A 1 360 ? 0.895 44.094 1.262 1 94.12 360 LEU A CA 1
ATOM 2744 C C . LEU A 1 360 ? -0.563 44.125 1.71 1 94.12 360 LEU A C 1
ATOM 2746 O O . LEU A 1 360 ? -1.089 45.156 2.121 1 94.12 360 LEU A O 1
ATOM 2750 N N . VAL A 1 361 ? -1.19 42.938 1.624 1 90.88 361 VAL A N 1
ATOM 2751 C CA . VAL A 1 361 ? -2.596 42.875 2.018 1 90.88 361 VAL A CA 1
ATOM 2752 C C . VAL A 1 361 ? -2.777 41.875 3.152 1 90.88 361 VAL A C 1
ATOM 2754 O O . VAL A 1 361 ? -3.797 41.875 3.846 1 90.88 361 VAL A O 1
ATOM 2757 N N . GLY A 1 362 ? -1.866 41.094 3.281 1 85.31 362 GLY A N 1
ATOM 2758 C CA . GLY A 1 362 ? -2.02 40.125 4.359 1 85.31 362 GLY A CA 1
ATOM 2759 C C . GLY A 1 362 ? -0.87 39.125 4.449 1 85.31 362 GLY A C 1
ATOM 2760 O O . GLY A 1 362 ? 0.1 39.219 3.697 1 85.31 362 GLY A O 1
ATOM 2761 N N . VAL A 1 363 ? -0.833 38.281 5.559 1 78 363 VAL A N 1
ATOM 2762 C CA . VAL A 1 363 ? 0.038 37.125 5.734 1 78 363 VAL A CA 1
ATOM 2763 C C . VAL A 1 363 ? -0.804 35.875 6.004 1 78 363 VAL A C 1
ATOM 2765 O O . VAL A 1 363 ? -1.891 35.969 6.582 1 78 363 VAL A O 1
ATOM 2768 N N . PRO A 1 364 ? -0.315 34.781 5.305 1 68.5 364 PRO A N 1
ATOM 2769 C CA . PRO A 1 364 ? -1.123 33.562 5.52 1 68.5 364 PRO A CA 1
ATOM 2770 C C . PRO A 1 364 ? -1.387 33.312 7 1 68.5 364 PRO A C 1
ATOM 2772 O O . PRO A 1 364 ? -0.503 33.5 7.836 1 68.5 364 PRO A O 1
ATOM 2775 N N . ALA A 1 365 ? -2.668 32.938 7.273 1 52.38 365 ALA A N 1
ATOM 2776 C CA . ALA A 1 365 ? -3.043 32.594 8.641 1 52.38 365 ALA A CA 1
ATOM 2777 C C . ALA A 1 365 ? -2.428 31.266 9.055 1 52.38 365 ALA A C 1
ATOM 2779 O O . ALA A 1 365 ? -2.139 30.422 8.211 1 52.38 365 ALA A O 1
ATOM 2780 N N . GLY A 1 366 ? -1.777 31.094 10.156 1 47.47 366 GLY A N 1
ATOM 2781 C CA . GLY A 1 366 ? -1.108 29.938 10.727 1 47.47 366 GLY A CA 1
ATOM 2782 C C . GLY A 1 366 ? -1.702 28.625 10.258 1 47.47 366 GLY A C 1
ATOM 2783 O O . GLY A 1 366 ? -1.047 27.578 10.328 1 47.47 366 GLY A O 1
ATOM 2784 N N . LEU A 1 367 ? -2.885 28.547 10 1 41.06 367 LEU A N 1
ATOM 2785 C CA . LEU A 1 367 ? -3.553 27.25 9.812 1 41.06 367 LEU A CA 1
ATOM 2786 C C . LEU A 1 367 ? -3.031 26.547 8.57 1 41.06 367 LEU A C 1
ATOM 2788 O O . LEU A 1 367 ? -3.104 25.312 8.477 1 41.06 367 LEU A O 1
ATOM 2792 N N . ALA A 1 368 ? -2.691 27.25 7.652 1 41.06 368 ALA A N 1
ATOM 2793 C CA . ALA A 1 368 ? -2.396 26.641 6.359 1 41.06 368 ALA A CA 1
ATOM 2794 C C . ALA A 1 368 ? -1.067 25.891 6.395 1 41.06 368 ALA A C 1
ATOM 2796 O O . ALA A 1 368 ? -0.752 25.125 5.48 1 41.06 368 ALA A O 1
ATOM 2797 N N . GLN A 1 369 ? -0.422 26.047 7.492 1 41.19 369 GLN A N 1
ATOM 2798 C CA . GLN A 1 369 ? 0.947 25.547 7.559 1 41.19 369 GLN A CA 1
ATOM 2799 C C . GLN A 1 369 ? 0.973 24.031 7.68 1 41.19 369 GLN A C 1
ATOM 2801 O O . GLN A 1 369 ? 1.768 23.359 7.012 1 41.19 369 GLN A O 1
ATOM 2806 N N . PRO A 1 370 ? 0.188 23.609 8.664 1 38.53 370 PRO A N 1
ATOM 2807 C CA . PRO A 1 370 ? 0.262 22.156 8.727 1 38.53 370 PRO A CA 1
ATOM 2808 C C . PRO A 1 370 ? -0.151 21.484 7.418 1 38.53 370 PRO A C 1
ATOM 2810 O O . PRO A 1 370 ? 0.45 20.484 7.016 1 38.53 370 PRO A O 1
ATOM 2813 N N . ALA A 1 371 ? -1.262 22.047 6.969 1 40.84 371 ALA A N 1
ATOM 2814 C CA . ALA A 1 371 ? -1.716 21.453 5.707 1 40.84 371 ALA A CA 1
ATOM 2815 C C . ALA A 1 371 ? -0.615 21.5 4.652 1 40.84 371 ALA A C 1
ATOM 2817 O O . ALA A 1 371 ? -0.489 20.594 3.834 1 40.84 371 ALA A O 1
ATOM 2818 N N . MET A 1 372 ? 0.187 22.516 4.84 1 40.78 372 MET A N 1
ATOM 2819 C CA . MET A 1 372 ? 1.24 22.797 3.867 1 40.78 372 MET A CA 1
ATOM 2820 C C . MET A 1 372 ? 2.414 21.828 4.051 1 40.78 372 MET A C 1
ATOM 2822 O O . MET A 1 372 ? 3.096 21.484 3.084 1 40.78 372 MET A O 1
ATOM 2826 N N . ALA A 1 373 ? 2.611 21.547 5.254 1 39.59 373 ALA A N 1
ATOM 2827 C CA . ALA A 1 373 ? 3.717 20.641 5.543 1 39.59 373 ALA A CA 1
ATOM 2828 C C . ALA A 1 373 ? 3.457 19.25 4.949 1 39.59 373 ALA A C 1
ATOM 2830 O O . ALA A 1 373 ? 4.387 18.578 4.512 1 39.59 373 ALA A O 1
ATOM 2831 N N . VAL A 1 374 ? 2.291 18.891 4.98 1 38.06 374 VAL A N 1
ATOM 2832 C CA . VAL A 1 374 ? 1.931 17.609 4.406 1 38.06 374 VAL A CA 1
ATOM 2833 C C . VAL A 1 374 ? 2.074 17.656 2.887 1 38.06 374 VAL A C 1
ATOM 2835 O O . VAL A 1 374 ? 2.436 16.656 2.258 1 38.06 374 VAL A O 1
ATOM 2838 N N . ALA A 1 375 ? 1.726 18.797 2.316 1 37.16 375 ALA A N 1
ATOM 2839 C CA . ALA A 1 375 ? 1.77 18.938 0.864 1 37.16 375 ALA A CA 1
ATOM 2840 C C . ALA A 1 375 ? 3.207 19.062 0.369 1 37.16 375 ALA A C 1
ATOM 2842 O O . ALA A 1 375 ? 3.482 18.875 -0.816 1 37.16 375 ALA A O 1
ATOM 2843 N N . SER A 1 376 ? 4.121 19.469 1.124 1 33.06 376 SER A N 1
ATOM 2844 C CA . SER A 1 376 ? 5.461 19.703 0.606 1 33.06 376 SER A CA 1
ATOM 2845 C C . SER A 1 376 ? 6.336 18.469 0.719 1 33.06 376 SER A C 1
ATOM 2847 O O . SER A 1 376 ? 6.305 17.766 1.737 1 33.06 376 SER A O 1
ATOM 2849 N N . MET B 1 1 ? 4.723 18.953 -12.211 1 23.19 1 MET B N 1
ATOM 2850 C CA . MET B 1 1 ? 4.961 18.25 -10.953 1 23.19 1 MET B CA 1
ATOM 2851 C C . MET B 1 1 ? 5.379 16.812 -11.211 1 23.19 1 MET B C 1
ATOM 2853 O O . MET B 1 1 ? 4.641 16.047 -11.828 1 23.19 1 MET B O 1
ATOM 2857 N N . GLN B 1 2 ? 6.602 16.688 -11.328 1 27.34 2 GLN B N 1
ATOM 2858 C CA . GLN B 1 2 ? 7.207 15.469 -11.867 1 27.34 2 GLN B CA 1
ATOM 2859 C C . GLN B 1 2 ? 6.828 14.25 -11.039 1 27.34 2 GLN B C 1
ATOM 2861 O O . GLN B 1 2 ? 7.02 14.234 -9.82 1 27.34 2 GLN B O 1
ATOM 2866 N N . ILE B 1 3 ? 5.875 13.641 -11.414 1 33 3 ILE B N 1
ATOM 2867 C CA . ILE B 1 3 ? 5.316 12.383 -10.93 1 33 3 ILE B CA 1
ATOM 2868 C C . ILE B 1 3 ? 6.441 11.422 -10.578 1 33 3 ILE B C 1
ATOM 2870 O O . ILE B 1 3 ? 7.188 10.977 -11.461 1 33 3 ILE B O 1
ATOM 2874 N N . LYS B 1 4 ? 7.145 11.664 -9.414 1 42.19 4 LYS B N 1
ATOM 2875 C CA . LYS B 1 4 ? 8.219 10.75 -9.055 1 42.19 4 LYS B CA 1
ATOM 2876 C C . LYS B 1 4 ? 7.762 9.297 -9.133 1 42.19 4 LYS B C 1
ATOM 2878 O O . LYS B 1 4 ? 6.82 8.898 -8.438 1 42.19 4 LYS B O 1
ATOM 2883 N N . ARG B 1 5 ? 8.031 8.656 -10.195 1 41.38 5 ARG B N 1
ATOM 2884 C CA . ARG B 1 5 ? 7.633 7.305 -10.57 1 41.38 5 ARG B CA 1
ATOM 2885 C C . ARG B 1 5 ? 8.289 6.27 -9.656 1 41.38 5 ARG B C 1
ATOM 2887 O O . ARG B 1 5 ? 9.383 6.5 -9.133 1 41.38 5 ARG B O 1
ATOM 2894 N N . LEU B 1 6 ? 7.641 5.406 -9.219 1 44.19 6 LEU B N 1
ATOM 2895 C CA . LEU B 1 6 ? 7.922 4.242 -8.383 1 44.19 6 LEU B CA 1
ATOM 2896 C C . LEU B 1 6 ? 9.164 3.51 -8.867 1 44.19 6 LEU B C 1
ATOM 2898 O O . LEU B 1 6 ? 9.25 3.133 -10.039 1 44.19 6 LEU B O 1
ATOM 2902 N N . LYS B 1 7 ? 10.344 3.773 -8.305 1 44.66 7 LYS B N 1
ATOM 2903 C CA . LYS B 1 7 ? 11.594 3.1 -8.648 1 44.66 7 LYS B CA 1
ATOM 2904 C C . LYS B 1 7 ? 11.469 1.589 -8.469 1 44.66 7 LYS B C 1
ATOM 2906 O O . LYS B 1 7 ? 10.867 1.118 -7.504 1 44.66 7 LYS B O 1
ATOM 2911 N N . PHE B 1 8 ? 11.867 0.825 -9.43 1 45.41 8 PHE B N 1
ATOM 2912 C CA . PHE B 1 8 ? 11.977 -0.628 -9.422 1 45.41 8 PHE B CA 1
ATOM 2913 C C . PHE B 1 8 ? 13.062 -1.083 -8.453 1 45.41 8 PHE B C 1
ATOM 2915 O O . PHE B 1 8 ? 14.219 -0.68 -8.57 1 45.41 8 PHE B O 1
ATOM 2922 N N . PRO B 1 9 ? 12.789 -1.664 -7.293 1 46.28 9 PRO B N 1
ATOM 2923 C CA . PRO B 1 9 ? 13.867 -2.102 -6.406 1 46.28 9 PRO B CA 1
ATOM 2924 C C . PRO B 1 9 ? 14.625 -3.312 -6.949 1 46.28 9 PRO B C 1
ATOM 2926 O O . PRO B 1 9 ? 14.016 -4.348 -7.234 1 46.28 9 PRO B O 1
ATOM 2929 N N . LEU B 1 10 ? 15.703 -3.141 -7.625 1 52.5 10 LEU B N 1
ATOM 2930 C CA . LEU B 1 10 ? 16.562 -4.211 -8.125 1 52.5 10 LEU B CA 1
ATOM 2931 C C . LEU B 1 10 ? 17.328 -4.867 -6.984 1 52.5 10 LEU B C 1
ATOM 2933 O O . LEU B 1 10 ? 18.172 -5.738 -7.223 1 52.5 10 LEU B O 1
ATOM 2937 N N . GLY B 1 11 ? 17.031 -4.566 -5.777 1 60.5 11 GLY B N 1
ATOM 2938 C CA . GLY B 1 11 ? 17.875 -5.09 -4.723 1 60.5 11 GLY B CA 1
ATOM 2939 C C . GLY B 1 11 ? 17.531 -6.516 -4.332 1 60.5 11 GLY B C 1
ATOM 2940 O O . GLY B 1 11 ? 16.375 -6.926 -4.414 1 60.5 11 GLY B O 1
ATOM 2941 N N . TRP B 1 12 ? 18.547 -7.398 -4.305 1 74.25 12 TRP B N 1
ATOM 2942 C CA . TRP B 1 12 ? 18.453 -8.789 -3.863 1 74.25 12 TRP B CA 1
ATOM 2943 C C . TRP B 1 12 ? 18.219 -8.859 -2.357 1 74.25 12 TRP B C 1
ATOM 2945 O O . TRP B 1 12 ? 18.078 -9.953 -1.8 1 74.25 12 TRP B O 1
ATOM 2955 N N . ARG B 1 13 ? 18.109 -7.707 -1.769 1 68.62 13 ARG B N 1
ATOM 2956 C CA . ARG B 1 13 ? 17.953 -7.73 -0.319 1 68.62 13 ARG B CA 1
ATOM 2957 C C . ARG B 1 13 ? 16.5 -7.996 0.065 1 68.62 13 ARG B C 1
ATOM 2959 O O . ARG B 1 13 ? 15.586 -7.34 -0.44 1 68.62 13 ARG B O 1
ATOM 2966 N N . PRO B 1 14 ? 16.406 -8.977 0.915 1 71.75 14 PRO B N 1
ATOM 2967 C CA . PRO B 1 14 ? 15.039 -9.312 1.343 1 71.75 14 PRO B CA 1
ATOM 2968 C C . PRO B 1 14 ? 14.391 -8.203 2.166 1 71.75 14 PRO B C 1
ATOM 2970 O O . PRO B 1 14 ? 15.062 -7.531 2.949 1 71.75 14 PRO B O 1
ATOM 2973 N N . GLU B 1 15 ? 13.227 -7.816 1.838 1 65.31 15 GLU B N 1
ATOM 2974 C CA . GLU B 1 15 ? 12.461 -6.871 2.648 1 65.31 15 GLU B CA 1
ATOM 2975 C C . GLU B 1 15 ? 11.867 -7.551 3.879 1 65.31 15 GLU B C 1
ATOM 2977 O O . GLU B 1 15 ? 11.445 -8.703 3.811 1 65.31 15 GLU B O 1
ATOM 2982 N N . PRO B 1 16 ? 11.961 -6.934 4.988 1 59.34 16 PRO B N 1
ATOM 2983 C CA . PRO B 1 16 ? 11.383 -7.535 6.195 1 59.34 16 PRO B CA 1
ATOM 2984 C C . PRO B 1 16 ? 9.891 -7.809 6.066 1 59.34 16 PRO B C 1
ATOM 2986 O O . PRO B 1 16 ? 9.164 -7.027 5.441 1 59.34 16 PRO B O 1
ATOM 2989 N N . LEU B 1 17 ? 9.523 -8.984 6.492 1 65.12 17 LEU B N 1
ATOM 2990 C CA . LEU B 1 17 ? 8.102 -9.312 6.543 1 65.12 17 LEU B CA 1
ATOM 2991 C C . LEU B 1 17 ? 7.473 -8.805 7.84 1 65.12 17 LEU B C 1
ATOM 2993 O O . LEU B 1 17 ? 8 -9.047 8.93 1 65.12 17 LEU B O 1
ATOM 2997 N N . PRO B 1 18 ? 6.551 -8.117 7.754 1 61.88 18 PRO B N 1
ATOM 2998 C CA . PRO B 1 18 ? 5.93 -7.523 8.945 1 61.88 18 PRO B CA 1
ATOM 2999 C C . PRO B 1 18 ? 5.211 -8.555 9.812 1 61.88 18 PRO B C 1
ATOM 3001 O O . PRO B 1 18 ? 4.883 -8.273 10.961 1 61.88 18 PRO B O 1
ATOM 3004 N N . THR B 1 19 ? 5.141 -9.766 9.383 1 74.38 19 THR B N 1
ATOM 3005 C CA . THR B 1 19 ? 4.359 -10.75 10.117 1 74.38 19 THR B CA 1
ATOM 3006 C C . THR B 1 19 ? 5.246 -11.531 11.078 1 74.38 19 THR B C 1
ATOM 3008 O O . THR B 1 19 ? 6.395 -11.844 10.766 1 74.38 19 THR B O 1
ATOM 3011 N N . GLY B 1 20 ? 4.738 -11.867 12.305 1 78.81 20 GLY B N 1
ATOM 3012 C CA . GLY B 1 20 ? 5.438 -12.672 13.289 1 78.81 20 GLY B CA 1
ATOM 3013 C C . GLY B 1 20 ? 5.516 -14.141 12.914 1 78.81 20 GLY B C 1
ATOM 3014 O O . GLY B 1 20 ? 4.82 -14.586 12 1 78.81 20 GLY B O 1
ATOM 3015 N N . LEU B 1 21 ? 6.348 -14.93 13.672 1 86.81 21 LEU B N 1
ATOM 3016 C CA . LEU B 1 21 ? 6.59 -16.344 13.383 1 86.81 21 LEU B CA 1
ATOM 3017 C C . LEU B 1 21 ? 5.324 -17.172 13.594 1 86.81 21 LEU B C 1
ATOM 3019 O O . LEU B 1 21 ? 5.059 -18.109 12.844 1 86.81 21 LEU B O 1
ATOM 3023 N N . ALA B 1 22 ? 4.582 -16.875 14.586 1 87.56 22 ALA B N 1
ATOM 3024 C CA . ALA B 1 22 ? 3.35 -17.594 14.875 1 87.56 22 ALA B CA 1
ATOM 3025 C C . ALA B 1 22 ? 2.348 -17.438 13.734 1 87.56 22 ALA B C 1
ATOM 3027 O O . ALA B 1 22 ? 1.683 -18.406 13.352 1 87.56 22 ALA B O 1
ATOM 3028 N N . GLU B 1 23 ? 2.254 -16.266 13.25 1 85 23 GLU B N 1
ATOM 3029 C CA . GLU B 1 23 ? 1.35 -16 12.141 1 85 23 GLU B CA 1
ATOM 3030 C C . GLU B 1 23 ? 1.829 -16.688 10.859 1 85 23 GLU B C 1
ATOM 3032 O O . GLU B 1 23 ? 1.018 -17.172 10.062 1 85 23 GLU B O 1
ATOM 3037 N N . GLN B 1 24 ? 3.172 -16.656 10.758 1 91.19 24 GLN B N 1
ATOM 3038 C CA . GLN B 1 24 ? 3.744 -17.344 9.602 1 91.19 24 GLN B CA 1
ATOM 3039 C C . GLN B 1 24 ? 3.43 -18.828 9.625 1 91.19 24 GLN B C 1
ATOM 3041 O O . GLN B 1 24 ? 3.047 -19.406 8.609 1 91.19 24 GLN B O 1
ATOM 3046 N N . PHE B 1 25 ? 3.525 -19.406 10.734 1 94.25 25 PHE B N 1
ATOM 3047 C CA . PHE B 1 25 ? 3.25 -20.828 10.891 1 94.25 25 PHE B CA 1
ATOM 3048 C C . PHE B 1 25 ? 1.764 -21.125 10.711 1 94.25 25 PHE B C 1
ATOM 3050 O O . PHE B 1 25 ? 1.389 -22.078 10.023 1 94.25 25 PHE B O 1
ATOM 3057 N N . ARG B 1 26 ? 0.933 -20.328 11.273 1 93 26 ARG B N 1
ATOM 3058 C CA . ARG B 1 26 ? -0.51 -20.531 11.211 1 93 26 ARG B CA 1
ATOM 3059 C C . ARG B 1 26 ? -1.017 -20.453 9.773 1 93 26 ARG B C 1
ATOM 3061 O O . ARG B 1 26 ? -1.836 -21.281 9.359 1 93 26 ARG B O 1
ATOM 3068 N N . SER B 1 27 ? -0.575 -19.438 9.117 1 93.62 27 SER B N 1
ATOM 3069 C CA . SER B 1 27 ? -1.016 -19.281 7.734 1 93.62 27 SER B CA 1
ATOM 3070 C C . SER B 1 27 ? -0.523 -20.438 6.867 1 93.62 27 SER B C 1
ATOM 3072 O O . SER B 1 27 ? -1.248 -20.922 5.992 1 93.62 27 SER B O 1
ATOM 3074 N N . ALA B 1 28 ? 0.701 -20.891 7.109 1 97.31 28 ALA B N 1
ATOM 3075 C CA . ALA B 1 28 ? 1.259 -22.031 6.379 1 97.31 28 ALA B CA 1
ATOM 3076 C C . ALA B 1 28 ? 0.471 -23.297 6.664 1 97.31 28 ALA B C 1
ATOM 3078 O O . ALA B 1 28 ? 0.158 -24.062 5.746 1 97.31 28 ALA B O 1
ATOM 3079 N N . LEU B 1 29 ? 0.173 -23.531 7.895 1 97.31 29 LEU B N 1
ATOM 3080 C CA . LEU B 1 29 ? -0.593 -24.703 8.297 1 97.31 29 LEU B CA 1
ATOM 3081 C C . LEU B 1 29 ? -1.989 -24.688 7.684 1 97.31 29 LEU B C 1
ATOM 3083 O O . LEU B 1 29 ? -2.477 -25.703 7.195 1 97.31 29 LEU B O 1
ATOM 3087 N N . ALA B 1 30 ? -2.6 -23.547 7.773 1 97 30 ALA B N 1
ATOM 3088 C CA . ALA B 1 30 ? -3.939 -23.391 7.207 1 97 30 ALA B CA 1
ATOM 3089 C C . ALA B 1 30 ? -3.934 -23.672 5.707 1 97 30 ALA B C 1
ATOM 3091 O O . ALA B 1 30 ? -4.84 -24.312 5.184 1 97 30 ALA B O 1
ATOM 3092 N N . ALA B 1 31 ? -2.955 -23.172 5.062 1 98.25 31 ALA B N 1
ATOM 3093 C CA . ALA B 1 31 ? -2.83 -23.391 3.625 1 98.25 31 ALA B CA 1
ATOM 3094 C C . ALA B 1 31 ? -2.641 -24.875 3.316 1 98.25 31 ALA B C 1
ATOM 3096 O O . ALA B 1 31 ? -3.273 -25.406 2.404 1 98.25 31 ALA B O 1
ATOM 3097 N N . GLY B 1 32 ? -1.693 -25.531 4.051 1 98.5 32 GLY B N 1
ATOM 3098 C CA . GLY B 1 32 ? -1.503 -26.953 3.887 1 98.5 32 GLY B CA 1
ATOM 3099 C C . GLY B 1 32 ? -2.771 -27.75 4.113 1 98.5 32 GLY B C 1
ATOM 3100 O O . GLY B 1 32 ? -3.09 -28.656 3.34 1 98.5 32 GLY B O 1
ATOM 3101 N N . LEU B 1 33 ? -3.5 -27.422 5.105 1 97.88 33 LEU B N 1
ATOM 3102 C CA . LEU B 1 33 ? -4.75 -28.094 5.418 1 97.88 33 LEU B CA 1
ATOM 3103 C C . LEU B 1 33 ? -5.777 -27.875 4.312 1 97.88 33 LEU B C 1
ATOM 3105 O O . LEU B 1 33 ? -6.551 -28.781 3.986 1 97.88 33 LEU B O 1
ATOM 3109 N N . ALA B 1 34 ? -5.855 -26.703 3.83 1 98.19 34 ALA B N 1
ATOM 3110 C CA . ALA B 1 34 ? -6.766 -26.406 2.725 1 98.19 34 ALA B CA 1
ATOM 3111 C C . ALA B 1 34 ? -6.449 -27.266 1.51 1 98.19 34 ALA B C 1
ATOM 3113 O O . ALA B 1 34 ? -7.359 -27.781 0.858 1 98.19 34 ALA B O 1
ATOM 3114 N N . ILE B 1 35 ? -5.172 -27.391 1.199 1 97.88 35 ILE B N 1
ATOM 3115 C CA . ILE B 1 35 ? -4.746 -28.219 0.071 1 97.88 35 ILE B CA 1
ATOM 3116 C C . ILE B 1 35 ? -5.113 -29.688 0.331 1 97.88 35 ILE B C 1
ATOM 3118 O O . ILE B 1 35 ? -5.539 -30.391 -0.582 1 97.88 35 ILE B O 1
ATOM 3122 N N . PHE B 1 36 ? -4.914 -30.125 1.536 1 97.12 36 PHE B N 1
ATOM 3123 C CA . PHE B 1 36 ? -5.289 -31.484 1.907 1 97.12 36 PHE B CA 1
ATOM 3124 C C . PHE B 1 36 ? -6.777 -31.719 1.677 1 97.12 36 PHE B C 1
ATOM 3126 O O . PHE B 1 36 ? -7.164 -32.719 1.062 1 97.12 36 PHE B O 1
ATOM 3133 N N . LEU B 1 37 ? -7.578 -30.828 2.178 1 95.62 37 LEU B N 1
ATOM 3134 C CA . LEU B 1 37 ? -9.023 -30.922 2.014 1 95.62 37 LEU B CA 1
ATOM 3135 C C . LEU B 1 37 ? -9.406 -30.891 0.537 1 95.62 37 LEU B C 1
ATOM 3137 O O . LEU B 1 37 ? -10.32 -31.594 0.113 1 95.62 37 LEU B O 1
ATOM 3141 N N . LEU B 1 38 ? -8.758 -30.047 -0.122 1 95.19 38 LEU B N 1
ATOM 3142 C CA . LEU B 1 38 ? -8.984 -29.938 -1.558 1 95.19 38 LEU B CA 1
ATOM 3143 C C . LEU B 1 38 ? -8.742 -31.266 -2.256 1 95.19 38 LEU B C 1
ATOM 3145 O O . LEU B 1 38 ? -9.555 -31.688 -3.086 1 95.19 38 LEU B O 1
ATOM 3149 N N . GLY B 1 39 ? -7.625 -31.922 -1.959 1 92.38 39 GLY B N 1
ATOM 3150 C CA . GLY B 1 39 ? -7.34 -33.219 -2.521 1 92.38 39 GLY B CA 1
ATOM 3151 C C . GLY B 1 39 ? -8.391 -34.281 -2.18 1 92.38 39 GLY B C 1
ATOM 3152 O O . GLY B 1 39 ? -8.844 -35 -3.053 1 92.38 39 GLY B O 1
ATOM 3153 N N . LEU B 1 40 ? -8.82 -34.281 -0.98 1 91.31 40 LEU B N 1
ATOM 3154 C CA . LEU B 1 40 ? -9.805 -35.25 -0.513 1 91.31 40 LEU B CA 1
ATOM 3155 C C . LEU B 1 40 ? -11.148 -35.031 -1.208 1 91.31 40 LEU B C 1
ATOM 3157 O O . LEU B 1 40 ? -11.75 -36 -1.69 1 91.31 40 LEU B O 1
ATOM 3161 N N . ILE B 1 41 ? -11.555 -33.844 -1.302 1 91.56 41 ILE B N 1
ATOM 3162 C CA . ILE B 1 41 ? -12.867 -33.5 -1.863 1 91.56 41 ILE B CA 1
ATOM 3163 C C . ILE B 1 41 ? -12.852 -33.75 -3.373 1 91.56 41 ILE B C 1
ATOM 3165 O O . ILE B 1 41 ? -13.766 -34.344 -3.926 1 91.56 41 ILE B O 1
ATOM 3169 N N . SER B 1 42 ? -11.82 -33.25 -3.957 1 88.81 42 SER B N 1
ATOM 3170 C CA . SER B 1 42 ? -11.734 -33.375 -5.406 1 88.81 42 SER B CA 1
ATOM 3171 C C . SER B 1 42 ? -11.664 -34.844 -5.828 1 88.81 42 SER B C 1
ATOM 3173 O O . SER B 1 42 ? -12.203 -35.219 -6.871 1 88.81 42 SER B O 1
ATOM 3175 N N . SER B 1 43 ? -11 -35.75 -5.039 1 86.94 43 SER B N 1
ATOM 3176 C CA . SER B 1 43 ? -10.867 -37.156 -5.363 1 86.94 43 SER B CA 1
ATOM 3177 C C . SER B 1 43 ? -12.211 -37.875 -5.301 1 86.94 43 SER B C 1
ATOM 3179 O O . SER B 1 43 ? -12.391 -38.938 -5.91 1 86.94 43 SER B O 1
ATOM 3181 N N . ARG B 1 44 ? -13.125 -37.312 -4.645 1 86.44 44 ARG B N 1
ATOM 3182 C CA . ARG B 1 44 ? -14.453 -37.906 -4.52 1 86.44 44 ARG B CA 1
ATOM 3183 C C . ARG B 1 44 ? -15.328 -37.562 -5.715 1 86.44 44 ARG B C 1
ATOM 3185 O O . ARG B 1 44 ? -16.234 -38.312 -6.066 1 86.44 44 ARG B O 1
ATOM 3192 N N . PHE B 1 45 ? -15.102 -36.438 -6.273 1 83 45 PHE B N 1
ATOM 3193 C CA . PHE B 1 45 ? -15.984 -35.938 -7.328 1 83 45 PHE B CA 1
ATOM 3194 C C . PHE B 1 45 ? -15.414 -36.281 -8.703 1 83 45 PHE B C 1
ATOM 3196 O O . PHE B 1 45 ? -16.125 -36.25 -9.703 1 83 45 PHE B O 1
ATOM 3203 N N . ILE B 1 46 ? -14.211 -36.438 -8.797 1 74.56 46 ILE B N 1
ATOM 3204 C CA . ILE B 1 46 ? -13.594 -36.656 -10.102 1 74.56 46 ILE B CA 1
ATOM 3205 C C . ILE B 1 46 ? -13.188 -38.125 -10.219 1 74.56 46 ILE B C 1
ATOM 3207 O O . ILE B 1 46 ? -12.445 -38.656 -9.375 1 74.56 46 ILE B O 1
ATOM 3211 N N . GLU B 1 47 ? -13.969 -38.812 -11.125 1 64.88 47 GLU B N 1
ATOM 3212 C CA . GLU B 1 47 ? -13.758 -40.25 -11.344 1 64.88 47 GLU B CA 1
ATOM 3213 C C . GLU B 1 47 ? -12.367 -40.531 -11.922 1 64.88 47 GLU B C 1
ATOM 3215 O O . GLU B 1 47 ? -11.836 -39.719 -12.672 1 64.88 47 GLU B O 1
ATOM 3220 N N . GLY B 1 48 ? -11.859 -41.812 -11.711 1 58.31 48 GLY B N 1
ATOM 3221 C CA . GLY B 1 48 ? -10.617 -42.344 -12.25 1 58.31 48 GLY B CA 1
ATOM 3222 C C . GLY B 1 48 ? -9.398 -41.938 -11.438 1 58.31 48 GLY B C 1
ATOM 3223 O O . GLY B 1 48 ? -8.281 -42.375 -11.742 1 58.31 48 GLY B O 1
ATOM 3224 N N . GLY B 1 49 ? -9.539 -41.469 -10.195 1 54.09 49 GLY B N 1
ATOM 3225 C CA . GLY B 1 49 ? -8.523 -41.438 -9.156 1 54.09 49 GLY B CA 1
ATOM 3226 C C . GLY B 1 49 ? -7.191 -40.875 -9.633 1 54.09 49 GLY B C 1
ATOM 3227 O O . GLY B 1 49 ? -6.941 -40.812 -10.836 1 54.09 49 GLY B O 1
ATOM 3228 N N . GLY B 1 50 ? -6.469 -39.688 -9.227 1 54.69 50 GLY B N 1
ATOM 3229 C CA . GLY B 1 50 ? -5.078 -39.406 -9.547 1 54.69 50 GLY B CA 1
ATOM 3230 C C . GLY B 1 50 ? -4.738 -37.938 -9.484 1 54.69 50 GLY B C 1
ATOM 3231 O O . GLY B 1 50 ? -5.473 -37.156 -8.883 1 54.69 50 GLY B O 1
ATOM 3232 N N . LEU B 1 51 ? -3.588 -37.719 -10.102 1 55.16 51 LEU B N 1
ATOM 3233 C CA . LEU B 1 51 ? -2.775 -36.531 -10.047 1 55.16 51 LEU B CA 1
ATOM 3234 C C . LEU B 1 51 ? -3.463 -35.375 -10.773 1 55.16 51 LEU B C 1
ATOM 3236 O O . LEU B 1 51 ? -3.18 -34.188 -10.5 1 55.16 51 LEU B O 1
ATOM 3240 N N . LYS B 1 52 ? -4.898 -35.656 -11.336 1 70 52 LYS B N 1
ATOM 3241 C CA . LYS B 1 52 ? -5.523 -34.625 -12.164 1 70 52 LYS B CA 1
ATOM 3242 C C . LYS B 1 52 ? -6.578 -33.844 -11.375 1 70 52 LYS B C 1
ATOM 3244 O O . LYS B 1 52 ? -7.168 -32.906 -11.891 1 70 52 LYS B O 1
ATOM 3249 N N . THR B 1 53 ? -6.637 -34.188 -10.172 1 76.44 53 THR B N 1
ATOM 3250 C CA . THR B 1 53 ? -7.73 -33.594 -9.398 1 76.44 53 THR B CA 1
ATOM 3251 C C . THR B 1 53 ? -7.309 -32.281 -8.797 1 76.44 53 THR B C 1
ATOM 3253 O O . THR B 1 53 ? -8.156 -31.422 -8.508 1 76.44 53 THR B O 1
ATOM 3256 N N . LEU B 1 54 ? -6.086 -32.156 -8.688 1 87.75 54 LEU B N 1
ATOM 3257 C CA . LEU B 1 54 ? -5.547 -30.922 -8.102 1 87.75 54 LEU B CA 1
ATOM 3258 C C . LEU B 1 54 ? -4.699 -30.172 -9.117 1 87.75 54 LEU B C 1
ATOM 3260 O O . LEU B 1 54 ? -3.781 -30.734 -9.719 1 87.75 54 LEU B O 1
ATOM 3264 N N . VAL B 1 55 ? -5.129 -28.969 -9.375 1 92.31 55 VAL B N 1
ATOM 3265 C CA . VAL B 1 55 ? -4.406 -28.125 -10.312 1 92.31 55 VAL B CA 1
ATOM 3266 C C . VAL B 1 55 ? -3.277 -27.391 -9.594 1 92.31 55 VAL B C 1
ATOM 3268 O O . VAL B 1 55 ? -3.492 -26.797 -8.531 1 92.31 55 VAL B O 1
ATOM 3271 N N . ALA B 1 56 ? -2.164 -27.391 -10.211 1 92.38 56 ALA B N 1
ATOM 3272 C CA . ALA B 1 56 ? -0.963 -26.875 -9.555 1 92.38 56 ALA B CA 1
ATOM 3273 C C . ALA B 1 56 ? -1.116 -25.391 -9.219 1 92.38 56 ALA B C 1
ATOM 3275 O O . ALA B 1 56 ? -0.492 -24.891 -8.281 1 92.38 56 ALA B O 1
ATOM 3276 N N . SER B 1 57 ? -1.978 -24.656 -9.93 1 96.81 57 SER B N 1
ATOM 3277 C CA . SER B 1 57 ? -2.186 -23.219 -9.695 1 96.81 57 SER B CA 1
ATOM 3278 C C . SER B 1 57 ? -2.77 -22.969 -8.305 1 96.81 57 SER B C 1
ATOM 3280 O O . SER B 1 57 ? -2.645 -21.875 -7.766 1 96.81 57 SER B O 1
ATOM 3282 N N . MET B 1 58 ? -3.373 -24.031 -7.719 1 97.44 58 MET B N 1
ATOM 3283 C CA . MET B 1 58 ? -3.963 -23.891 -6.391 1 97.44 58 MET B CA 1
ATOM 3284 C C . MET B 1 58 ? -2.885 -23.641 -5.34 1 97.44 58 MET B C 1
ATOM 3286 O O . MET B 1 58 ? -3.143 -23.016 -4.316 1 97.44 58 MET B O 1
ATOM 3290 N N . GLY B 1 59 ? -1.722 -24.172 -5.602 1 97.94 59 GLY B N 1
ATOM 3291 C CA . GLY B 1 59 ? -0.614 -23.859 -4.711 1 97.94 59 GLY B CA 1
ATOM 3292 C C . GLY B 1 59 ? -0.296 -22.375 -4.637 1 97.94 59 GLY B C 1
ATOM 3293 O O . GLY B 1 59 ? -0.054 -21.844 -3.553 1 97.94 59 GLY B O 1
ATOM 3294 N N . ALA B 1 60 ? -0.293 -21.75 -5.785 1 98.25 60 ALA B N 1
ATOM 3295 C CA . ALA B 1 60 ? -0.06 -20.312 -5.836 1 98.25 60 ALA B CA 1
ATOM 3296 C C . ALA B 1 60 ? -1.203 -19.547 -5.172 1 98.25 60 ALA B C 1
ATOM 3298 O O . ALA B 1 60 ? -0.972 -18.562 -4.453 1 98.25 60 ALA B O 1
ATOM 3299 N N . SER B 1 61 ? -2.41 -19.984 -5.422 1 98.25 61 SER B N 1
ATOM 3300 C CA . SER B 1 61 ? -3.566 -19.328 -4.805 1 98.25 61 SER B CA 1
ATOM 3301 C C . SER B 1 61 ? -3.52 -19.453 -3.285 1 98.25 61 SER B C 1
ATOM 3303 O O . SER B 1 61 ? -3.951 -18.547 -2.57 1 98.25 61 SER B O 1
ATOM 3305 N N . ALA B 1 62 ? -3.055 -20.578 -2.818 1 98.31 62 ALA B N 1
ATOM 3306 C CA . ALA B 1 62 ? -2.959 -20.781 -1.375 1 98.31 62 ALA B CA 1
ATOM 3307 C C . ALA B 1 62 ? -2.09 -19.703 -0.73 1 98.31 62 ALA B C 1
ATOM 3309 O O . ALA B 1 62 ? -2.422 -19.188 0.339 1 98.31 62 ALA B O 1
ATOM 3310 N N . VAL B 1 63 ? -1 -19.344 -1.356 1 97.25 63 VAL B N 1
ATOM 3311 C CA . VAL B 1 63 ? -0.112 -18.312 -0.817 1 97.25 63 VAL B CA 1
ATOM 3312 C C . VAL B 1 63 ? -0.862 -16.984 -0.705 1 97.25 63 VAL B C 1
ATOM 3314 O O . VAL B 1 63 ? -0.787 -16.312 0.322 1 97.25 63 VAL B O 1
ATOM 3317 N N . ILE B 1 64 ? -1.593 -16.688 -1.699 1 95.38 64 ILE B N 1
ATOM 3318 C CA . ILE B 1 64 ? -2.291 -15.406 -1.73 1 95.38 64 ILE B CA 1
ATOM 3319 C C . ILE B 1 64 ? -3.436 -15.422 -0.72 1 95.38 64 ILE B C 1
ATOM 3321 O O . ILE B 1 64 ? -3.57 -14.492 0.085 1 95.38 64 ILE B O 1
ATOM 3325 N N . LEU B 1 65 ? -4.223 -16.391 -0.627 1 95.44 65 LEU B N 1
ATOM 3326 C CA . LEU B 1 65 ? -5.453 -16.453 0.15 1 95.44 65 LEU B CA 1
ATOM 3327 C C . LEU B 1 65 ? -5.152 -16.562 1.641 1 95.44 65 LEU B C 1
ATOM 3329 O O . LEU B 1 65 ? -5.914 -16.062 2.473 1 95.44 65 LEU B O 1
ATOM 3333 N N . PHE B 1 66 ? -3.998 -17.125 1.965 1 94.25 66 PHE B N 1
ATOM 3334 C CA . PHE B 1 66 ? -3.791 -17.422 3.377 1 94.25 66 PHE B CA 1
ATOM 3335 C C . PHE B 1 66 ? -2.688 -16.547 3.959 1 94.25 66 PHE B C 1
ATOM 3337 O O . PHE B 1 66 ? -2.607 -16.375 5.176 1 94.25 66 PHE B O 1
ATOM 3344 N N . VAL B 1 67 ? -1.809 -16.031 3.092 1 91.25 67 VAL B N 1
ATOM 3345 C CA . VAL B 1 67 ? -0.716 -15.211 3.602 1 91.25 67 VAL B CA 1
ATOM 3346 C C . VAL B 1 67 ? -1.043 -13.734 3.402 1 91.25 67 VAL B C 1
ATOM 3348 O O . VAL B 1 67 ? -0.702 -12.898 4.242 1 91.25 67 VAL B O 1
ATOM 3351 N N . VAL B 1 68 ? -1.673 -13.43 2.234 1 87.06 68 VAL B N 1
ATOM 3352 C CA . VAL B 1 68 ? -1.997 -12.039 1.947 1 87.06 68 VAL B CA 1
ATOM 3353 C C . VAL B 1 68 ? -3.488 -11.906 1.645 1 87.06 68 VAL B C 1
ATOM 3355 O O . VAL B 1 68 ? -3.871 -11.367 0.605 1 87.06 68 VAL B O 1
ATOM 3358 N N . PRO B 1 69 ? -4.316 -12.203 2.609 1 84.12 69 PRO B N 1
ATOM 3359 C CA . PRO B 1 69 ? -5.758 -12.258 2.361 1 84.12 69 PRO B CA 1
ATOM 3360 C C . PRO B 1 69 ? -6.371 -10.883 2.105 1 84.12 69 PRO B C 1
ATOM 3362 O O . PRO B 1 69 ? -7.477 -10.789 1.565 1 84.12 69 PRO B O 1
ATOM 3365 N N . HIS B 1 70 ? -5.688 -9.828 2.336 1 74.88 70 HIS B N 1
ATOM 3366 C CA . HIS B 1 70 ? -6.238 -8.484 2.191 1 74.88 70 HIS B CA 1
ATOM 3367 C C . HIS B 1 70 ? -5.867 -7.883 0.842 1 74.88 70 HIS B C 1
ATOM 3369 O O . HIS B 1 70 ? -6.312 -6.781 0.507 1 74.88 70 HIS B O 1
ATOM 3375 N N . SER B 1 71 ? -5.141 -8.633 0.133 1 82.94 71 SER B N 1
ATOM 3376 C CA . SER B 1 71 ? -4.781 -8.188 -1.21 1 82.94 71 SER B CA 1
ATOM 3377 C C . SER B 1 71 ? -6.004 -8.133 -2.119 1 82.94 71 SER B C 1
ATOM 3379 O O . SER B 1 71 ? -6.871 -9.008 -2.055 1 82.94 71 SER B O 1
ATOM 3381 N N . PRO B 1 72 ? -6.082 -7.105 -2.988 1 82.31 72 PRO B N 1
ATOM 3382 C CA . PRO B 1 72 ? -7.129 -7.113 -4.012 1 82.31 72 PRO B CA 1
ATOM 3383 C C . PRO B 1 72 ? -7.113 -8.383 -4.859 1 82.31 72 PRO B C 1
ATOM 3385 O O . PRO B 1 72 ? -8.156 -8.805 -5.363 1 82.31 72 PRO B O 1
ATOM 3388 N N . MET B 1 73 ? -6.023 -9.062 -4.926 1 90.25 73 MET B N 1
ATOM 3389 C CA . MET B 1 73 ? -5.879 -10.258 -5.754 1 90.25 73 MET B CA 1
ATOM 3390 C C . MET B 1 73 ? -6.418 -11.492 -5.031 1 90.25 73 MET B C 1
ATOM 3392 O O . MET B 1 73 ? -6.539 -12.562 -5.629 1 90.25 73 MET B O 1
ATOM 3396 N N . ALA B 1 74 ? -6.766 -11.289 -3.74 1 90.88 74 ALA B N 1
ATOM 3397 C CA . ALA B 1 74 ? -7.312 -12.391 -2.947 1 90.88 74 ALA B CA 1
ATOM 3398 C C . ALA B 1 74 ? -8.836 -12.32 -2.895 1 90.88 74 ALA B C 1
ATOM 3400 O O . ALA B 1 74 ? -9.484 -13.211 -2.344 1 90.88 74 ALA B O 1
ATOM 3401 N N . ARG B 1 75 ? -9.398 -11.328 -3.525 1 88.88 75 ARG B N 1
ATOM 3402 C CA . ARG B 1 75 ? -10.852 -11.172 -3.521 1 88.88 75 ARG B CA 1
ATOM 3403 C C . ARG B 1 75 ? -11.523 -12.297 -4.301 1 88.88 75 ARG B C 1
ATOM 3405 O O . ARG B 1 75 ? -10.945 -12.836 -5.246 1 88.88 75 ARG B O 1
ATOM 3412 N N . PRO B 1 76 ? -12.742 -12.594 -3.914 1 93.44 76 PRO B N 1
ATOM 3413 C CA . PRO B 1 76 ? -13.438 -13.727 -4.539 1 93.44 76 PRO B CA 1
ATOM 3414 C C . PRO B 1 76 ? -13.547 -13.586 -6.055 1 93.44 76 PRO B C 1
ATOM 3416 O O . PRO B 1 76 ? -13.312 -14.555 -6.785 1 93.44 76 PRO B O 1
ATOM 3419 N N . TRP B 1 77 ? -13.812 -12.398 -6.508 1 94.19 77 TRP B N 1
ATOM 3420 C CA . TRP B 1 77 ? -13.914 -12.203 -7.953 1 94.19 77 TRP B CA 1
ATOM 3421 C C . TRP B 1 77 ? -12.562 -12.414 -8.625 1 94.19 77 TRP B C 1
ATOM 3423 O O . TRP B 1 77 ? -12.484 -13.008 -9.703 1 94.19 77 TRP B O 1
ATOM 3433 N N . SER B 1 78 ? -11.578 -11.938 -8.055 1 95.25 78 SER B N 1
ATOM 3434 C CA . SER B 1 78 ? -10.25 -12.125 -8.617 1 95.25 78 SER B CA 1
ATOM 3435 C C . SER B 1 78 ? -9.891 -13.609 -8.703 1 95.25 78 SER B C 1
ATOM 3437 O O . SER B 1 78 ? -9.328 -14.062 -9.703 1 95.25 78 SER B O 1
ATOM 3439 N N . VAL B 1 79 ? -10.289 -14.352 -7.676 1 97.38 79 VAL B N 1
ATOM 3440 C CA . VAL B 1 79 ? -9.945 -15.766 -7.629 1 97.38 79 VAL B CA 1
ATOM 3441 C C . VAL B 1 79 ? -10.773 -16.531 -8.656 1 97.38 79 VAL B C 1
ATOM 3443 O O . VAL B 1 79 ? -10.227 -17.266 -9.484 1 97.38 79 VAL B O 1
ATOM 3446 N N . VAL B 1 80 ? -12.078 -16.328 -8.641 1 97.62 80 VAL B N 1
ATOM 3447 C CA . VAL B 1 80 ? -12.984 -17.047 -9.523 1 97.62 80 VAL B CA 1
ATOM 3448 C C . VAL B 1 80 ? -12.719 -16.656 -10.977 1 97.62 80 VAL B C 1
ATOM 3450 O O . VAL B 1 80 ? -12.461 -17.516 -11.82 1 97.62 80 VAL B O 1
ATOM 3453 N N . GLY B 1 81 ? -12.781 -15.359 -11.227 1 97.31 81 GLY B N 1
ATOM 3454 C CA . GLY B 1 81 ? -12.562 -14.867 -12.578 1 97.31 81 GLY B CA 1
ATOM 3455 C C . GLY B 1 81 ? -11.164 -15.156 -13.102 1 97.31 81 GLY B C 1
ATOM 3456 O O . GLY B 1 81 ? -11 -15.531 -14.266 1 97.31 81 GLY B O 1
ATOM 3457 N N . GLY B 1 82 ? -10.188 -14.961 -12.25 1 97.94 82 GLY B N 1
ATOM 3458 C CA . GLY B 1 82 ? -8.812 -15.195 -12.641 1 97.94 82 GLY B CA 1
ATOM 3459 C C . GLY B 1 82 ? -8.562 -16.609 -13.125 1 97.94 82 GLY B C 1
ATOM 3460 O O . GLY B 1 82 ? -7.918 -16.812 -14.156 1 97.94 82 GLY B O 1
ATOM 3461 N N . HIS B 1 83 ? -9.078 -17.562 -12.406 1 98.56 83 HIS B N 1
ATOM 3462 C CA . HIS B 1 83 ? -8.875 -18.953 -12.773 1 98.56 83 HIS B CA 1
ATOM 3463 C C . HIS B 1 83 ? -9.734 -19.344 -13.969 1 98.56 83 HIS B C 1
ATOM 3465 O O . HIS B 1 83 ? -9.234 -19.922 -14.938 1 98.56 83 HIS B O 1
ATOM 3471 N N . LEU B 1 84 ? -10.984 -19.031 -13.93 1 98.44 84 LEU B N 1
ATOM 3472 C CA . LEU B 1 84 ? -11.906 -19.578 -14.922 1 98.44 84 LEU B CA 1
ATOM 3473 C C . LEU B 1 84 ? -11.719 -18.906 -16.281 1 98.44 84 LEU B C 1
ATOM 3475 O O . LEU B 1 84 ? -11.758 -19.562 -17.312 1 98.44 84 LEU B O 1
ATOM 3479 N N . ILE B 1 85 ? -11.539 -17.609 -16.328 1 98.5 85 ILE B N 1
ATOM 3480 C CA . ILE B 1 85 ? -11.273 -16.906 -17.578 1 98.5 85 ILE B CA 1
ATOM 3481 C C . ILE B 1 85 ? -9.953 -17.391 -18.172 1 98.5 85 ILE B C 1
ATOM 3483 O O . ILE B 1 85 ? -9.883 -17.688 -19.375 1 98.5 85 ILE B O 1
ATOM 3487 N N . SER B 1 86 ? -8.992 -17.5 -17.359 1 98.81 86 SER B N 1
ATOM 3488 C CA . SER B 1 86 ? -7.684 -17.953 -17.828 1 98.81 86 SER B CA 1
ATOM 3489 C C . SER B 1 86 ? -7.73 -19.406 -18.281 1 98.81 86 SER B C 1
ATOM 3491 O O . SER B 1 86 ? -7.137 -19.766 -19.312 1 98.81 86 SER B O 1
ATOM 3493 N N . GLY B 1 87 ? -8.43 -20.25 -17.484 1 98.25 87 GLY B N 1
ATOM 3494 C CA . GLY B 1 87 ? -8.602 -21.625 -17.891 1 98.25 87 GLY B CA 1
ATOM 3495 C C . GLY B 1 87 ? -9.273 -21.766 -19.234 1 98.25 87 GLY B C 1
ATOM 3496 O O . GLY B 1 87 ? -8.852 -22.578 -20.062 1 98.25 87 GLY B O 1
ATOM 3497 N N . LEU B 1 88 ? -10.297 -20.984 -19.438 1 98.44 88 LEU B N 1
ATOM 3498 C CA . LEU B 1 88 ? -11 -21.016 -20.719 1 98.44 88 LEU B CA 1
ATOM 3499 C C . LEU B 1 88 ? -10.062 -20.625 -21.859 1 98.44 88 LEU B C 1
ATOM 3501 O O . LEU B 1 88 ? -10.047 -21.281 -22.906 1 98.44 88 LEU B O 1
ATOM 3505 N N . ILE B 1 89 ? -9.32 -19.609 -21.719 1 98.75 89 ILE B N 1
ATOM 3506 C CA . ILE B 1 89 ? -8.383 -19.141 -22.734 1 98.75 89 ILE B CA 1
ATOM 3507 C C . ILE B 1 89 ? -7.336 -20.219 -23 1 98.75 89 ILE B C 1
ATOM 3509 O O . ILE B 1 89 ? -6.98 -20.484 -24.141 1 98.75 89 ILE B O 1
ATOM 3513 N N . GLY B 1 90 ? -6.844 -20.812 -21.938 1 98.19 90 GLY B N 1
ATOM 3514 C CA . GLY B 1 90 ? -5.906 -21.922 -22.094 1 98.19 90 GLY B CA 1
ATOM 3515 C C . GLY B 1 90 ? -6.461 -23.062 -22.938 1 98.19 90 GLY B C 1
ATOM 3516 O O . GLY B 1 90 ? -5.773 -23.578 -23.812 1 98.19 90 GLY B O 1
ATOM 3517 N N . ILE B 1 91 ? -7.703 -23.438 -22.656 1 97.62 91 ILE B N 1
ATOM 3518 C CA . ILE B 1 91 ? -8.359 -24.516 -23.391 1 97.62 91 ILE B CA 1
ATOM 3519 C C . ILE B 1 91 ? -8.469 -24.141 -24.875 1 97.62 91 ILE B C 1
ATOM 3521 O O . ILE B 1 91 ? -8.18 -24.953 -25.75 1 97.62 91 ILE B O 1
ATOM 3525 N N . LEU B 1 92 ? -8.867 -22.922 -25.172 1 98.19 92 LEU B N 1
ATOM 3526 C CA . LEU B 1 92 ? -9.047 -22.469 -26.531 1 98.19 92 LEU B CA 1
ATOM 3527 C C . LEU B 1 92 ? -7.711 -22.438 -27.281 1 98.19 92 LEU B C 1
ATOM 3529 O O . LEU B 1 92 ? -7.641 -22.828 -28.453 1 98.19 92 LEU B O 1
ATOM 3533 N N . CYS B 1 93 ? -6.684 -22.016 -26.641 1 97.88 93 CYS B N 1
ATOM 3534 C CA . CYS B 1 93 ? -5.367 -21.984 -27.266 1 97.88 93 CYS B CA 1
ATOM 3535 C C . CYS B 1 93 ? -4.859 -23.391 -27.531 1 97.88 93 CYS B C 1
ATOM 3537 O O . CYS B 1 93 ? -4.25 -23.656 -28.578 1 97.88 93 CYS B O 1
ATOM 3539 N N . ALA B 1 94 ? -5.098 -24.281 -26.578 1 96 94 ALA B N 1
ATOM 3540 C CA . ALA B 1 94 ? -4.691 -25.672 -26.75 1 96 94 ALA B CA 1
ATOM 3541 C C . ALA B 1 94 ? -5.406 -26.312 -27.938 1 96 94 ALA B C 1
ATOM 3543 O O . ALA B 1 94 ? -4.84 -27.156 -28.641 1 96 94 ALA B O 1
ATOM 3544 N N . ARG B 1 95 ? -6.609 -25.938 -28.188 1 95.25 95 ARG B N 1
ATOM 3545 C CA . ARG B 1 95 ? -7.441 -26.531 -29.234 1 95.25 95 ARG B CA 1
ATOM 3546 C C . ARG B 1 95 ? -7.141 -25.922 -30.594 1 95.25 95 ARG B C 1
ATOM 3548 O O . ARG B 1 95 ? -7.148 -26.625 -31.609 1 95.25 95 ARG B O 1
ATOM 3555 N N . TRP B 1 96 ? -6.777 -24.625 -30.656 1 96.69 96 TRP B N 1
ATOM 3556 C CA . TRP B 1 96 ? -6.793 -23.938 -31.953 1 96.69 96 TRP B CA 1
ATOM 3557 C C . TRP B 1 96 ? -5.383 -23.547 -32.375 1 96.69 96 TRP B C 1
ATOM 3559 O O . TRP B 1 96 ? -5.16 -23.172 -33.531 1 96.69 96 TRP B O 1
ATOM 3569 N N . VAL B 1 97 ? -4.43 -23.625 -31.516 1 96.94 97 VAL B N 1
ATOM 3570 C CA . VAL B 1 97 ? -3.049 -23.297 -31.859 1 96.94 97 VAL B CA 1
ATOM 3571 C C . VAL B 1 97 ? -2.205 -24.578 -31.844 1 96.94 97 VAL B C 1
ATOM 3573 O O . VAL B 1 97 ? -1.915 -25.125 -30.781 1 96.94 97 VAL B O 1
ATOM 3576 N N . PRO B 1 98 ? -1.762 -25 -32.938 1 93.62 98 PRO B N 1
ATOM 3577 C CA . PRO B 1 98 ? -1.145 -26.312 -33.062 1 93.62 98 PRO B CA 1
ATOM 3578 C C . PRO B 1 98 ? 0.22 -26.391 -32.375 1 93.62 98 PRO B C 1
ATOM 3580 O O . PRO B 1 98 ? 0.542 -27.406 -31.734 1 93.62 98 PRO B O 1
ATOM 3583 N N . ASP B 1 99 ? 1.061 -25.375 -32.469 1 93.88 99 ASP B N 1
ATOM 3584 C CA . ASP B 1 99 ? 2.396 -25.406 -31.875 1 93.88 99 ASP B CA 1
ATOM 3585 C C . ASP B 1 99 ? 2.357 -25.062 -30.391 1 93.88 99 ASP B C 1
ATOM 3587 O O . ASP B 1 99 ? 1.67 -24.109 -30 1 93.88 99 ASP B O 1
ATOM 3591 N N . THR B 1 100 ? 3.059 -25.766 -29.594 1 92.62 100 THR B N 1
ATOM 3592 C CA . THR B 1 100 ? 3 -25.688 -28.141 1 92.62 100 THR B CA 1
ATOM 3593 C C . THR B 1 100 ? 3.43 -24.312 -27.656 1 92.62 100 THR B C 1
ATOM 3595 O O . THR B 1 100 ? 2.744 -23.703 -26.828 1 92.62 100 THR B O 1
ATOM 3598 N N . TRP B 1 101 ? 4.551 -23.828 -28.172 1 93.94 101 TRP B N 1
ATOM 3599 C CA . TRP B 1 101 ? 5.133 -22.625 -27.594 1 93.94 101 TRP B CA 1
ATOM 3600 C C . TRP B 1 101 ? 4.324 -21.375 -27.953 1 93.94 101 TRP B C 1
ATOM 3602 O O . TRP B 1 101 ? 4.012 -20.562 -27.094 1 93.94 101 TRP B O 1
ATOM 3612 N N . PRO B 1 102 ? 3.842 -21.25 -29.25 1 96.75 102 PRO B N 1
ATOM 3613 C CA . PRO B 1 102 ? 2.906 -20.172 -29.562 1 96.75 102 PRO B CA 1
ATOM 3614 C C . PRO B 1 102 ? 1.604 -20.266 -28.766 1 96.75 102 PRO B C 1
ATOM 3616 O O . PRO B 1 102 ? 1.051 -19.25 -28.359 1 96.75 102 PRO B O 1
ATOM 3619 N N . ALA B 1 103 ? 1.134 -21.516 -28.562 1 97.38 103 ALA B N 1
ATOM 3620 C CA . ALA B 1 103 ? -0.085 -21.719 -27.781 1 97.38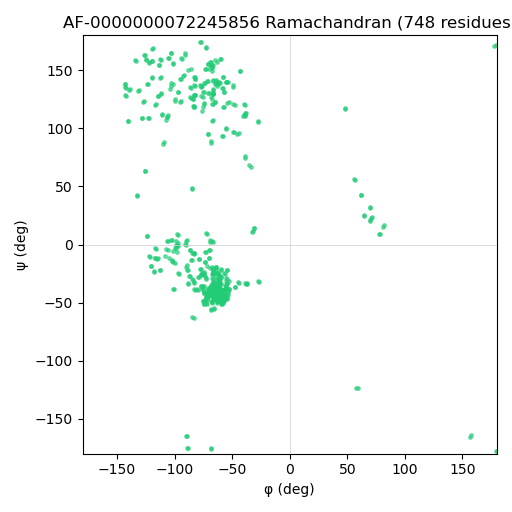 103 ALA B CA 1
ATOM 3621 C C . ALA B 1 103 ? 0.104 -21.25 -26.344 1 97.38 103 ALA B C 1
ATOM 3623 O O . ALA B 1 103 ? -0.766 -20.562 -25.781 1 97.38 103 ALA B O 1
ATOM 3624 N N . ALA B 1 104 ? 1.235 -21.609 -25.75 1 97.25 104 ALA B N 1
ATOM 3625 C CA . ALA B 1 104 ? 1.542 -21.219 -24.375 1 97.25 104 ALA B CA 1
ATOM 3626 C C . ALA B 1 104 ? 1.654 -19.688 -24.25 1 97.25 104 ALA B C 1
ATOM 3628 O O . ALA B 1 104 ? 1.105 -19.094 -23.312 1 97.25 104 ALA B O 1
ATOM 3629 N N . ALA B 1 105 ? 2.312 -19.078 -25.203 1 98.25 105 ALA B N 1
ATOM 3630 C CA . ALA B 1 105 ? 2.518 -17.641 -25.219 1 98.25 105 ALA B CA 1
ATOM 3631 C C . ALA B 1 105 ? 1.188 -16.891 -25.312 1 98.25 105 ALA B C 1
ATOM 3633 O O . ALA B 1 105 ? 0.935 -15.953 -24.562 1 98.25 105 ALA B O 1
ATOM 3634 N N . LEU B 1 106 ? 0.376 -17.328 -26.234 1 98.56 106 LEU B N 1
ATOM 3635 C CA . LEU B 1 106 ? -0.923 -16.688 -26.438 1 98.56 106 LEU B CA 1
ATOM 3636 C C . LEU B 1 106 ? -1.827 -16.906 -25.234 1 98.56 106 LEU B C 1
ATOM 3638 O O . LEU B 1 106 ? -2.572 -16 -24.844 1 98.56 106 LEU B O 1
ATOM 3642 N N . ALA B 1 107 ? -1.778 -18.109 -24.672 1 98.69 107 ALA B N 1
ATOM 3643 C CA . ALA B 1 107 ? -2.604 -18.422 -23.516 1 98.69 107 ALA B CA 1
ATOM 3644 C C . ALA B 1 107 ? -2.299 -17.469 -22.359 1 98.69 107 ALA B C 1
ATOM 3646 O O . ALA B 1 107 ? -3.207 -16.859 -21.781 1 98.69 107 ALA B O 1
ATOM 3647 N N . VAL B 1 108 ? -1.048 -17.281 -22.047 1 98.62 108 VAL B N 1
ATOM 3648 C CA . VAL B 1 108 ? -0.662 -16.469 -20.906 1 98.62 108 VAL B CA 1
ATOM 3649 C C . VAL B 1 108 ? -0.902 -14.992 -21.219 1 98.62 108 VAL B C 1
ATOM 3651 O O . VAL B 1 108 ? -1.467 -14.258 -20.406 1 98.62 108 VAL B O 1
ATOM 3654 N N . GLY B 1 109 ? -0.49 -14.562 -22.422 1 98.69 109 GLY B N 1
ATOM 3655 C CA . GLY B 1 109 ? -0.697 -13.172 -22.812 1 98.69 109 GLY B CA 1
ATOM 3656 C C . GLY B 1 109 ? -2.158 -12.766 -22.797 1 98.69 109 GLY B C 1
ATOM 3657 O O . GLY B 1 109 ? -2.52 -11.75 -22.203 1 98.69 109 GLY B O 1
ATOM 3658 N N . LEU B 1 110 ? -2.986 -13.578 -23.438 1 98.75 110 LEU B N 1
ATOM 3659 C CA . LEU B 1 110 ? -4.41 -13.273 -23.516 1 98.75 110 LEU B CA 1
ATOM 3660 C C . LEU B 1 110 ? -5.062 -13.375 -22.141 1 98.75 110 LEU B C 1
ATOM 3662 O O . LEU B 1 110 ? -5.973 -12.609 -21.812 1 98.75 110 LEU B O 1
ATOM 3666 N N . ALA B 1 111 ? -4.68 -14.336 -21.344 1 98.81 111 ALA B N 1
ATOM 3667 C CA . ALA B 1 111 ? -5.215 -14.484 -20 1 98.81 111 ALA B CA 1
ATOM 3668 C C . ALA B 1 111 ? -4.93 -13.242 -19.156 1 98.81 111 ALA B C 1
ATOM 3670 O O . ALA B 1 111 ? -5.816 -12.734 -18.469 1 98.81 111 ALA B O 1
ATOM 3671 N N . ILE B 1 112 ? -3.689 -12.773 -19.25 1 98.19 112 ILE B N 1
ATOM 3672 C CA . ILE B 1 112 ? -3.293 -11.602 -18.484 1 98.19 112 ILE B CA 1
ATOM 3673 C C . ILE B 1 112 ? -4.117 -10.391 -18.938 1 98.19 112 ILE B C 1
ATOM 3675 O O . ILE B 1 112 ? -4.648 -9.656 -18.094 1 98.19 112 ILE B O 1
ATOM 3679 N N . PHE B 1 113 ? -4.227 -10.242 -20.188 1 97.69 113 PHE B N 1
ATOM 3680 C CA . PHE B 1 113 ? -4.996 -9.125 -20.719 1 97.69 113 PHE B CA 1
ATOM 3681 C C . PHE B 1 113 ? -6.453 -9.211 -20.281 1 97.69 113 PHE B C 1
ATOM 3683 O O . PHE B 1 113 ? -7.035 -8.219 -19.844 1 97.69 113 PHE B O 1
ATOM 3690 N N . ALA B 1 114 ? -7.051 -10.312 -20.406 1 98.12 114 ALA B N 1
ATOM 3691 C CA . ALA B 1 114 ? -8.453 -10.516 -20.062 1 98.12 114 ALA B CA 1
ATOM 3692 C C . ALA B 1 114 ? -8.695 -10.297 -18.578 1 98.12 114 ALA B C 1
ATOM 3694 O O . ALA B 1 114 ? -9.727 -9.742 -18.172 1 98.12 114 ALA B O 1
ATOM 3695 N N . MET B 1 115 ? -7.828 -10.797 -17.734 1 97.12 115 MET B N 1
ATOM 3696 C CA . MET B 1 115 ? -7.969 -10.594 -16.297 1 97.12 115 MET B CA 1
ATOM 3697 C C . MET B 1 115 ? -7.961 -9.109 -15.953 1 97.12 115 MET B C 1
ATOM 3699 O O . MET B 1 115 ? -8.703 -8.664 -15.078 1 97.12 115 MET B O 1
ATOM 3703 N N . GLN B 1 116 ? -7.055 -8.391 -16.625 1 93.81 116 GLN B N 1
ATOM 3704 C CA . GLN B 1 116 ? -7.004 -6.957 -16.391 1 93.81 116 GLN B CA 1
ATOM 3705 C C . GLN B 1 116 ? -8.289 -6.273 -16.844 1 93.81 116 GLN B C 1
ATOM 3707 O O . GLN B 1 116 ? -8.844 -5.441 -16.125 1 93.81 116 GLN B O 1
ATOM 3712 N N . LEU B 1 117 ? -8.805 -6.629 -17.984 1 93.56 117 LEU B N 1
ATOM 3713 C CA . LEU B 1 117 ? -10.039 -6.051 -18.516 1 93.56 117 LEU B CA 1
ATOM 3714 C C . LEU B 1 117 ? -11.219 -6.359 -17.609 1 93.56 117 LEU B C 1
ATOM 3716 O O . LEU B 1 117 ? -12.078 -5.504 -17.391 1 93.56 117 LEU B O 1
ATOM 3720 N N . ALA B 1 118 ? -11.188 -7.555 -17.109 1 94.94 118 ALA B N 1
ATOM 3721 C CA . ALA B 1 118 ? -12.305 -7.988 -16.266 1 94.94 118 ALA B CA 1
ATOM 3722 C C . ALA B 1 118 ? -12.094 -7.574 -14.82 1 94.94 118 ALA B C 1
ATOM 3724 O O . ALA B 1 118 ? -12.922 -7.883 -13.953 1 94.94 118 ALA B O 1
ATOM 3725 N N . ARG B 1 119 ? -10.992 -7.02 -14.531 1 90.38 119 ARG B N 1
ATOM 3726 C CA . ARG B 1 119 ? -10.656 -6.531 -13.195 1 90.38 119 ARG B CA 1
ATOM 3727 C C . ARG B 1 119 ? -10.641 -7.672 -12.18 1 90.38 119 ARG B C 1
ATOM 3729 O O . ARG B 1 119 ? -11.234 -7.559 -11.102 1 90.38 119 ARG B O 1
ATOM 3736 N N . CYS B 1 120 ? -10.102 -8.719 -12.555 1 94.19 120 CYS B N 1
ATOM 3737 C CA . CYS B 1 120 ? -9.984 -9.883 -11.695 1 94.19 120 CYS B CA 1
ATOM 3738 C C . CYS B 1 120 ? -8.57 -10.453 -11.719 1 94.19 120 CYS B C 1
ATOM 3740 O O . CYS B 1 120 ? -8.383 -11.656 -11.859 1 94.19 120 CYS B O 1
ATOM 3742 N N . LEU B 1 121 ? -7.609 -9.562 -11.695 1 93.69 121 LEU B N 1
ATOM 3743 C CA . LEU B 1 121 ? -6.211 -9.977 -11.734 1 93.69 121 LEU B CA 1
ATOM 3744 C C . LEU B 1 121 ? -5.891 -10.922 -10.586 1 93.69 121 LEU B C 1
ATOM 3746 O O . LEU B 1 121 ? -6.082 -10.578 -9.422 1 93.69 121 LEU B O 1
ATOM 3750 N N . HIS B 1 122 ? -5.516 -12.094 -10.812 1 96.25 122 HIS B N 1
ATOM 3751 C CA . HIS B 1 122 ? -5.09 -13.156 -9.914 1 96.25 122 HIS B CA 1
ATOM 3752 C C . HIS B 1 122 ? -3.916 -13.938 -10.5 1 96.25 122 HIS B C 1
ATOM 3754 O O . HIS B 1 122 ? -4.102 -14.766 -11.391 1 96.25 122 HIS B O 1
ATOM 3760 N N . PRO B 1 123 ? -2.762 -13.734 -9.977 1 97.19 123 PRO B N 1
ATOM 3761 C CA . PRO B 1 123 ? -1.556 -14.258 -10.625 1 97.19 123 PRO B CA 1
ATOM 3762 C C . PRO B 1 123 ? -1.645 -15.75 -10.914 1 97.19 123 PRO B C 1
ATOM 3764 O O . PRO B 1 123 ? -1.295 -16.203 -12.008 1 97.19 123 PRO B O 1
ATOM 3767 N N . PRO B 1 124 ? -2.232 -16.578 -10.047 1 98.19 124 PRO B N 1
ATOM 3768 C CA . PRO B 1 124 ? -2.332 -18 -10.336 1 98.19 124 PRO B CA 1
ATOM 3769 C C . PRO B 1 124 ? -3.115 -18.297 -11.609 1 98.19 124 PRO B C 1
ATOM 3771 O O . PRO B 1 124 ? -2.986 -19.391 -12.18 1 98.19 124 PRO B O 1
ATOM 3774 N N . GLY B 1 125 ? -3.93 -17.375 -12.039 1 98.31 125 GLY B N 1
ATOM 3775 C CA . GLY B 1 125 ? -4.625 -17.531 -13.305 1 98.31 125 GLY B CA 1
ATOM 3776 C C . GLY B 1 125 ? -3.688 -17.766 -14.477 1 98.31 125 GLY B C 1
ATOM 3777 O O . GLY B 1 125 ? -4.047 -18.453 -15.438 1 98.31 125 GLY B O 1
ATOM 3778 N N . GLY B 1 126 ? -2.527 -17.141 -14.414 1 98.25 126 GLY B N 1
ATOM 3779 C CA . GLY B 1 126 ? -1.532 -17.391 -15.445 1 98.25 126 GLY B CA 1
ATOM 3780 C C . GLY B 1 126 ? -1.142 -18.859 -15.547 1 98.25 126 GLY B C 1
ATOM 3781 O O . GLY B 1 126 ? -0.947 -19.375 -16.641 1 98.25 126 GLY B O 1
ATOM 3782 N N . ALA B 1 127 ? -0.975 -19.469 -14.43 1 97.75 127 ALA B N 1
ATOM 3783 C CA . ALA B 1 127 ? -0.687 -20.906 -14.406 1 97.75 127 ALA B CA 1
ATOM 3784 C C . ALA B 1 127 ? -1.865 -21.703 -14.938 1 97.75 127 ALA B C 1
ATOM 3786 O O . ALA B 1 127 ? -1.678 -22.672 -15.68 1 97.75 127 ALA B O 1
ATOM 3787 N N . SER B 1 128 ? -3.102 -21.312 -14.57 1 97.62 128 SER B N 1
ATOM 3788 C CA . SER B 1 128 ? -4.309 -22 -15.023 1 97.62 128 SER B CA 1
ATOM 3789 C C . SER B 1 128 ? -4.441 -21.953 -16.547 1 97.62 128 SER B C 1
ATOM 3791 O O . SER B 1 128 ? -5.008 -22.859 -17.156 1 97.62 128 SER B O 1
ATOM 3793 N N . ALA B 1 129 ? -3.928 -20.938 -17.125 1 98.25 129 ALA B N 1
ATOM 3794 C CA . ALA B 1 129 ? -3.967 -20.781 -18.578 1 98.25 129 ALA B CA 1
ATOM 3795 C C . ALA B 1 129 ? -2.994 -21.75 -19.25 1 98.25 129 ALA B C 1
ATOM 3797 O O . ALA B 1 129 ? -3.23 -22.203 -20.375 1 98.25 129 ALA B O 1
ATOM 3798 N N . LEU B 1 130 ? -1.943 -22.109 -18.625 1 96.19 130 LEU B N 1
ATOM 3799 C CA . LEU B 1 130 ? -0.88 -22.906 -19.219 1 96.19 130 LEU B CA 1
ATOM 3800 C C . LEU B 1 130 ? -1.185 -24.406 -19.094 1 96.19 130 LEU B C 1
ATOM 3802 O O . LEU B 1 130 ? -0.766 -25.203 -19.938 1 96.19 130 LEU B O 1
ATOM 3806 N N . ILE B 1 131 ? -1.938 -24.734 -18.078 1 93.62 131 ILE B N 1
ATOM 3807 C CA . ILE B 1 131 ? -2.123 -26.141 -17.719 1 93.62 131 ILE B CA 1
ATOM 3808 C C . ILE B 1 131 ? -2.811 -26.891 -18.859 1 93.62 131 ILE B C 1
ATOM 3810 O O . ILE B 1 131 ? -2.354 -27.953 -19.281 1 93.62 131 ILE B O 1
ATOM 3814 N N . PRO B 1 132 ? -3.85 -26.375 -19.516 1 93.81 132 PRO B N 1
ATOM 3815 C CA . PRO B 1 132 ? -4.449 -27.094 -20.641 1 93.81 132 PRO B CA 1
ATOM 3816 C C . PRO B 1 132 ? -3.5 -27.203 -21.844 1 93.81 132 PRO B C 1
ATOM 3818 O O . PRO B 1 132 ? -3.619 -28.141 -22.641 1 93.81 132 PRO B O 1
ATOM 3821 N N . VAL B 1 133 ? -2.551 -26.297 -21.953 1 93.94 133 VAL B N 1
ATOM 3822 C CA . VAL B 1 133 ? -1.631 -26.281 -23.094 1 93.94 133 VAL B CA 1
ATOM 3823 C C . VAL B 1 133 ? -0.494 -27.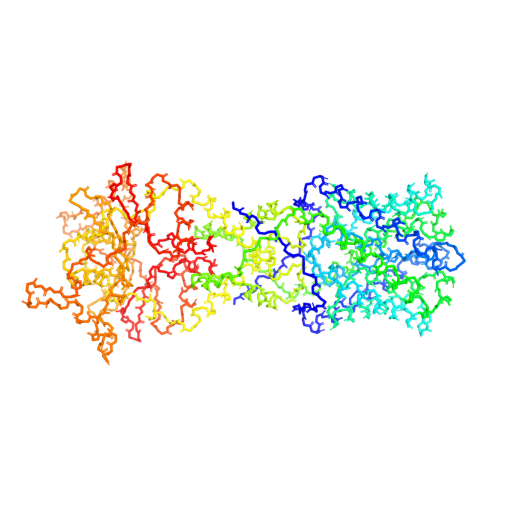266 -22.844 1 93.94 133 VAL B C 1
ATOM 3825 O O . VAL B 1 133 ? -0.091 -28 -23.75 1 93.94 133 VAL B O 1
ATOM 3828 N N . LEU B 1 134 ? -0.036 -27.344 -21.594 1 90 134 LEU B N 1
ATOM 3829 C CA . LEU B 1 134 ? 1.171 -28.094 -21.281 1 90 134 LEU B CA 1
ATOM 3830 C C . LEU B 1 134 ? 0.82 -29.453 -20.688 1 90 134 LEU B C 1
ATOM 3832 O O . LEU B 1 134 ? 1.693 -30.312 -20.516 1 90 134 LEU B O 1
ATOM 3836 N N . GLY B 1 135 ? -0.384 -29.594 -20.281 1 84.56 135 GLY B N 1
ATOM 3837 C CA . GLY B 1 135 ? -0.788 -30.812 -19.609 1 84.56 135 GLY B CA 1
ATOM 3838 C C . GLY B 1 135 ? -0.61 -32.062 -20.469 1 84.56 135 GLY B C 1
ATOM 3839 O O . GLY B 1 135 ? -0.467 -31.953 -21.688 1 84.56 135 GLY B O 1
ATOM 3840 N N . ASP B 1 136 ? -0.548 -33.156 -19.859 1 80.5 136 ASP B N 1
ATOM 3841 C CA . ASP B 1 136 ? -0.422 -34.438 -20.562 1 80.5 136 ASP B CA 1
ATOM 3842 C C . ASP B 1 136 ? -1.695 -34.75 -21.328 1 80.5 136 ASP B C 1
ATOM 3844 O O . ASP B 1 136 ? -2.617 -33.938 -21.406 1 80.5 136 ASP B O 1
ATOM 3848 N N . ALA B 1 137 ? -1.684 -35.938 -21.906 1 80.44 137 ALA B N 1
ATOM 3849 C CA . ALA B 1 137 ? -2.809 -36.344 -22.75 1 80.44 137 ALA B CA 1
ATOM 3850 C C . ALA B 1 137 ? -4.102 -36.406 -21.953 1 80.44 137 ALA B C 1
ATOM 3852 O O . ALA B 1 137 ? -5.18 -36.094 -22.469 1 80.44 137 ALA B O 1
ATOM 3853 N N . GLY B 1 138 ? -3.975 -36.719 -20.688 1 79.12 138 GLY B N 1
ATOM 3854 C CA . GLY B 1 138 ? -5.145 -36.781 -19.828 1 79.12 138 GLY B CA 1
ATOM 3855 C C . GLY B 1 138 ? -5.797 -35.438 -19.578 1 79.12 138 GLY B C 1
ATOM 3856 O O . GLY B 1 138 ? -7.02 -35.312 -19.625 1 79.12 138 GLY B O 1
ATOM 3857 N N . ILE B 1 139 ? -5.02 -34.469 -19.375 1 82.19 139 ILE B N 1
ATOM 3858 C CA . ILE B 1 139 ? -5.531 -33.125 -19.141 1 82.19 139 ILE B CA 1
ATOM 3859 C C . ILE B 1 139 ? -6.121 -32.562 -20.438 1 82.19 139 ILE B C 1
ATOM 3861 O O . ILE B 1 139 ? -7.199 -31.969 -20.422 1 82.19 139 ILE B O 1
ATOM 3865 N N . ARG B 1 140 ? -5.508 -32.781 -21.547 1 83.5 140 ARG B N 1
ATOM 3866 C CA . ARG B 1 140 ? -5.961 -32.281 -22.828 1 83.5 140 ARG B CA 1
ATOM 3867 C C . ARG B 1 140 ? -7.293 -32.906 -23.234 1 83.5 140 ARG B C 1
ATOM 3869 O O . ARG B 1 140 ? -8.125 -32.25 -23.859 1 83.5 140 ARG B O 1
ATOM 3876 N N . ALA B 1 141 ? -7.461 -34.125 -22.828 1 86.75 141 ALA B N 1
ATOM 3877 C CA . ALA B 1 141 ? -8.672 -34.844 -23.203 1 86.75 141 ALA B CA 1
ATOM 3878 C C . ALA B 1 141 ? -9.891 -34.312 -22.453 1 86.75 141 ALA B C 1
ATOM 3880 O O . ALA B 1 141 ? -11.023 -34.469 -22.906 1 86.75 141 ALA B O 1
ATOM 3881 N N . LEU B 1 142 ? -9.641 -33.625 -21.391 1 88 142 LEU B N 1
ATOM 3882 C CA . LEU B 1 142 ? -10.758 -33.094 -20.609 1 88 142 LEU B CA 1
ATOM 3883 C C . LEU B 1 142 ? -11.477 -32 -21.391 1 88 142 LEU B C 1
ATOM 3885 O O . LEU B 1 142 ? -12.688 -31.812 -21.234 1 88 142 LEU B O 1
ATOM 3889 N N . GLY B 1 143 ? -10.703 -31.203 -22.188 1 91.06 143 GLY B N 1
ATOM 3890 C CA . GLY B 1 143 ? -11.32 -30.094 -22.906 1 91.06 143 GLY B CA 1
ATOM 3891 C C . GLY B 1 143 ? -11.992 -29.094 -22 1 91.06 143 GLY B C 1
ATOM 3892 O O . GLY B 1 143 ? -11.391 -28.625 -21.031 1 91.06 143 GLY B O 1
ATOM 3893 N N . PHE B 1 144 ? -13.281 -28.891 -22.266 1 95.25 144 PHE B N 1
ATOM 3894 C CA . PHE B 1 144 ? -14.023 -27.875 -21.516 1 95.25 144 PHE B CA 1
ATOM 3895 C C . PHE B 1 144 ? -14.391 -28.391 -20.125 1 95.25 144 PHE B C 1
ATOM 3897 O O . PHE B 1 144 ? -14.695 -27.594 -19.234 1 95.25 144 PHE B O 1
ATOM 3904 N N . GLN B 1 145 ? -14.406 -29.672 -19.938 1 92.06 145 GLN B N 1
ATOM 3905 C CA . GLN B 1 145 ? -14.688 -30.234 -18.625 1 92.06 145 GLN B CA 1
ATOM 3906 C C . GLN B 1 145 ? -13.648 -29.797 -17.594 1 92.06 145 GLN B C 1
ATOM 3908 O O . GLN B 1 145 ? -13.938 -29.75 -16.406 1 92.06 145 GLN B O 1
ATOM 3913 N N . PHE B 1 146 ? -12.445 -29.484 -18.031 1 93.5 146 PHE B N 1
ATOM 3914 C CA . PHE B 1 146 ? -11.383 -29 -17.156 1 93.5 146 PHE B CA 1
ATOM 3915 C C . PHE B 1 146 ? -11.852 -27.781 -16.359 1 93.5 146 PHE B C 1
ATOM 3917 O O . PHE B 1 146 ? -11.469 -27.609 -15.195 1 93.5 146 PHE B O 1
ATOM 3924 N N . LEU B 1 147 ? -12.719 -26.953 -16.984 1 95.88 147 LEU B N 1
ATOM 3925 C CA . LEU B 1 147 ? -13.18 -25.719 -16.359 1 95.88 147 LEU B CA 1
ATOM 3926 C C . LEU B 1 147 ? -14.031 -26.031 -15.133 1 95.88 147 LEU B C 1
ATOM 3928 O O . LEU B 1 147 ? -13.953 -25.312 -14.125 1 95.88 147 LEU B O 1
ATOM 3932 N N . LEU B 1 148 ? -14.812 -27.031 -15.234 1 93.31 148 LEU B N 1
ATOM 3933 C CA . LEU B 1 148 ? -15.695 -27.391 -14.133 1 93.31 148 LEU B CA 1
ATOM 3934 C C . LEU B 1 148 ? -14.969 -28.234 -13.094 1 93.31 148 LEU B C 1
ATOM 3936 O O . LEU B 1 148 ? -14.898 -27.875 -11.922 1 93.31 148 LEU B O 1
ATOM 3940 N N . THR B 1 149 ? -14.547 -29.422 -13.617 1 90.38 149 THR B N 1
ATOM 3941 C CA . THR B 1 149 ? -13.703 -30.297 -12.828 1 90.38 149 THR B CA 1
ATOM 3942 C C . THR B 1 149 ? -12.391 -30.594 -13.555 1 90.38 149 THR B C 1
ATOM 3944 O O . THR B 1 149 ? -12.398 -31.203 -14.625 1 90.38 149 THR B O 1
ATOM 3947 N N . PRO B 1 150 ? -11.477 -30.031 -13.016 1 93.31 150 PRO B N 1
ATOM 3948 C CA . PRO B 1 150 ? -11.219 -29.781 -11.594 1 93.31 150 PRO B CA 1
ATOM 3949 C C . PRO B 1 150 ? -11.188 -28.297 -11.242 1 93.31 150 PRO B C 1
ATOM 3951 O O . PRO B 1 150 ? -11.289 -27.938 -10.07 1 93.31 150 PRO B O 1
ATOM 3954 N N . LEU B 1 151 ? -11.156 -27.453 -12.133 1 96.06 151 LEU B N 1
ATOM 3955 C CA . LEU B 1 151 ? -10.719 -26.078 -11.883 1 96.06 151 LEU B CA 1
ATOM 3956 C C . LEU B 1 151 ? -11.727 -25.344 -11.008 1 96.06 151 LEU B C 1
ATOM 3958 O O . LEU B 1 151 ? -11.375 -24.859 -9.922 1 96.06 151 LEU B O 1
ATOM 3962 N N . ALA B 1 152 ? -12.969 -25.297 -11.406 1 97 152 ALA B N 1
ATOM 3963 C CA . ALA B 1 152 ? -13.992 -24.578 -10.656 1 97 152 ALA B CA 1
ATOM 3964 C C . ALA B 1 152 ? -14.18 -25.188 -9.266 1 97 152 ALA B C 1
ATOM 3966 O O . ALA B 1 152 ? -14.375 -24.484 -8.281 1 97 152 ALA B O 1
ATOM 3967 N N . LEU B 1 153 ? -14.172 -26.484 -9.211 1 95.25 153 LEU B N 1
ATOM 3968 C CA . LEU B 1 153 ? -14.297 -27.172 -7.926 1 95.25 153 LEU B CA 1
ATOM 3969 C C . LEU B 1 153 ? -13.148 -26.797 -6.996 1 95.25 153 LEU B C 1
ATOM 3971 O O . LEU B 1 153 ? -13.359 -26.516 -5.816 1 95.25 153 LEU B O 1
ATOM 3975 N N . ASN B 1 154 ? -11.93 -26.859 -7.543 1 97.31 154 ASN B N 1
ATOM 3976 C CA . ASN B 1 154 ? -10.758 -26.484 -6.746 1 97.31 154 ASN B CA 1
ATOM 3977 C C . ASN B 1 154 ? -10.883 -25.062 -6.215 1 97.31 154 ASN B C 1
ATOM 3979 O O . ASN B 1 154 ? -10.609 -24.812 -5.043 1 97.31 154 ASN B O 1
ATOM 3983 N N . VAL B 1 155 ? -11.328 -24.172 -7.051 1 97.81 155 VAL B N 1
ATOM 3984 C CA . VAL B 1 155 ? -11.469 -22.766 -6.703 1 97.81 155 VAL B CA 1
ATOM 3985 C C . VAL B 1 155 ? -12.5 -22.609 -5.59 1 97.81 155 VAL B C 1
ATOM 3987 O O . VAL B 1 155 ? -12.273 -21.875 -4.621 1 97.81 155 VAL B O 1
ATOM 3990 N N . ALA B 1 156 ? -13.578 -23.281 -5.715 1 96.75 156 ALA B N 1
ATOM 3991 C CA . ALA B 1 156 ? -14.656 -23.188 -4.73 1 96.75 156 ALA B CA 1
ATOM 3992 C C . ALA B 1 156 ? -14.188 -23.672 -3.359 1 96.75 156 ALA B C 1
ATOM 3994 O O . ALA B 1 156 ? -14.438 -23.016 -2.346 1 96.75 156 ALA B O 1
ATOM 3995 N N . VAL B 1 157 ? -13.531 -24.812 -3.346 1 96.44 157 VAL B N 1
ATOM 3996 C CA . VAL B 1 157 ? -13.055 -25.391 -2.09 1 96.44 157 VAL B CA 1
ATOM 3997 C C . VAL B 1 157 ? -12.031 -24.453 -1.449 1 96.44 157 VAL B C 1
ATOM 3999 O O . VAL B 1 157 ? -12.07 -24.219 -0.239 1 96.44 157 VAL B O 1
ATOM 4002 N N . MET B 1 158 ? -11.188 -23.922 -2.24 1 97.44 158 MET B N 1
ATOM 4003 C CA . MET B 1 158 ? -10.164 -23.016 -1.738 1 97.44 158 MET B CA 1
ATOM 4004 C C . MET B 1 158 ? -10.789 -21.75 -1.145 1 97.44 158 MET B C 1
ATOM 4006 O O . MET B 1 158 ? -10.359 -21.281 -0.092 1 97.44 158 MET B O 1
ATOM 4010 N N . LEU B 1 159 ? -11.766 -21.188 -1.8 1 96.44 159 LEU B N 1
ATOM 4011 C CA . LEU B 1 159 ? -12.422 -19.984 -1.324 1 96.44 159 LEU B CA 1
ATOM 4012 C C . LEU B 1 159 ? -13.148 -20.234 -0.005 1 96.44 159 LEU B C 1
ATOM 4014 O O . LEU B 1 159 ? -13.078 -19.422 0.913 1 96.44 159 LEU B O 1
ATOM 4018 N N . VAL B 1 160 ? -13.773 -21.375 0.096 1 96 160 VAL B N 1
ATOM 4019 C CA . VAL B 1 160 ? -14.477 -21.719 1.324 1 96 160 VAL B CA 1
ATOM 4020 C C . VAL B 1 160 ? -13.477 -21.891 2.463 1 96 160 VAL B C 1
ATOM 4022 O O . VAL B 1 160 ? -13.68 -21.375 3.562 1 96 160 VAL B O 1
ATOM 4025 N N . ALA B 1 161 ? -12.414 -22.625 2.213 1 96.56 161 ALA B N 1
ATOM 4026 C CA . ALA B 1 161 ? -11.383 -22.828 3.227 1 96.56 161 ALA B CA 1
ATOM 4027 C C . ALA B 1 161 ? -10.773 -21.5 3.672 1 96.56 161 ALA B C 1
ATOM 4029 O O . ALA B 1 161 ? -10.523 -21.297 4.859 1 96.56 161 ALA B O 1
ATOM 4030 N N . SER B 1 162 ? -10.523 -20.656 2.707 1 94.62 162 SER B N 1
ATOM 4031 C CA . SER B 1 162 ? -9.914 -19.359 3.031 1 94.62 162 SER B CA 1
ATOM 4032 C C . SER B 1 162 ? -10.859 -18.5 3.863 1 94.62 162 SER B C 1
ATOM 4034 O O . SER B 1 162 ? -10.422 -17.766 4.742 1 94.62 162 SER B O 1
ATOM 4036 N N . ARG B 1 163 ? -12.109 -18.578 3.582 1 90.12 163 ARG B N 1
ATOM 4037 C CA . ARG B 1 163 ? -13.094 -17.828 4.352 1 90.12 163 ARG B CA 1
ATOM 4038 C C . ARG B 1 163 ? -13.18 -18.344 5.785 1 90.12 163 ARG B C 1
ATOM 4040 O O . ARG B 1 163 ? -13.328 -17.562 6.723 1 90.12 163 ARG B O 1
ATOM 4047 N N . PHE B 1 164 ? -13.125 -19.578 5.906 1 91.31 164 PHE B N 1
ATOM 4048 C CA . PHE B 1 164 ? -13.141 -20.172 7.238 1 91.31 164 PHE B CA 1
ATOM 4049 C C . PHE B 1 164 ? -11.906 -19.75 8.031 1 91.31 164 PHE B C 1
ATOM 4051 O O . PHE B 1 164 ? -12 -19.469 9.227 1 91.31 164 PHE B O 1
ATOM 4058 N N . TYR B 1 165 ? -10.812 -19.812 7.398 1 91.38 165 TYR B N 1
ATOM 4059 C CA . TYR B 1 165 ? -9.578 -19.375 8.039 1 91.38 165 TYR B CA 1
ATOM 4060 C C . TYR B 1 165 ? -9.664 -17.906 8.461 1 91.38 165 TYR B C 1
ATOM 4062 O O . TYR B 1 165 ? -9.266 -17.547 9.57 1 91.38 165 TYR B O 1
ATOM 4070 N N . ASP B 1 166 ? -10.156 -17.094 7.582 1 84.12 166 ASP B N 1
ATOM 4071 C CA . ASP B 1 166 ? -10.297 -15.672 7.859 1 84.12 166 ASP B CA 1
ATOM 4072 C C . ASP B 1 166 ? -11.203 -15.43 9.062 1 84.12 166 ASP B C 1
ATOM 4074 O O . ASP B 1 166 ? -10.906 -14.594 9.914 1 84.12 166 ASP B O 1
ATOM 4078 N N . ARG B 1 167 ? -12.289 -16.109 9.094 1 81.94 167 ARG B N 1
ATOM 4079 C CA . ARG B 1 167 ? -13.227 -15.984 10.203 1 81.94 167 ARG B CA 1
ATOM 4080 C C . ARG B 1 167 ? -12.594 -16.438 11.516 1 81.94 167 ARG B C 1
ATOM 4082 O O . ARG B 1 167 ? -12.836 -15.844 12.57 1 81.94 167 ARG B O 1
ATOM 4089 N N . TRP B 1 168 ? -11.867 -17.422 11.359 1 82.06 168 TRP B N 1
ATOM 4090 C CA . TRP B 1 168 ? -11.219 -17.984 12.539 1 82.06 168 TRP B CA 1
ATOM 4091 C C . TRP B 1 168 ? -10.18 -17.016 13.102 1 82.06 168 TRP B C 1
ATOM 4093 O O . TRP B 1 168 ? -10.086 -16.844 14.32 1 82.06 168 TRP B O 1
ATOM 4103 N N . VAL B 1 169 ? -9.391 -16.547 12.258 1 74.5 169 VAL B N 1
ATOM 4104 C CA . VAL B 1 169 ? -8.328 -15.648 12.688 1 74.5 169 VAL B CA 1
ATOM 4105 C C . VAL B 1 169 ? -8.914 -14.312 13.125 1 74.5 169 VAL B C 1
ATOM 4107 O O . VAL B 1 169 ? -8.469 -13.719 14.109 1 74.5 169 VAL B O 1
ATOM 4110 N N . HIS B 1 170 ? -9.891 -13.727 12.375 1 59.69 170 HIS B N 1
ATOM 4111 C CA . HIS B 1 170 ? -10.43 -12.406 12.688 1 59.69 170 HIS B CA 1
ATOM 4112 C C . HIS B 1 170 ? -11.602 -12.508 13.656 1 59.69 170 HIS B C 1
ATOM 4114 O O . HIS B 1 170 ? -12.062 -11.5 14.188 1 59.69 170 HIS B O 1
ATOM 4120 N N . ALA B 1 171 ? -12.414 -13.578 13.57 1 55.25 171 ALA B N 1
ATOM 4121 C CA . ALA B 1 171 ? -13.43 -13.711 14.609 1 55.25 171 ALA B CA 1
ATOM 4122 C C . ALA B 1 171 ? -12.875 -13.297 15.969 1 55.25 171 ALA B C 1
ATOM 4124 O O . ALA B 1 171 ? -13.609 -12.773 16.812 1 55.25 171 ALA B O 1
ATOM 4125 N N . ALA B 1 172 ? -11.758 -13.508 16.188 1 46.41 172 ALA B N 1
ATOM 4126 C CA . ALA B 1 172 ? -11.258 -13.141 17.516 1 46.41 172 ALA B CA 1
ATOM 4127 C C . ALA B 1 172 ? -10.984 -11.641 17.594 1 46.41 172 ALA B C 1
ATOM 4129 O O . ALA B 1 172 ? -10.75 -11.109 18.688 1 46.41 172 ALA B O 1
ATOM 4130 N N . ARG B 1 173 ? -11 -11.062 16.469 1 43.75 173 ARG B N 1
ATOM 4131 C CA . ARG B 1 173 ? -10.664 -9.641 16.562 1 43.75 173 ARG B CA 1
ATOM 4132 C C . ARG B 1 173 ? -11.891 -8.773 16.312 1 43.75 173 ARG B C 1
ATOM 4134 O O . ARG B 1 173 ? -12.438 -8.766 15.203 1 43.75 173 ARG B O 1
ATOM 4141 N N . PRO B 1 174 ? -12.688 -8.422 17.203 1 39.5 174 PRO B N 1
ATOM 4142 C CA . PRO B 1 174 ? -13.914 -7.629 17.078 1 39.5 174 PRO B CA 1
ATOM 4143 C C . PRO B 1 174 ? -13.766 -6.469 16.094 1 39.5 174 PRO B C 1
ATOM 4145 O O . PRO B 1 174 ? -12.688 -5.883 15.992 1 39.5 174 PRO B O 1
ATOM 4148 N N . ALA B 1 175 ? -14.43 -6.5 14.922 1 40.88 175 ALA B N 1
ATOM 4149 C CA . ALA B 1 175 ? -14.5 -5.355 14.016 1 40.88 175 ALA B CA 1
ATOM 4150 C C . ALA B 1 175 ? -14.648 -4.051 14.789 1 40.88 175 ALA B C 1
ATOM 4152 O O . ALA B 1 175 ? -15.445 -3.967 15.727 1 40.88 175 ALA B O 1
ATOM 4153 N N . PRO B 1 176 ? -13.758 -3.209 14.789 1 36.25 176 PRO B N 1
ATOM 4154 C CA . PRO B 1 176 ? -14.125 -2.018 15.562 1 36.25 176 PRO B CA 1
ATOM 4155 C C . PRO B 1 176 ? -15.438 -1.391 15.094 1 36.25 176 PRO B C 1
ATOM 4157 O O . PRO B 1 176 ? -15.75 -1.432 13.898 1 36.25 176 PRO B O 1
ATOM 4160 N N . ASN B 1 177 ? -16.5 -1.608 15.711 1 34.72 177 ASN B N 1
ATOM 4161 C CA . ASN B 1 177 ? -17.75 -0.883 15.617 1 34.72 177 ASN B CA 1
ATOM 4162 C C . ASN B 1 177 ? -17.531 0.593 15.297 1 34.72 177 ASN B C 1
ATOM 4164 O O . ASN B 1 177 ? -17.766 1.457 16.141 1 34.72 177 ASN B O 1
ATOM 4168 N N . THR B 1 178 ? -16.359 0.928 14.883 1 36.19 178 THR B N 1
ATOM 4169 C CA . THR B 1 178 ? -16.422 2.387 14.852 1 36.19 178 THR B CA 1
ATOM 4170 C C . THR B 1 178 ? -17.375 2.873 13.766 1 36.19 178 THR B C 1
ATOM 4172 O O . THR B 1 178 ? -17.188 2.551 12.586 1 36.19 178 THR B O 1
ATOM 4175 N N . GLU B 1 179 ? -18.516 3.029 14 1 37.97 179 GLU B N 1
ATOM 4176 C CA . GLU B 1 179 ? -19.469 3.805 13.203 1 37.97 179 GLU B CA 1
ATOM 4177 C C . GLU B 1 179 ? -18.75 4.926 12.445 1 37.97 179 GLU B C 1
ATOM 4179 O O . GLU B 1 179 ? -17.969 5.672 13.031 1 37.97 179 GLU B O 1
ATOM 4184 N N . PRO B 1 180 ? -18.625 4.711 11.156 1 40.25 180 PRO B N 1
ATOM 4185 C CA . PRO B 1 180 ? -18.031 5.828 10.422 1 40.25 180 PRO B CA 1
ATOM 4186 C C . PRO B 1 180 ? -18.438 7.188 10.984 1 40.25 180 PRO B C 1
ATOM 4188 O O . PRO B 1 180 ? -19.641 7.477 11.109 1 40.25 180 PRO B O 1
ATOM 4191 N N . HIS B 1 181 ? -18.062 7.547 12.047 1 39.19 181 HIS B N 1
ATOM 4192 C CA . HIS B 1 181 ? -18.391 8.93 12.383 1 39.19 181 HIS B CA 1
ATOM 4193 C C . HIS B 1 181 ? -18.016 9.875 11.25 1 39.19 181 HIS B C 1
ATOM 4195 O O . HIS B 1 181 ? -17 9.68 10.578 1 39.19 181 HIS B O 1
ATOM 4201 N N . PRO B 1 182 ? -18.938 10.555 10.766 1 42.31 182 PRO B N 1
ATOM 4202 C CA . PRO B 1 182 ? -18.609 11.562 9.758 1 42.31 182 PRO B CA 1
ATOM 4203 C C . PRO B 1 182 ? -17.312 12.312 10.078 1 42.31 182 PRO B C 1
ATOM 4205 O O . PRO B 1 182 ? -17.094 12.695 11.234 1 42.31 182 PRO B O 1
ATOM 4208 N N . PRO B 1 183 ? -16.422 12 9.25 1 42 183 PRO B N 1
ATOM 4209 C CA . PRO B 1 183 ? -15.141 12.648 9.57 1 42 183 PRO B CA 1
ATOM 4210 C C . PRO B 1 183 ? -15.312 14.086 10.055 1 42 183 PRO B C 1
ATOM 4212 O O . PRO B 1 183 ? -16.188 14.805 9.57 1 42 183 PRO B O 1
ATOM 4215 N N . SER B 1 184 ? -14.891 14.359 11.18 1 41.88 184 SER B N 1
ATOM 4216 C CA . SER B 1 184 ? -14.859 15.734 11.672 1 41.88 184 SER B CA 1
ATOM 4217 C C . SER B 1 184 ? -14.344 16.688 10.609 1 41.88 184 SER B C 1
ATOM 4219 O O . SER B 1 184 ? -13.734 16.266 9.625 1 41.88 184 SER B O 1
ATOM 4221 N N . PRO B 1 185 ? -14.758 17.906 10.57 1 39.5 185 PRO B N 1
ATOM 4222 C CA . PRO B 1 185 ? -14.297 18.906 9.602 1 39.5 185 PRO B CA 1
ATOM 4223 C C . PRO B 1 185 ? -12.781 18.875 9.406 1 39.5 185 PRO B C 1
ATOM 4225 O O . PRO B 1 185 ? -12.297 19.047 8.281 1 39.5 185 PRO B O 1
ATOM 4228 N N . LEU B 1 186 ? -12.133 18.562 10.445 1 42.25 186 LEU B N 1
ATOM 4229 C CA . LEU B 1 186 ? -10.672 18.484 10.367 1 42.25 186 LEU B CA 1
ATOM 4230 C C . LEU B 1 186 ? -10.234 17.234 9.633 1 42.25 186 LEU B C 1
ATOM 4232 O O . LEU B 1 186 ? -9.242 17.25 8.891 1 42.25 186 LEU B O 1
ATOM 4236 N N . GLU B 1 187 ? -11.023 16.219 9.883 1 49.03 187 GLU B N 1
ATOM 4237 C CA . GLU B 1 187 ? -10.727 14.969 9.195 1 49.03 187 GLU B CA 1
ATOM 4238 C C . GLU B 1 187 ? -10.961 15.102 7.695 1 49.03 187 GLU B C 1
ATOM 4240 O O . GLU B 1 187 ? -10.32 14.414 6.898 1 49.03 187 GLU B O 1
ATOM 4245 N N . ARG B 1 188 ? -11.797 16.125 7.5 1 50.59 188 ARG B N 1
ATOM 4246 C CA . ARG B 1 188 ? -12.125 16.312 6.09 1 50.59 188 ARG B CA 1
ATOM 4247 C C . ARG B 1 188 ? -10.977 17 5.352 1 50.59 188 ARG B C 1
ATOM 4249 O O . ARG B 1 188 ? -10.82 16.828 4.141 1 50.59 188 ARG B O 1
ATOM 4256 N N . ILE B 1 189 ? -10.211 17.75 6.148 1 52.16 189 ILE B N 1
ATOM 4257 C CA . ILE B 1 189 ? -9.062 18.422 5.547 1 52.16 189 ILE B CA 1
ATOM 4258 C C . ILE B 1 189 ? -7.941 17.422 5.305 1 52.16 189 ILE B C 1
ATOM 4260 O O . ILE B 1 189 ? -7.172 17.547 4.352 1 52.16 189 ILE B O 1
ATOM 4264 N N . GLY B 1 190 ? -8.016 16.422 6.078 1 58.53 190 GLY B N 1
ATOM 4265 C CA . GLY B 1 190 ? -6.965 15.422 5.977 1 58.53 190 GLY B CA 1
ATOM 4266 C C . GLY B 1 190 ? -7.137 14.5 4.785 1 58.53 190 GLY B C 1
ATOM 4267 O O . GLY B 1 190 ? -8.031 14.695 3.961 1 58.53 190 GLY B O 1
ATOM 4268 N N . ILE B 1 191 ? -6.168 13.734 4.652 1 65.06 191 ILE B N 1
ATOM 4269 C CA . ILE B 1 191 ? -6.172 12.773 3.557 1 65.06 191 ILE B CA 1
ATOM 4270 C C . ILE B 1 191 ? -7.297 11.758 3.76 1 65.06 191 ILE B C 1
ATOM 4272 O O . ILE B 1 191 ? -7.48 11.242 4.863 1 65.06 191 ILE B O 1
ATOM 4276 N N . GLN B 1 192 ? -8.164 11.664 2.803 1 64.81 192 GLN B N 1
ATOM 4277 C CA . GLN B 1 192 ? -9.273 10.711 2.814 1 64.81 192 GLN B CA 1
ATOM 4278 C C . GLN B 1 192 ? -8.992 9.531 1.891 1 64.81 192 GLN B C 1
ATOM 4280 O O . GLN B 1 192 ? -8.078 9.586 1.065 1 64.81 192 GLN B O 1
ATOM 4285 N N . ALA B 1 193 ? -9.773 8.492 2.068 1 70.38 193 ALA B N 1
ATOM 4286 C CA . ALA B 1 193 ? -9.641 7.312 1.22 1 70.38 193 ALA B CA 1
ATOM 4287 C C . ALA B 1 193 ? -9.758 7.68 -0.257 1 70.38 193 ALA B C 1
ATOM 4289 O O . ALA B 1 193 ? -9.078 7.098 -1.104 1 70.38 193 ALA B O 1
ATOM 4290 N N . GLU B 1 194 ? -10.594 8.586 -0.552 1 74.25 194 GLU B N 1
ATOM 4291 C CA . GLU B 1 194 ? -10.781 9.016 -1.934 1 74.25 194 GLU B CA 1
ATOM 4292 C C . GLU B 1 194 ? -9.492 9.594 -2.512 1 74.25 194 GLU B C 1
ATOM 4294 O O . GLU B 1 194 ? -9.234 9.469 -3.711 1 74.25 194 GLU B O 1
ATOM 4299 N N . ASP B 1 195 ? -8.75 10.281 -1.62 1 72.94 195 ASP B N 1
ATOM 4300 C CA . ASP B 1 195 ? -7.48 10.844 -2.064 1 72.94 195 ASP B CA 1
ATOM 4301 C C . ASP B 1 195 ? -6.496 9.742 -2.457 1 72.94 195 ASP B C 1
ATOM 4303 O O . ASP B 1 195 ? -5.738 9.898 -3.416 1 72.94 195 ASP B O 1
ATOM 4307 N N . PHE B 1 196 ? -6.547 8.648 -1.734 1 76.06 196 PHE B N 1
ATOM 4308 C CA . PHE B 1 196 ? -5.676 7.527 -2.07 1 76.06 196 PHE B CA 1
ATOM 4309 C C . PHE B 1 196 ? -6.125 6.855 -3.361 1 76.06 196 PHE B C 1
ATOM 4311 O O . PHE B 1 196 ? -5.297 6.434 -4.172 1 76.06 196 PHE B O 1
ATOM 4318 N N . HIS B 1 197 ? -7.457 6.688 -3.51 1 74.06 197 HIS B N 1
ATOM 4319 C CA . HIS B 1 197 ? -7.965 6.148 -4.766 1 74.06 197 HIS B CA 1
ATOM 4320 C C . HIS B 1 197 ? -7.473 6.969 -5.957 1 74.06 197 HIS B C 1
ATOM 4322 O O . HIS B 1 197 ? -6.98 6.414 -6.938 1 74.06 197 HIS B O 1
ATOM 4328 N N . ALA B 1 198 ? -7.578 8.234 -5.816 1 72.56 198 ALA B N 1
ATOM 4329 C CA . ALA B 1 198 ? -7.156 9.133 -6.883 1 72.56 198 ALA B CA 1
ATOM 4330 C C . ALA B 1 198 ? -5.648 9.055 -7.105 1 72.56 198 ALA B C 1
ATOM 4332 O O . ALA B 1 198 ? -5.18 9.078 -8.242 1 72.56 198 ALA B O 1
ATOM 4333 N N . ALA B 1 199 ? -4.945 9.039 -6.035 1 71.62 199 ALA B N 1
ATOM 4334 C CA . ALA B 1 199 ? -3.492 8.938 -6.125 1 71.62 199 ALA B CA 1
ATOM 4335 C C . ALA B 1 199 ? -3.072 7.672 -6.867 1 71.62 199 ALA B C 1
ATOM 4337 O O . ALA B 1 199 ? -2.166 7.711 -7.703 1 71.62 199 ALA B O 1
ATOM 4338 N N . LEU B 1 200 ? -3.73 6.559 -6.516 1 70.62 200 LEU B N 1
ATOM 4339 C CA . LEU B 1 200 ? -3.436 5.293 -7.176 1 70.62 200 LEU B CA 1
ATOM 4340 C C . LEU B 1 200 ? -3.748 5.367 -8.664 1 70.62 200 LEU B C 1
ATOM 4342 O O . LEU B 1 200 ? -3 4.84 -9.492 1 70.62 200 LEU B O 1
ATOM 4346 N N . GLN B 1 201 ? -4.816 6.012 -8.977 1 67.75 201 GLN B N 1
ATOM 4347 C CA . GLN B 1 201 ? -5.18 6.195 -10.383 1 67.75 201 GLN B CA 1
ATOM 4348 C C . GLN B 1 201 ? -4.16 7.07 -11.102 1 67.75 201 GLN B C 1
ATOM 4350 O O . GLN B 1 201 ? -3.816 6.809 -12.258 1 67.75 201 GLN B O 1
ATOM 4355 N N . ASP B 1 202 ? -3.662 8.07 -10.406 1 64.75 202 ASP B N 1
ATOM 4356 C CA . ASP B 1 202 ? -2.707 9.008 -11 1 64.75 202 ASP B CA 1
ATOM 4357 C C . ASP B 1 202 ? -1.364 8.328 -11.258 1 64.75 202 ASP B C 1
ATOM 4359 O O . ASP B 1 202 ? -0.706 8.609 -12.266 1 64.75 202 ASP B O 1
ATOM 4363 N N . VAL B 1 203 ? -1.013 7.551 -10.32 1 63.03 203 VAL B N 1
ATOM 4364 C CA . VAL B 1 203 ? 0.259 6.855 -10.484 1 63.03 203 VAL B CA 1
ATOM 4365 C C . VAL B 1 203 ? 0.177 5.906 -11.68 1 63.03 203 VAL B C 1
ATOM 4367 O O . VAL B 1 203 ? 1.142 5.762 -12.43 1 63.03 203 VAL B O 1
ATOM 4370 N N . GLY B 1 204 ? -1.043 5.242 -11.867 1 59.06 204 GLY B N 1
ATOM 4371 C CA . GLY B 1 204 ? -1.304 4.457 -13.062 1 59.06 204 GLY B CA 1
ATOM 4372 C C . GLY B 1 204 ? -0.639 3.094 -13.031 1 59.06 204 GLY B C 1
ATOM 4373 O O . GLY B 1 204 ? -0.384 2.5 -14.086 1 59.06 204 GLY B O 1
ATOM 4374 N N . VAL B 1 205 ? -0.095 2.699 -11.945 1 58.03 205 VAL B N 1
ATOM 4375 C CA . VAL B 1 205 ? 0.484 1.368 -11.789 1 58.03 205 VAL B CA 1
ATOM 4376 C C . VAL B 1 205 ? -0.344 0.554 -10.797 1 58.03 205 VAL B C 1
ATOM 4378 O O . VAL B 1 205 ? -0.979 1.115 -9.906 1 58.03 205 VAL B O 1
ATOM 4381 N N . PHE B 1 206 ? -0.467 -0.743 -11.086 1 61.56 206 PHE B N 1
ATOM 4382 C CA . PHE B 1 206 ? -1.198 -1.605 -10.164 1 61.56 206 PHE B CA 1
ATOM 4383 C C . PHE B 1 206 ? -0.452 -1.74 -8.844 1 61.56 206 PHE B C 1
ATOM 4385 O O . PHE B 1 206 ? 0.733 -2.076 -8.82 1 61.56 206 PHE B O 1
ATOM 4392 N N . VAL B 1 207 ? -1.108 -1.341 -7.805 1 62.94 207 VAL B N 1
ATOM 4393 C CA . VAL B 1 207 ? -0.616 -1.538 -6.445 1 62.94 207 VAL B CA 1
ATOM 4394 C C . VAL B 1 207 ? -1.539 -2.496 -5.695 1 62.94 207 VAL B C 1
ATOM 4396 O O . VAL B 1 207 ? -2.76 -2.328 -5.707 1 62.94 207 VAL B O 1
ATOM 4399 N N . ASP B 1 208 ? -0.954 -3.463 -5.145 1 70.44 208 ASP B N 1
ATOM 4400 C CA . ASP B 1 208 ? -1.733 -4.531 -4.523 1 70.44 208 ASP B CA 1
ATOM 4401 C C . ASP B 1 208 ? -2.125 -4.16 -3.094 1 70.44 208 ASP B C 1
ATOM 4403 O O . ASP B 1 208 ? -1.788 -4.875 -2.148 1 70.44 208 ASP B O 1
ATOM 4407 N N . VAL B 1 209 ? -2.648 -3.037 -2.807 1 72.69 209 VAL B N 1
ATOM 4408 C CA . VAL B 1 209 ? -3.184 -2.531 -1.548 1 72.69 209 VAL B CA 1
ATOM 4409 C C . VAL B 1 209 ? -4.418 -1.672 -1.818 1 72.69 209 VAL B C 1
ATOM 4411 O O . VAL B 1 209 ? -4.43 -0.874 -2.76 1 72.69 209 VAL B O 1
ATOM 4414 N N . SER B 1 210 ? -5.496 -1.909 -1.178 1 68.38 210 SER B N 1
ATOM 4415 C CA . SER B 1 210 ? -6.711 -1.126 -1.375 1 68.38 210 SER B CA 1
ATOM 4416 C C . SER B 1 210 ? -6.551 0.291 -0.835 1 68.38 210 SER B C 1
ATOM 4418 O O . SER B 1 210 ? -5.699 0.541 0.022 1 68.38 210 SER B O 1
ATOM 4420 N N . ALA B 1 211 ? -7.34 1.244 -1.331 1 69.69 211 ALA B N 1
ATOM 4421 C CA . ALA B 1 211 ? -7.328 2.629 -0.865 1 69.69 211 ALA B CA 1
ATOM 4422 C C . ALA B 1 211 ? -7.625 2.707 0.63 1 69.69 211 ALA B C 1
ATOM 4424 O O . ALA B 1 211 ? -7.035 3.523 1.344 1 69.69 211 ALA B O 1
ATOM 4425 N N . ASP B 1 212 ? -8.547 1.878 1.096 1 65.12 212 ASP B N 1
ATOM 4426 C CA . ASP B 1 212 ? -8.875 1.855 2.516 1 65.12 212 ASP B CA 1
ATOM 4427 C C . ASP B 1 212 ? -7.688 1.39 3.352 1 65.12 212 ASP B C 1
ATOM 4429 O O . ASP B 1 212 ? -7.43 1.929 4.43 1 65.12 212 ASP B O 1
ATOM 4433 N N . GLU B 1 213 ? -7 0.419 2.848 1 71 213 GLU B N 1
ATOM 4434 C CA . GLU B 1 213 ? -5.82 -0.078 3.545 1 71 213 GLU B CA 1
ATOM 4435 C C . GLU B 1 213 ? -4.711 0.97 3.566 1 71 213 GLU B C 1
ATOM 4437 O O . GLU B 1 213 ? -4.016 1.123 4.574 1 71 213 GLU B O 1
ATOM 4442 N N . LEU B 1 214 ? -4.555 1.594 2.48 1 75.12 214 LEU B N 1
ATOM 4443 C CA . LEU B 1 214 ? -3.572 2.668 2.416 1 75.12 214 LEU B CA 1
ATOM 4444 C C . LEU B 1 214 ? -3.889 3.76 3.434 1 75.12 214 LEU B C 1
ATOM 4446 O O . LEU B 1 214 ? -2.988 4.281 4.094 1 75.12 214 LEU B O 1
ATOM 4450 N N . SER B 1 215 ? -5.164 4.133 3.486 1 67.56 215 SER B N 1
ATOM 4451 C CA . SER B 1 215 ? -5.594 5.141 4.449 1 67.56 215 SER B CA 1
ATOM 4452 C C . SER B 1 215 ? -5.238 4.73 5.875 1 67.56 215 SER B C 1
ATOM 4454 O O . SER B 1 215 ? -4.754 5.547 6.66 1 67.56 215 SER B O 1
ATOM 4456 N N . ASP B 1 216 ? -5.477 3.506 6.199 1 66.5 216 ASP B N 1
ATOM 4457 C CA . ASP B 1 216 ? -5.152 2.99 7.527 1 66.5 216 ASP B CA 1
ATOM 4458 C C . ASP B 1 216 ? -3.652 3.066 7.797 1 66.5 216 ASP B C 1
ATOM 4460 O O . ASP B 1 216 ? -3.23 3.498 8.867 1 66.5 216 ASP B O 1
ATOM 4464 N N . ILE B 1 217 ? -2.889 2.604 6.848 1 70.94 217 ILE B N 1
ATOM 4465 C CA . ILE B 1 217 ? -1.438 2.598 6.988 1 70.94 217 ILE B CA 1
ATOM 4466 C C . ILE B 1 217 ? -0.93 4.027 7.16 1 70.94 217 ILE B C 1
ATOM 4468 O O . ILE B 1 217 ? -0.02 4.277 7.953 1 70.94 217 ILE B O 1
ATOM 4472 N N . TYR B 1 218 ? -1.536 4.945 6.414 1 72.12 218 TYR B N 1
ATOM 4473 C CA . TYR B 1 218 ? -1.192 6.359 6.531 1 72.12 218 TYR B CA 1
ATOM 4474 C C . TYR B 1 218 ? -1.428 6.863 7.949 1 72.12 218 TYR B C 1
ATOM 4476 O O . TYR B 1 218 ? -0.576 7.547 8.523 1 72.12 218 TYR B O 1
ATOM 4484 N N . HIS B 1 219 ? -2.574 6.59 8.398 1 63.81 219 HIS B N 1
ATOM 4485 C CA . HIS B 1 219 ? -2.902 7.055 9.742 1 63.81 219 HIS B CA 1
ATOM 4486 C C . HIS B 1 219 ? -1.904 6.527 10.766 1 63.81 219 HIS B C 1
ATOM 4488 O O . HIS B 1 219 ? -1.51 7.25 11.688 1 63.81 219 HIS B O 1
ATOM 4494 N N . PHE B 1 220 ? -1.485 5.316 10.617 1 63.31 220 PHE B N 1
ATOM 4495 C CA . PHE B 1 220 ? -0.498 4.734 11.516 1 63.31 220 PHE B CA 1
ATOM 4496 C C . PHE B 1 220 ? 0.856 5.41 11.344 1 63.31 220 PHE B C 1
ATOM 4498 O O . PHE B 1 220 ? 1.54 5.703 12.328 1 63.31 220 PHE B O 1
ATOM 4505 N N . ALA B 1 221 ? 1.206 5.625 10.141 1 68.88 221 ALA B N 1
ATOM 4506 C CA . ALA B 1 221 ? 2.482 6.281 9.859 1 68.88 221 ALA B CA 1
ATOM 4507 C C . ALA B 1 221 ? 2.5 7.707 10.406 1 68.88 221 ALA B C 1
ATOM 4509 O O . ALA B 1 221 ? 3.523 8.172 10.914 1 68.88 221 ALA B O 1
ATOM 4510 N N . ALA B 1 222 ? 1.399 8.352 10.18 1 64.81 222 ALA B N 1
ATOM 4511 C CA . ALA B 1 222 ? 1.27 9.711 10.688 1 64.81 222 ALA B CA 1
ATOM 4512 C C . ALA B 1 222 ? 1.421 9.75 12.203 1 64.81 222 ALA B C 1
ATOM 4514 O O . ALA B 1 222 ? 2.09 10.641 12.742 1 64.81 222 ALA B O 1
ATOM 4515 N N . SER B 1 223 ? 0.742 8.852 12.875 1 63.03 223 SER B N 1
ATOM 4516 C CA . SER B 1 223 ? 0.854 8.758 14.328 1 63.03 223 SER B CA 1
ATOM 4517 C C . SER B 1 223 ? 2.295 8.508 14.758 1 63.03 223 SER B C 1
ATOM 4519 O O . SER B 1 223 ? 2.764 9.086 15.742 1 63.03 223 SER B O 1
ATOM 4521 N N . ARG B 1 224 ? 2.982 7.715 14.047 1 63.94 224 ARG B N 1
ATOM 4522 C CA . ARG B 1 224 ? 4.379 7.422 14.344 1 63.94 224 ARG B CA 1
ATOM 4523 C C . ARG B 1 224 ? 5.258 8.648 14.133 1 63.94 224 ARG B C 1
ATOM 4525 O O . ARG B 1 224 ? 6.152 8.922 14.938 1 63.94 224 ARG B O 1
ATOM 4532 N N . ALA B 1 225 ? 5.09 9.219 13.023 1 63.19 225 ALA B N 1
ATOM 4533 C CA . ALA B 1 225 ? 5.84 10.438 12.727 1 63.19 225 ALA B CA 1
ATOM 4534 C C . ALA B 1 225 ? 5.645 11.484 13.82 1 63.19 225 ALA B C 1
ATOM 4536 O O . ALA B 1 225 ? 6.598 12.156 14.227 1 63.19 225 ALA B O 1
ATOM 4537 N N . PHE B 1 226 ? 4.43 11.633 14.242 1 57.81 226 PHE B N 1
ATOM 4538 C CA . PHE B 1 226 ? 4.102 12.562 15.312 1 57.81 226 PHE B CA 1
ATOM 4539 C C . PHE B 1 226 ? 4.859 12.203 16.594 1 57.81 226 PHE B C 1
ATOM 4541 O O . PHE B 1 226 ? 5.461 13.078 17.219 1 57.81 226 PHE B O 1
ATOM 4548 N N . ARG B 1 227 ? 4.844 11 16.922 1 62.94 227 ARG B N 1
ATOM 4549 C CA . ARG B 1 227 ? 5.527 10.539 18.125 1 62.94 227 ARG B CA 1
ATOM 4550 C C . ARG B 1 227 ? 7.035 10.734 18 1 62.94 227 ARG B C 1
ATOM 4552 O O . ARG B 1 227 ? 7.703 11.078 18.984 1 62.94 227 ARG B O 1
ATOM 4559 N N . ARG B 1 228 ? 7.535 10.352 16.906 1 63.38 228 ARG B N 1
ATOM 4560 C CA . ARG B 1 228 ? 8.969 10.492 16.656 1 63.38 228 ARG B CA 1
ATOM 4561 C C . ARG B 1 228 ? 9.406 11.945 16.812 1 63.38 228 ARG B C 1
ATOM 4563 O O . ARG B 1 228 ? 10.461 12.219 17.391 1 63.38 228 ARG B O 1
ATOM 4570 N N . THR B 1 229 ? 8.68 12.797 16.25 1 58.75 229 THR B N 1
ATOM 4571 C CA . THR B 1 229 ? 9.055 14.211 16.219 1 58.75 229 THR B CA 1
ATOM 4572 C C . THR B 1 229 ? 8.711 14.898 17.531 1 58.75 229 THR B C 1
ATOM 4574 O O . THR B 1 229 ? 9.477 15.734 18.016 1 58.75 229 THR B O 1
ATOM 4577 N N . PHE B 1 230 ? 7.543 14.461 18.047 1 58.06 230 PHE B N 1
ATOM 4578 C CA . PHE B 1 230 ? 7.043 15.234 19.172 1 58.06 230 PHE B CA 1
ATOM 4579 C C . PHE B 1 230 ? 6.977 14.367 20.422 1 58.06 230 PHE B C 1
ATOM 4581 O O . PHE B 1 230 ? 6.48 14.812 21.469 1 58.06 230 PHE B O 1
ATOM 4588 N N . GLY B 1 231 ? 7.305 13.164 20.234 1 59.22 231 GLY B N 1
ATOM 4589 C CA . GLY B 1 231 ? 7.219 12.227 21.344 1 59.22 231 GLY B CA 1
ATOM 4590 C C . GLY B 1 231 ? 7.852 12.758 22.625 1 59.22 231 GLY B C 1
ATOM 4591 O O . GLY B 1 231 ? 7.332 12.539 23.719 1 59.22 231 GLY B O 1
ATOM 4592 N N . LYS B 1 232 ? 8.938 13.492 22.453 1 65.12 232 LYS B N 1
ATOM 4593 C CA . LYS B 1 232 ? 9.617 13.969 23.641 1 65.12 232 LYS B CA 1
ATOM 4594 C C . LYS B 1 232 ? 9.242 15.414 23.953 1 65.12 232 LYS B C 1
ATOM 4596 O O . LYS B 1 232 ? 9.656 15.969 24.969 1 65.12 232 LYS B O 1
ATOM 4601 N N . THR B 1 233 ? 8.523 15.922 23.156 1 68.44 233 THR B N 1
ATOM 4602 C CA . THR B 1 233 ? 8.125 17.312 23.359 1 68.44 233 THR B CA 1
ATOM 4603 C C . THR B 1 233 ? 6.895 17.391 24.266 1 68.44 233 THR B C 1
ATOM 4605 O O . THR B 1 233 ? 5.941 16.625 24.094 1 68.44 233 THR B O 1
ATOM 4608 N N . THR B 1 234 ? 7.043 18.156 25.281 1 76.69 234 THR B N 1
ATOM 4609 C CA . THR B 1 234 ? 5.914 18.391 26.188 1 76.69 234 THR B CA 1
ATOM 4610 C C . THR B 1 234 ? 5.109 19.609 25.75 1 76.69 234 THR B C 1
ATOM 4612 O O . THR B 1 234 ? 5.547 20.359 24.875 1 76.69 234 THR B O 1
ATOM 4615 N N . CYS B 1 235 ? 3.957 19.703 26.234 1 74.94 235 CYS B N 1
ATOM 4616 C CA . CYS B 1 235 ? 3.109 20.859 25.938 1 74.94 235 CYS B CA 1
ATOM 4617 C C . CYS B 1 235 ? 3.834 22.156 26.234 1 74.94 235 CYS B C 1
ATOM 4619 O O . CYS B 1 235 ? 3.654 23.156 25.516 1 74.94 235 CYS B O 1
ATOM 4621 N N . ALA B 1 236 ? 4.68 22.109 27.188 1 78.56 236 ALA B N 1
ATOM 4622 C CA . ALA B 1 236 ? 5.449 23.297 27.547 1 78.56 236 ALA B CA 1
ATOM 4623 C C . ALA B 1 236 ? 6.336 23.734 26.375 1 78.56 236 ALA B C 1
ATOM 4625 O O . ALA B 1 236 ? 6.566 24.938 26.188 1 78.56 236 ALA B O 1
ATOM 4626 N N . GLY B 1 237 ? 6.742 22.797 25.719 1 67.06 237 GLY B N 1
ATOM 4627 C CA . GLY B 1 237 ? 7.664 23.078 24.625 1 67.06 237 GLY B CA 1
ATOM 4628 C C . GLY B 1 237 ? 6.992 23.719 23.438 1 67.06 237 GLY B C 1
ATOM 4629 O O . GLY B 1 237 ? 7.66 24.328 22.594 1 67.06 237 GLY B O 1
ATOM 4630 N N . ILE B 1 238 ? 5.691 23.656 23.406 1 63.38 238 ILE B N 1
ATOM 4631 C CA . ILE B 1 238 ? 5.031 24.172 22.203 1 63.38 238 ILE B CA 1
ATOM 4632 C C . ILE B 1 238 ? 4.02 25.234 22.594 1 63.38 238 ILE B C 1
ATOM 4634 O O . ILE B 1 238 ? 3.189 25.641 21.781 1 63.38 238 ILE B O 1
ATOM 4638 N N . MET B 1 239 ? 3.975 25.625 23.797 1 71.69 239 MET B N 1
ATOM 4639 C CA . MET B 1 239 ? 2.941 26.562 24.234 1 71.69 239 MET B CA 1
ATOM 4640 C C . MET B 1 239 ? 3.422 28 24.109 1 71.69 239 MET B C 1
ATOM 4642 O O . MET B 1 239 ? 4.625 28.25 24.094 1 71.69 239 MET B O 1
ATOM 4646 N N . THR B 1 240 ? 2.523 28.859 23.797 1 69.44 240 THR B N 1
ATOM 4647 C CA . THR B 1 240 ? 2.773 30.297 23.969 1 69.44 240 THR B CA 1
ATOM 4648 C C . THR B 1 240 ? 2.48 30.734 25.391 1 69.44 240 THR B C 1
ATOM 4650 O O . THR B 1 240 ? 1.385 30.484 25.906 1 69.44 240 THR B O 1
ATOM 4653 N N . PRO B 1 241 ? 3.514 31.234 26.031 1 75.69 241 PRO B N 1
ATOM 4654 C CA . PRO B 1 241 ? 3.311 31.672 27.406 1 75.69 241 PRO B CA 1
ATOM 4655 C C . PRO B 1 241 ? 2.469 32.938 27.5 1 75.69 241 PRO B C 1
ATOM 4657 O O . PRO B 1 241 ? 2.322 33.656 26.516 1 75.69 241 PRO B O 1
ATOM 4660 N N . GLU B 1 242 ? 1.76 33.156 28.75 1 76.12 242 GLU B N 1
ATOM 4661 C CA . GLU B 1 242 ? 0.977 34.344 29.078 1 76.12 242 GLU B CA 1
ATOM 4662 C C . GLU B 1 242 ? -0.113 34.594 28.047 1 76.12 242 GLU B C 1
ATOM 4664 O O . GLU B 1 242 ? -0.172 35.688 27.453 1 76.12 242 GLU B O 1
ATOM 4669 N N . PRO B 1 243 ? -0.893 33.594 27.891 1 81 243 PRO B N 1
ATOM 4670 C CA . PRO B 1 243 ? -1.963 33.781 26.906 1 81 243 PRO B CA 1
ATOM 4671 C C . PRO B 1 243 ? -3.002 34.812 27.344 1 81 243 PRO B C 1
ATOM 4673 O O . PRO B 1 243 ? -3.096 35.125 28.531 1 81 243 PRO B O 1
ATOM 4676 N N . LEU B 1 244 ? -3.633 35.375 26.281 1 85.56 244 LEU B N 1
ATOM 4677 C CA . LEU B 1 244 ? -4.793 36.188 26.609 1 85.56 244 LEU B CA 1
ATOM 4678 C C . LEU B 1 244 ? -5.859 35.375 27.312 1 85.56 244 LEU B C 1
ATOM 4680 O O . LEU B 1 244 ? -6.055 34.219 27.016 1 85.56 244 LEU B O 1
ATOM 4684 N N . THR B 1 245 ? -6.426 36.031 28.312 1 92.06 245 THR B N 1
ATOM 4685 C CA . THR B 1 245 ? -7.457 35.344 29.078 1 92.06 245 THR B CA 1
ATOM 4686 C C . THR B 1 245 ? -8.656 36.25 29.297 1 92.06 245 THR B C 1
ATOM 4688 O O . THR B 1 245 ? -8.578 37.469 29.078 1 92.06 245 THR B O 1
ATOM 4691 N N . ALA B 1 246 ? -9.789 35.594 29.578 1 94.31 246 ALA B N 1
ATOM 4692 C CA . ALA B 1 246 ? -10.969 36.312 30.062 1 94.31 246 ALA B CA 1
ATOM 4693 C C . ALA B 1 246 ? -11.273 35.906 31.516 1 94.31 246 ALA B C 1
ATOM 4695 O O . ALA B 1 246 ? -10.812 34.875 31.984 1 94.31 246 ALA B O 1
ATOM 4696 N N . GLU B 1 247 ? -11.938 36.812 32.219 1 95.31 247 GLU B N 1
ATOM 4697 C CA . GLU B 1 247 ? -12.469 36.5 33.531 1 95.31 247 GLU B CA 1
ATOM 4698 C C . GLU B 1 247 ? -13.977 36.312 33.5 1 95.31 247 GLU B C 1
ATOM 4700 O O . GLU B 1 247 ? -14.648 36.75 32.562 1 95.31 247 GLU B O 1
ATOM 4705 N N . PHE B 1 248 ? -14.398 35.656 34.531 1 93.94 248 PHE B N 1
ATOM 4706 C CA . PHE B 1 248 ? -15.82 35.312 34.594 1 93.94 248 PHE B CA 1
ATOM 4707 C C . PHE B 1 248 ? -16.672 36.562 34.406 1 93.94 248 PHE B C 1
ATOM 4709 O O . PHE B 1 248 ? -17.656 36.562 33.656 1 93.94 248 PHE B O 1
ATOM 4716 N N . GLY B 1 249 ? -16.312 37.688 34.969 1 93.19 249 GLY B N 1
ATOM 4717 C CA . GLY B 1 249 ? -17.125 38.875 35 1 93.19 249 GLY B CA 1
ATOM 4718 C C . GLY B 1 249 ? -16.891 39.812 33.812 1 93.19 249 GLY B C 1
ATOM 4719 O O . GLY B 1 249 ? -17.516 40.875 33.719 1 93.19 249 GLY B O 1
ATOM 4720 N N . ASP B 1 250 ? -16.016 39.438 32.938 1 94.56 250 ASP B N 1
ATOM 4721 C CA . ASP B 1 250 ? -15.781 40.281 31.766 1 94.56 250 ASP B CA 1
ATOM 4722 C C . ASP B 1 250 ? -17.047 40.406 30.922 1 94.56 250 ASP B C 1
ATOM 4724 O O . ASP B 1 250 ? -17.797 39.438 30.75 1 94.56 250 ASP B O 1
ATOM 4728 N N . ASP B 1 251 ? -17.297 41.625 30.453 1 93 251 ASP B N 1
ATOM 4729 C CA . ASP B 1 251 ? -18.453 41.812 29.594 1 93 251 ASP B CA 1
ATOM 4730 C C . ASP B 1 251 ? -18.266 41.156 28.234 1 93 251 ASP B C 1
ATOM 4732 O O . ASP B 1 251 ? -17.141 41.094 27.719 1 93 251 ASP B O 1
ATOM 4736 N N . LEU B 1 252 ? -19.297 40.75 27.625 1 93.06 252 LEU B N 1
ATOM 4737 C CA . LEU B 1 252 ? -19.281 39.969 26.375 1 93.06 252 LEU B CA 1
ATOM 4738 C C . LEU B 1 252 ? -18.719 40.844 25.234 1 93.06 252 LEU B C 1
ATOM 4740 O O . LEU B 1 252 ? -17.953 40.344 24.422 1 93.06 252 LEU B O 1
ATOM 4744 N N . GLU B 1 253 ? -19.078 42 25.25 1 90.81 253 GLU B N 1
ATOM 4745 C CA . GLU B 1 253 ? -18.625 42.875 24.172 1 90.81 253 GLU B CA 1
ATOM 4746 C C . GLU B 1 253 ? -17.109 43.031 24.188 1 90.81 253 GLU B C 1
ATOM 4748 O O . GLU B 1 253 ? -16.453 42.938 23.141 1 90.81 253 GLU B O 1
ATOM 4753 N N . SER B 1 254 ? -16.641 43.344 25.312 1 91.69 254 SER B N 1
ATOM 4754 C CA . SER B 1 254 ? -15.203 43.531 25.469 1 91.69 254 SER B CA 1
ATOM 4755 C C . SER B 1 254 ? -14.414 42.312 25.062 1 91.69 254 SER B C 1
ATOM 4757 O O . SER B 1 254 ? -13.406 42.406 24.359 1 91.69 254 SER B O 1
ATOM 4759 N N . VAL B 1 255 ? -14.898 41.188 25.453 1 92.5 255 VAL B N 1
ATOM 4760 C CA . VAL B 1 255 ? -14.203 39.938 25.156 1 92.5 255 VAL B CA 1
ATOM 4761 C C . VAL B 1 255 ? -14.305 39.625 23.672 1 92.5 255 VAL B C 1
ATOM 4763 O O . VAL B 1 255 ? -13.336 39.156 23.047 1 92.5 255 VAL B O 1
ATOM 4766 N N . TRP B 1 256 ? -15.398 39.844 23.125 1 87 256 TRP B N 1
ATOM 4767 C CA . TRP B 1 256 ? -15.594 39.656 21.688 1 87 256 TRP B CA 1
ATOM 4768 C C . TRP B 1 256 ? -14.602 40.5 20.891 1 87 256 TRP B C 1
ATOM 4770 O O . TRP B 1 256 ? -13.953 40 19.969 1 87 256 TRP B O 1
ATOM 4780 N N . ARG B 1 257 ? -14.508 41.688 21.281 1 81.81 257 ARG B N 1
ATOM 4781 C CA . ARG B 1 257 ? -13.602 42.625 20.594 1 81.81 257 ARG B CA 1
ATOM 4782 C C . ARG B 1 257 ? -12.156 42.156 20.75 1 81.81 257 ARG B C 1
ATOM 4784 O O . ARG B 1 257 ? -11.367 42.25 19.797 1 81.81 257 ARG B O 1
ATOM 4791 N N . ARG B 1 258 ? -11.883 41.75 21.891 1 81.94 258 ARG B N 1
ATOM 4792 C CA . ARG B 1 258 ? -10.539 41.25 22.156 1 81.94 258 ARG B CA 1
ATOM 4793 C C . ARG B 1 258 ? -10.211 40.031 21.281 1 81.94 258 ARG B C 1
ATOM 4795 O O . ARG B 1 258 ? -9.133 39.969 20.688 1 81.94 258 ARG B O 1
ATOM 4802 N N . MET B 1 259 ? -11.125 39.188 21.156 1 77 259 MET B N 1
ATOM 4803 C CA . MET B 1 259 ? -10.945 37.969 20.328 1 77 259 MET B CA 1
ATOM 4804 C C . MET B 1 259 ? -10.812 38.344 18.859 1 77 259 MET B C 1
ATOM 4806 O O . MET B 1 259 ? -9.953 37.812 18.156 1 77 259 MET B O 1
ATOM 4810 N N . GLN B 1 260 ? -11.602 39.25 18.516 1 70.44 260 GLN B N 1
ATOM 4811 C CA . GLN B 1 260 ? -11.555 39.719 17.125 1 70.44 260 GLN B CA 1
ATOM 4812 C C . GLN B 1 260 ? -10.234 40.406 16.812 1 70.44 260 GLN B C 1
ATOM 4814 O O . GLN B 1 260 ? -9.602 40.125 15.797 1 70.44 260 GLN B O 1
ATOM 4819 N N . ARG B 1 261 ? -9.898 41.219 17.719 1 66 261 ARG B N 1
ATOM 4820 C CA . ARG B 1 261 ? -8.695 42 17.547 1 66 261 ARG B CA 1
ATOM 4821 C C . ARG B 1 261 ? -7.449 41.125 17.469 1 66 261 ARG B C 1
ATOM 4823 O O . ARG B 1 261 ? -6.539 41.406 16.688 1 66 261 ARG B O 1
ATOM 4830 N N . HIS B 1 262 ? -7.422 40.094 18.234 1 63.44 262 HIS B N 1
ATOM 4831 C CA . HIS B 1 262 ? -6.223 39.25 18.312 1 63.44 262 HIS B CA 1
ATOM 4832 C C . HIS B 1 262 ? -6.352 38.031 17.438 1 63.44 262 HIS B C 1
ATOM 4834 O O . HIS B 1 262 ? -5.438 37.188 17.391 1 63.44 262 HIS B O 1
ATOM 4840 N N . GLY B 1 263 ? -7.504 37.906 16.906 1 58.75 263 GLY B N 1
ATOM 4841 C CA . GLY B 1 263 ? -7.723 36.781 15.992 1 58.75 263 GLY B CA 1
ATOM 4842 C C . GLY B 1 263 ? -7.738 35.438 16.688 1 58.75 263 GLY B C 1
ATOM 4843 O O . GLY B 1 263 ? -7.219 34.438 16.156 1 58.75 263 GLY B O 1
ATOM 4844 N N . ILE B 1 264 ? -8.164 35.406 17.828 1 65 264 ILE B N 1
ATOM 4845 C CA . ILE B 1 264 ? -8.195 34.156 18.594 1 65 264 ILE B CA 1
ATOM 4846 C C . ILE B 1 264 ? -9.617 33.625 18.656 1 65 264 ILE B C 1
ATOM 4848 O O . ILE B 1 264 ? -10.57 34.375 18.797 1 65 264 ILE B O 1
ATOM 4852 N N . ARG B 1 265 ? -9.781 32.312 18.406 1 69.31 265 ARG B N 1
ATOM 4853 C CA . ARG B 1 265 ? -11.102 31.703 18.328 1 69.31 265 ARG B CA 1
ATOM 4854 C C . ARG B 1 265 ? -11.562 31.219 19.703 1 69.31 265 ARG B C 1
ATOM 4856 O O . ARG B 1 265 ? -12.75 30.938 19.906 1 69.31 265 ARG B O 1
ATOM 4863 N N . ALA B 1 266 ? -10.633 31.094 20.562 1 80.56 266 ALA B N 1
ATOM 4864 C CA . ALA B 1 266 ? -10.953 30.578 21.906 1 80.56 266 ALA B CA 1
ATOM 4865 C C . ALA B 1 266 ? -10.109 31.281 22.969 1 80.56 266 ALA B C 1
ATOM 4867 O O . ALA B 1 266 ? -8.93 31.562 22.75 1 80.56 266 ALA B O 1
ATOM 4868 N N . LEU B 1 267 ? -10.742 31.609 24.047 1 86.75 267 LEU B N 1
ATOM 4869 C CA . LEU B 1 267 ? -10.086 32.281 25.156 1 86.75 267 LEU B CA 1
ATOM 4870 C C . LEU B 1 267 ? -10.328 31.531 26.469 1 86.75 267 LEU B C 1
ATOM 4872 O O . LEU B 1 267 ? -11.477 31.281 26.828 1 86.75 267 LEU B O 1
ATOM 4876 N N . PRO B 1 268 ? -9.195 31.172 27.047 1 92.12 268 PRO B N 1
ATOM 4877 C CA . PRO B 1 268 ? -9.406 30.594 28.375 1 92.12 268 PRO B CA 1
ATOM 4878 C C . PRO B 1 268 ? -9.992 31.594 29.359 1 92.12 268 PRO B C 1
ATOM 4880 O O . PRO B 1 268 ? -9.641 32.781 29.344 1 92.12 268 PRO B O 1
ATOM 4883 N N . VAL B 1 269 ? -10.977 31.109 30.188 1 95.62 269 VAL B N 1
ATOM 4884 C CA . VAL B 1 269 ? -11.547 31.906 31.266 1 95.62 269 VAL B CA 1
ATOM 4885 C C . VAL B 1 269 ? -10.906 31.5 32.594 1 95.62 269 VAL B C 1
ATOM 4887 O O . VAL B 1 269 ? -10.922 30.312 32.969 1 95.62 269 VAL B O 1
ATOM 4890 N N . VAL B 1 270 ? -10.336 32.531 33.312 1 95.75 270 VAL B N 1
ATOM 4891 C CA . VAL B 1 270 ? -9.602 32.219 34.531 1 95.75 270 VAL B CA 1
ATOM 4892 C C . VAL B 1 270 ? -10.211 32.969 35.719 1 95.75 270 VAL B C 1
ATOM 4894 O O . VAL B 1 270 ? -10.914 33.969 35.531 1 95.75 270 VAL B O 1
ATOM 4897 N N . ASP B 1 271 ? -9.984 32.438 36.875 1 94.19 271 ASP B N 1
ATOM 4898 C CA . ASP B 1 271 ? -10.344 33.156 38.094 1 94.19 271 ASP B CA 1
ATOM 4899 C C . ASP B 1 271 ? -9.195 34.062 38.562 1 94.19 271 ASP B C 1
ATOM 4901 O O . ASP B 1 271 ? -8.203 34.219 37.875 1 94.19 271 ASP B O 1
ATOM 4905 N N . ARG B 1 272 ? -9.414 34.656 39.719 1 90.94 272 ARG B N 1
ATOM 4906 C CA . ARG B 1 272 ? -8.43 35.594 40.25 1 90.94 272 ARG B CA 1
ATOM 4907 C C . ARG B 1 272 ? -7.098 34.906 40.531 1 90.94 272 ARG B C 1
ATOM 4909 O O . ARG B 1 272 ? -6.039 35.562 40.438 1 90.94 272 ARG B O 1
ATOM 4916 N N . GLY B 1 273 ? -7.129 33.656 40.75 1 92.19 273 GLY B N 1
ATOM 4917 C CA . GLY B 1 273 ? -5.918 32.875 40.969 1 92.19 273 GLY B CA 1
ATOM 4918 C C . GLY B 1 273 ? -5.332 32.312 39.719 1 92.19 273 GLY B C 1
ATOM 4919 O O . GLY B 1 273 ? -4.43 31.469 39.75 1 92.19 273 GLY B O 1
ATOM 4920 N N . ARG B 1 274 ? -5.867 32.594 38.594 1 93.19 274 ARG B N 1
ATOM 4921 C CA . ARG B 1 274 ? -5.457 32.188 37.25 1 93.19 274 ARG B CA 1
ATOM 4922 C C . ARG B 1 274 ? -5.738 30.703 37.031 1 93.19 274 ARG B C 1
ATOM 4924 O O . ARG B 1 274 ? -5.035 30.031 36.281 1 93.19 274 ARG B O 1
ATOM 4931 N N . HIS B 1 275 ? -6.676 30.219 37.812 1 95.25 275 HIS B N 1
ATOM 4932 C CA . HIS B 1 275 ? -7.18 28.891 37.531 1 95.25 275 HIS B CA 1
ATOM 4933 C C . HIS B 1 275 ? -8.148 28.906 36.344 1 95.25 275 HIS B C 1
ATOM 4935 O O . HIS B 1 275 ? -9.023 29.766 36.281 1 95.25 275 HIS B O 1
ATOM 4941 N N . VAL B 1 276 ? -7.953 27.875 35.469 1 94.62 276 VAL B N 1
ATOM 4942 C CA . VAL B 1 276 ? -8.836 27.812 34.312 1 94.62 276 VAL B CA 1
ATOM 4943 C C . VAL B 1 276 ? -10.211 27.281 34.719 1 94.62 276 VAL B C 1
ATOM 4945 O O . VAL B 1 276 ? -10.328 26.156 35.188 1 94.62 276 VAL B O 1
ATOM 4948 N N . ILE B 1 277 ? -11.203 28.141 34.594 1 94.31 277 ILE B N 1
ATOM 4949 C CA . ILE B 1 277 ? -12.539 27.734 35 1 94.31 277 ILE B CA 1
ATOM 4950 C C . ILE B 1 277 ? -13.414 27.453 33.781 1 94.31 277 ILE B C 1
ATOM 4952 O O . ILE B 1 277 ? -14.492 26.859 33.906 1 94.31 277 ILE B O 1
ATOM 4956 N N . GLY B 1 278 ? -12.992 27.797 32.656 1 93.44 278 GLY B N 1
ATOM 4957 C CA . GLY B 1 278 ? -13.734 27.562 31.422 1 93.44 278 GLY B CA 1
ATOM 4958 C C . GLY B 1 278 ? -13.008 28.078 30.203 1 93.44 278 GLY B C 1
ATOM 4959 O O . GLY B 1 278 ? -11.828 28.422 30.266 1 93.44 278 GLY B O 1
ATOM 4960 N N . ILE B 1 279 ? -13.703 27.922 29.062 1 91 279 ILE B N 1
ATOM 4961 C CA . ILE B 1 279 ? -13.211 28.422 27.781 1 91 279 ILE B CA 1
ATOM 4962 C C . ILE B 1 279 ? -14.367 29.031 27 1 91 279 ILE B C 1
ATOM 4964 O O . ILE B 1 279 ? -15.484 28.516 27.016 1 91 279 ILE B O 1
ATOM 4968 N N . VAL B 1 280 ? -14.133 30.203 26.469 1 90.06 280 VAL B N 1
ATOM 4969 C CA . VAL B 1 280 ? -15.164 30.844 25.656 1 90.06 280 VAL B CA 1
ATOM 4970 C C . VAL B 1 280 ? -14.711 30.891 24.203 1 90.06 280 VAL B C 1
ATOM 4972 O O . VAL B 1 280 ? -13.547 31.172 23.906 1 90.06 280 VAL B O 1
ATOM 4975 N N . THR B 1 281 ? -15.555 30.453 23.359 1 82.31 281 THR B N 1
ATOM 4976 C CA . THR B 1 281 ? -15.297 30.453 21.922 1 82.31 281 THR B CA 1
ATOM 4977 C C . THR B 1 281 ? -16.312 31.312 21.188 1 82.31 281 THR B C 1
ATOM 4979 O O . THR B 1 281 ? -17.312 31.734 21.781 1 82.31 281 THR B O 1
ATOM 4982 N N . PHE B 1 282 ? -15.992 31.531 19.953 1 75.81 282 PHE B N 1
ATOM 4983 C CA . PHE B 1 282 ? -16.969 32.25 19.125 1 75.81 282 PHE B CA 1
ATOM 4984 C C . PHE B 1 282 ? -18.266 31.469 19.047 1 75.81 282 PHE B C 1
ATOM 4986 O O . PHE B 1 282 ? -19.344 32.062 19.016 1 75.81 282 PHE B O 1
ATOM 4993 N N . LYS B 1 283 ? -18.141 30.203 19.062 1 76.38 283 LYS B N 1
ATOM 4994 C CA . LYS B 1 283 ? -19.328 29.375 19.031 1 76.38 283 LYS B CA 1
ATOM 4995 C C . LYS B 1 283 ? -20.219 29.625 20.25 1 76.38 283 LYS B C 1
ATOM 4997 O O . LYS B 1 283 ? -21.438 29.609 20.156 1 76.38 283 LYS B O 1
ATOM 5002 N N . ASP B 1 284 ? -19.625 29.844 21.297 1 83.31 284 ASP B N 1
ATOM 5003 C CA . ASP B 1 284 ? -20.375 30.125 22.531 1 83.31 284 ASP B CA 1
ATOM 5004 C C . ASP B 1 284 ? -21.203 31.391 22.391 1 83.31 284 ASP B C 1
ATOM 5006 O O . ASP B 1 284 ? -22.344 31.453 22.859 1 83.31 284 ASP B O 1
ATOM 5010 N N . PHE B 1 285 ? -20.688 32.406 21.703 1 83.56 285 PHE B N 1
ATOM 5011 C CA . PHE B 1 285 ? -21.406 33.656 21.5 1 83.56 285 PHE B CA 1
ATOM 5012 C C . PHE B 1 285 ? -22.609 33.438 20.594 1 83.56 285 PHE B C 1
ATOM 5014 O O . PHE B 1 285 ? -23.703 33.938 20.891 1 83.56 285 PHE B O 1
ATOM 5021 N N . PHE B 1 286 ? -22.359 32.625 19.703 1 78.5 286 PHE B N 1
ATOM 5022 C CA . PHE B 1 286 ? -23.438 32.375 18.75 1 78.5 286 PHE B CA 1
ATOM 5023 C C . PHE B 1 286 ? -24.516 31.469 19.359 1 78.5 286 PHE B C 1
ATOM 5025 O O . PHE B 1 286 ? -25.703 31.641 19.094 1 78.5 286 PHE B O 1
ATOM 5032 N N . ARG B 1 287 ? -24.094 30.578 20.062 1 80.88 287 ARG B N 1
ATOM 5033 C CA . ARG B 1 287 ? -25.016 29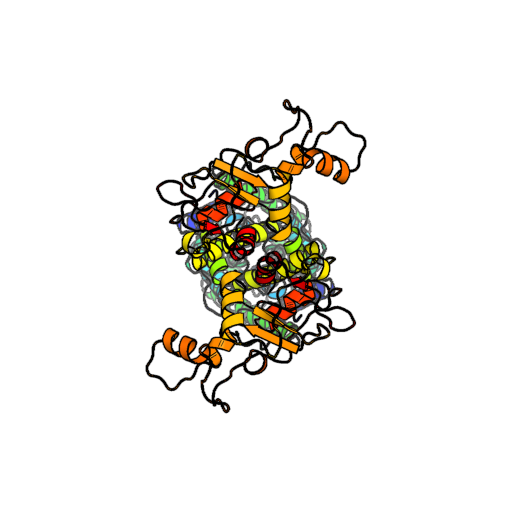.656 20.688 1 80.88 287 ARG B CA 1
ATOM 5034 C C . ARG B 1 287 ? -25.953 30.375 21.656 1 80.88 287 ARG B C 1
ATOM 5036 O O . ARG B 1 287 ? -27.125 29.984 21.812 1 80.88 287 ARG B O 1
ATOM 5043 N N . HIS B 1 288 ? -25.531 31.438 22.219 1 83.75 288 HIS B N 1
ATOM 5044 C CA . HIS B 1 288 ? -26.312 32.094 23.266 1 83.75 288 HIS B CA 1
ATOM 5045 C C . HIS B 1 288 ? -26.953 33.375 22.75 1 83.75 288 HIS B C 1
ATOM 5047 O O . HIS B 1 288 ? -27.594 34.125 23.5 1 83.75 288 HIS B O 1
ATOM 5053 N N . ALA B 1 289 ? -26.734 33.594 21.484 1 78.81 289 ALA B N 1
ATOM 5054 C CA . ALA B 1 289 ? -27.438 34.719 20.875 1 78.81 289 ALA B CA 1
ATOM 5055 C C . ALA B 1 289 ? -28.938 34.469 20.828 1 78.81 289 ALA B C 1
ATOM 5057 O O . ALA B 1 289 ? -29.391 33.375 20.547 1 78.81 289 ALA B O 1
ATOM 5058 N N . PRO B 1 290 ? -29.719 35.469 21.312 1 68.81 290 PRO B N 1
ATOM 5059 C CA . PRO B 1 290 ? -31.172 35.281 21.391 1 68.81 290 PRO B CA 1
ATOM 5060 C C . PRO B 1 290 ? -31.781 34.844 20.062 1 68.81 290 PRO B C 1
ATOM 5062 O O . PRO B 1 290 ? -31.359 35.312 19 1 68.81 290 PRO B O 1
ATOM 5065 N N . ALA B 1 291 ? -32.469 33.688 20.031 1 63.22 291 ALA B N 1
ATOM 5066 C CA . ALA B 1 291 ? -33.125 33.094 18.875 1 63.22 291 ALA B CA 1
ATOM 5067 C C . ALA B 1 291 ? -34.25 33.969 18.359 1 63.22 291 ALA B C 1
ATOM 5069 O O . ALA B 1 291 ? -34.719 33.812 17.234 1 63.22 291 ALA B O 1
ATOM 5070 N N . ASP B 1 292 ? -34.844 34.594 19.234 1 56.28 292 ASP B N 1
ATOM 5071 C CA . ASP B 1 292 ? -36.188 35.062 18.875 1 56.28 292 ASP B CA 1
ATOM 5072 C C . ASP B 1 292 ? -36.156 36 17.688 1 56.28 292 ASP B C 1
ATOM 5074 O O . ASP B 1 292 ? -37.188 36.344 17.109 1 56.28 292 ASP B O 1
ATOM 5078 N N . GLY B 1 293 ? -35.156 36.812 17.391 1 49.5 293 GLY B N 1
ATOM 5079 C CA . GLY B 1 293 ? -35.469 37.875 16.422 1 49.5 293 GLY B CA 1
ATOM 5080 C C . GLY B 1 293 ? -35.094 37.5 15.008 1 49.5 293 GLY B C 1
ATOM 5081 O O . GLY B 1 293 ? -34.344 36.562 14.781 1 49.5 293 GLY B O 1
ATOM 5082 N N . PHE B 1 294 ? -36.125 37.531 14.094 1 51.75 294 PHE B N 1
ATOM 5083 C CA . PHE B 1 294 ? -36.062 37.469 12.633 1 51.75 294 PHE B CA 1
ATOM 5084 C C . PHE B 1 294 ? -34.781 38.125 12.117 1 51.75 294 PHE B C 1
ATOM 5086 O O . PHE B 1 294 ? -34.625 38.375 10.914 1 51.75 294 PHE B O 1
ATOM 5093 N N . GLY B 1 295 ? -33.906 38.406 12.914 1 53.69 295 GLY B N 1
ATOM 5094 C CA . GLY B 1 295 ? -32.812 39.219 12.391 1 53.69 295 GLY B CA 1
ATOM 5095 C C . GLY B 1 295 ? -31.641 38.375 11.93 1 53.69 295 GLY B C 1
ATOM 5096 O O . GLY B 1 295 ? -31.641 37.156 12.086 1 53.69 295 GLY B O 1
ATOM 5097 N N . SER B 1 296 ? -30.859 38.969 11.141 1 65.38 296 SER B N 1
ATOM 5098 C CA . SER B 1 296 ? -29.609 38.406 10.656 1 65.38 296 SER B CA 1
ATOM 5099 C C . SER B 1 296 ? -28.719 37.969 11.82 1 65.38 296 SER B C 1
ATOM 5101 O O . SER B 1 296 ? -28.891 38.406 12.945 1 65.38 296 SER B O 1
ATOM 5103 N N . LEU B 1 297 ? -28.047 36.844 11.734 1 64.81 297 LEU B N 1
ATOM 5104 C CA . LEU B 1 297 ? -27.094 36.375 12.727 1 64.81 297 LEU B CA 1
ATOM 5105 C C . LEU B 1 297 ? -26.297 37.531 13.312 1 64.81 297 LEU B C 1
ATOM 5107 O O . LEU B 1 297 ? -26.031 37.562 14.516 1 64.81 297 LEU B O 1
ATOM 5111 N N . LYS B 1 298 ? -26.094 38.438 12.5 1 70.75 298 LYS B N 1
ATOM 5112 C CA . LYS B 1 298 ? -25.359 39.625 12.922 1 70.75 298 LYS B CA 1
ATOM 5113 C C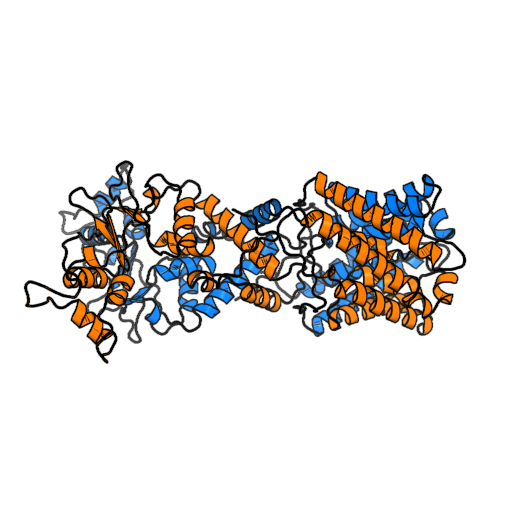 . LYS B 1 298 ? -26.156 40.438 13.945 1 70.75 298 LYS B C 1
ATOM 5115 O O . LYS B 1 298 ? -25.594 40.906 14.93 1 70.75 298 LYS B O 1
ATOM 5120 N N . ALA B 1 299 ? -27.391 40.562 13.68 1 74 299 ALA B N 1
ATOM 5121 C CA . ALA B 1 299 ? -28.266 41.344 14.578 1 74 299 ALA B CA 1
ATOM 5122 C C . ALA B 1 299 ? -28.406 40.625 15.93 1 74 299 ALA B C 1
ATOM 5124 O O . ALA B 1 299 ? -28.406 41.281 16.969 1 74 299 ALA B O 1
ATOM 5125 N N . ARG B 1 300 ? -28.5 39.406 15.875 1 78 300 ARG B N 1
ATOM 5126 C CA . ARG B 1 300 ? -28.625 38.625 17.109 1 78 300 ARG B CA 1
ATOM 5127 C C . ARG B 1 300 ? -27.375 38.719 17.953 1 78 300 ARG B C 1
ATOM 5129 O O . ARG B 1 300 ? -27.438 38.844 19.172 1 78 300 ARG B O 1
ATOM 5136 N N . LEU B 1 301 ? -26.297 38.656 17.281 1 81.25 301 LEU B N 1
ATOM 5137 C CA . LEU B 1 301 ? -25.016 38.781 17.984 1 81.25 301 LEU B CA 1
ATOM 5138 C C . LEU B 1 301 ? -24.859 40.156 18.594 1 81.25 301 LEU B C 1
ATOM 5140 O O . LEU B 1 301 ? -24.422 40.281 19.75 1 81.25 301 LEU B O 1
ATOM 5144 N N . LYS B 1 302 ? -25.25 41.125 17.875 1 83.88 302 LYS B N 1
ATOM 5145 C CA . LYS B 1 302 ? -25.203 42.469 18.391 1 83.88 302 LYS B CA 1
ATOM 5146 C C . LYS B 1 302 ? -26.078 42.625 19.625 1 83.88 302 LYS B C 1
ATOM 5148 O O . LYS B 1 302 ? -25.703 43.281 20.594 1 83.88 302 LYS B O 1
ATOM 5153 N N . ALA B 1 303 ? -27.234 42.031 19.562 1 83.25 303 ALA B N 1
ATOM 5154 C CA . ALA B 1 303 ? -28.172 42.094 20.688 1 83.25 303 ALA B CA 1
ATOM 5155 C C . ALA B 1 303 ? -27.578 41.438 21.922 1 83.25 303 ALA B C 1
ATOM 5157 O O . ALA B 1 303 ? -27.781 41.906 23.047 1 83.25 303 ALA B O 1
ATOM 5158 N N . LEU B 1 304 ? -26.875 40.469 21.672 1 85.62 304 LEU B N 1
ATOM 5159 C CA . LEU B 1 304 ? -26.219 39.75 22.781 1 85.62 304 LEU B CA 1
ATOM 5160 C C . LEU B 1 304 ? -25.109 40.625 23.391 1 85.62 304 LEU B C 1
ATOM 5162 O O . LEU B 1 304 ? -24.938 40.656 24.609 1 85.62 304 LEU B O 1
ATOM 5166 N N . LEU B 1 305 ? -24.438 41.281 22.562 1 88.25 305 LEU B N 1
ATOM 5167 C CA . LEU B 1 305 ? -23.234 42.031 22.969 1 88.25 305 LEU B CA 1
ATOM 5168 C C . LEU B 1 305 ? -23.594 43.344 23.641 1 88.25 305 LEU B C 1
ATOM 5170 O O . LEU B 1 305 ? -22.859 43.812 24.484 1 88.25 305 LEU B O 1
ATOM 5174 N N . LEU B 1 306 ? -24.719 43.812 23.234 1 85.38 306 LEU B N 1
ATOM 5175 C CA . LEU B 1 306 ? -25.125 45.094 23.828 1 85.38 306 LEU B CA 1
ATOM 5176 C C . LEU B 1 306 ? -25.625 44.906 25.25 1 85.38 306 LEU B C 1
ATOM 5178 O O . LEU B 1 306 ? -26.391 43.969 25.531 1 85.38 306 LEU B O 1
ATOM 5182 N N . PRO B 1 307 ? -25.094 45.75 26.141 1 82.19 307 PRO B N 1
ATOM 5183 C CA . PRO B 1 307 ? -25.547 45.625 27.531 1 82.19 307 PRO B CA 1
ATOM 5184 C C . PRO B 1 307 ? -27.031 45.938 27.688 1 82.19 307 PRO B C 1
ATOM 5186 O O . PRO B 1 307 ? -27.578 46.75 26.953 1 82.19 307 PRO B O 1
ATOM 5189 N N . SER B 1 308 ? -27.672 45.156 28.547 1 79.5 308 SER B N 1
ATOM 5190 C CA . SER B 1 308 ? -29.062 45.438 28.891 1 79.5 308 SER B CA 1
ATOM 5191 C C . SER B 1 308 ? -29.172 46.625 29.828 1 79.5 308 SER B C 1
ATOM 5193 O O . SER B 1 308 ? -28.375 46.75 30.781 1 79.5 308 SER B O 1
ATOM 5195 N N . PRO B 1 309 ? -29.984 47.594 29.469 1 70.25 309 PRO B N 1
ATOM 5196 C CA . PRO B 1 309 ? -30.156 48.75 30.359 1 70.25 309 PRO B CA 1
ATOM 5197 C C . PRO B 1 309 ? -30.781 48.406 31.703 1 70.25 309 PRO B C 1
ATOM 5199 O O . PRO B 1 309 ? -30.688 49.156 32.656 1 70.25 309 PRO B O 1
ATOM 5202 N N . ARG B 1 310 ? -31.484 47.219 31.828 1 71.5 310 ARG B N 1
ATOM 5203 C CA . ARG B 1 310 ? -32.188 46.844 33.062 1 71.5 310 ARG B CA 1
ATOM 5204 C C . ARG B 1 310 ? -31.25 46.094 34 1 71.5 310 ARG B C 1
ATOM 5206 O O . ARG B 1 310 ? -30.234 45.562 33.562 1 71.5 310 ARG B O 1
ATOM 5213 N N . VAL B 1 311 ? -31.438 46.188 35.281 1 68.19 311 VAL B N 1
ATOM 5214 C CA . VAL B 1 311 ? -30.688 45.531 36.344 1 68.19 311 VAL B CA 1
ATOM 5215 C C . VAL B 1 311 ? -30.828 44 36.188 1 68.19 311 VAL B C 1
ATOM 5217 O O . VAL B 1 311 ? -29.875 43.25 36.406 1 68.19 311 VAL B O 1
ATOM 5220 N N . THR B 1 312 ? -32 43.562 35.75 1 73.12 312 THR B N 1
ATOM 5221 C CA . THR B 1 312 ? -32.219 42.125 35.5 1 73.12 312 THR B CA 1
ATOM 5222 C C . THR B 1 312 ? -32.25 41.844 34.031 1 73.12 312 THR B C 1
ATOM 5224 O O . THR B 1 312 ? -32.938 42.531 33.25 1 73.12 312 THR B O 1
ATOM 5227 N N . SER B 1 313 ? -31.203 41.188 33.594 1 73.06 313 SER B N 1
ATOM 5228 C CA . SER B 1 313 ? -31.203 40.875 32.156 1 73.06 313 SER B CA 1
ATOM 5229 C C . SER B 1 313 ? -31.562 39.406 31.906 1 73.06 313 SER B C 1
ATOM 5231 O O . SER B 1 313 ? -31.203 38.531 32.719 1 73.06 313 SER B O 1
ATOM 5233 N N . THR B 1 314 ? -32.406 39.031 30.875 1 77.5 314 THR B N 1
ATOM 5234 C CA . THR B 1 314 ? -32.812 37.688 30.484 1 77.5 314 THR B CA 1
ATOM 5235 C C . THR B 1 314 ? -31.75 37.062 29.578 1 77.5 314 THR B C 1
ATOM 5237 O O . THR B 1 314 ? -31.797 35.844 29.312 1 77.5 314 THR B O 1
ATOM 5240 N N . LYS B 1 315 ? -30.859 37.875 29.234 1 83.81 315 LYS B N 1
ATOM 5241 C CA . LYS B 1 315 ? -29.797 37.344 28.375 1 83.81 315 LYS B CA 1
ATOM 5242 C C . LYS B 1 315 ? -28.469 37.312 29.109 1 83.81 315 LYS B C 1
ATOM 5244 O O . LYS B 1 315 ? -28.281 38.031 30.094 1 83.81 315 LYS B O 1
ATOM 5249 N N . PRO B 1 316 ? -27.547 36.531 28.688 1 90.5 316 PRO B N 1
ATOM 5250 C CA . PRO B 1 316 ? -26.219 36.562 29.281 1 90.5 316 PRO B CA 1
ATOM 5251 C C . PRO B 1 316 ? -25.516 37.906 29.094 1 90.5 316 PRO B C 1
ATOM 5253 O O . PRO B 1 316 ? -25.656 38.531 28.047 1 90.5 316 PRO B O 1
ATOM 5256 N N . GLU B 1 317 ? -24.812 38.312 30.203 1 90.75 317 GLU B N 1
ATOM 5257 C CA . GLU B 1 317 ? -24.156 39.625 30.156 1 90.75 317 GLU B CA 1
ATOM 5258 C C . GLU B 1 317 ? -22.641 39.5 30.297 1 90.75 317 GLU B C 1
ATOM 5260 O O . GLU B 1 317 ? -21.906 40.375 29.906 1 90.75 317 GLU B O 1
ATOM 5265 N N . VAL B 1 318 ? -22.281 38.375 30.922 1 93.62 318 VAL B N 1
ATOM 5266 C CA . VAL B 1 318 ? -20.844 38.219 31.188 1 93.62 318 VAL B CA 1
ATOM 5267 C C . VAL B 1 318 ? -20.359 36.875 30.625 1 93.62 318 VAL B C 1
ATOM 5269 O O . VAL B 1 318 ? -21.156 36 30.375 1 93.62 318 VAL B O 1
ATOM 5272 N N . VAL B 1 319 ? -19.047 36.75 30.469 1 94.94 319 VAL B N 1
ATOM 5273 C CA . VAL B 1 319 ? -18.391 35.625 29.828 1 94.94 319 VAL B CA 1
ATOM 5274 C C . VAL B 1 319 ? -18.719 34.344 30.609 1 94.94 319 VAL B C 1
ATOM 5276 O O . VAL B 1 319 ? -18.938 33.281 30.016 1 94.94 319 VAL B O 1
ATOM 5279 N N . GLY B 1 320 ? -18.734 34.469 31.875 1 94.06 320 GLY B N 1
ATOM 5280 C CA . GLY B 1 320 ? -19 33.312 32.719 1 94.06 320 GLY B CA 1
ATOM 5281 C C . GLY B 1 320 ? -20.312 32.625 32.406 1 94.06 320 GLY B C 1
ATOM 5282 O O . GLY B 1 320 ? -20.484 31.438 32.688 1 94.06 320 GLY B O 1
ATOM 5283 N N . GLN B 1 321 ? -21.234 33.375 31.844 1 93 321 GLN B N 1
ATOM 5284 C CA . GLN B 1 321 ? -22.578 32.875 31.578 1 93 321 GLN B CA 1
ATOM 5285 C C . GLN B 1 321 ? -22.641 32.125 30.25 1 93 321 GLN B C 1
ATOM 5287 O O . GLN B 1 321 ? -23.578 31.375 30 1 93 321 GLN B O 1
ATOM 5292 N N . ILE B 1 322 ? -21.641 32.25 29.422 1 93.12 322 ILE B N 1
ATOM 5293 C CA . ILE B 1 322 ? -21.734 31.625 28.109 1 93.12 322 ILE B CA 1
ATOM 5294 C C . ILE B 1 322 ? -20.578 30.656 27.922 1 93.12 322 ILE B C 1
ATOM 5296 O O . ILE B 1 322 ? -20.578 29.875 26.969 1 93.12 322 ILE B O 1
ATOM 5300 N N . MET B 1 323 ? -19.688 30.703 28.781 1 93.25 323 MET B N 1
ATOM 5301 C CA . MET B 1 323 ? -18.484 29.891 28.625 1 93.25 323 MET B CA 1
ATOM 5302 C C . MET B 1 323 ? -18.812 28.406 28.766 1 93.25 323 MET B C 1
ATOM 5304 O O . MET B 1 323 ? -19.859 28.047 29.312 1 93.25 323 MET B O 1
ATOM 5308 N N . THR B 1 324 ? -17.984 27.547 28.125 1 90 324 THR B N 1
ATOM 5309 C CA . THR B 1 324 ? -18.047 26.109 28.375 1 90 324 THR B CA 1
ATOM 5310 C C . THR B 1 324 ? -17.25 25.75 29.625 1 90 324 THR B C 1
ATOM 5312 O O . THR B 1 324 ? -16.062 26.078 29.734 1 90 324 THR B O 1
ATOM 5315 N N . ALA B 1 325 ? -17.875 25.25 30.531 1 90.06 325 ALA B N 1
ATOM 5316 C CA . ALA B 1 325 ? -17.266 24.828 31.797 1 90.06 325 ALA B CA 1
ATOM 5317 C C . ALA B 1 325 ? -17.688 23.422 32.188 1 90.06 325 ALA B C 1
ATOM 5319 O O . ALA B 1 325 ? -18.859 23.047 32 1 90.06 325 ALA B O 1
ATOM 5320 N N . PRO B 1 326 ? -16.672 22.391 32.625 1 85.31 326 PRO B N 1
ATOM 5321 C CA . PRO B 1 326 ? -15.234 22.672 32.75 1 85.31 326 PRO B CA 1
ATOM 5322 C C . PRO B 1 326 ? -14.484 22.594 31.438 1 85.31 326 PRO B C 1
ATOM 5324 O O . PRO B 1 326 ? -14.891 21.844 30.547 1 85.31 326 PRO B O 1
ATOM 5327 N N . ALA B 1 327 ? -13.5 23.484 31.297 1 89.12 327 ALA B N 1
ATOM 5328 C CA . ALA B 1 327 ? -12.664 23.422 30.094 1 89.12 327 ALA B CA 1
ATOM 5329 C C . ALA B 1 327 ? -11.742 22.203 30.141 1 89.12 327 ALA B C 1
ATOM 5331 O O . ALA B 1 327 ? -11.242 21.844 31.203 1 89.12 327 ALA B O 1
ATOM 5332 N N . ILE B 1 328 ? -11.555 21.562 29.031 1 88.25 328 ILE B N 1
ATOM 5333 C CA . ILE B 1 328 ? -10.547 20.516 28.906 1 88.25 328 ILE B CA 1
ATOM 5334 C C . ILE B 1 328 ? -9.156 21.141 28.844 1 88.25 328 ILE B C 1
ATOM 5336 O O . ILE B 1 328 ? -8.906 22.047 28.062 1 88.25 328 ILE B O 1
ATOM 5340 N N . THR B 1 329 ? -8.391 20.734 29.781 1 90.31 329 THR B N 1
ATOM 5341 C CA . THR B 1 329 ? -7.043 21.281 29.859 1 90.31 329 THR B CA 1
ATOM 5342 C C . THR B 1 329 ? -6 20.172 29.734 1 90.31 329 THR B C 1
ATOM 5344 O O . THR B 1 329 ? -6.32 18.984 29.875 1 90.31 329 THR B O 1
ATOM 5347 N N . ALA B 1 330 ? -4.781 20.625 29.328 1 86.62 330 ALA B N 1
ATOM 5348 C CA . ALA B 1 330 ? -3.627 19.734 29.312 1 86.62 330 ALA B CA 1
ATOM 5349 C C . ALA B 1 330 ? -2.521 20.25 30.234 1 86.62 330 ALA B C 1
ATOM 5351 O O . ALA B 1 330 ? -2.312 21.469 30.344 1 86.62 330 ALA B O 1
ATOM 5352 N N . ARG B 1 331 ? -1.881 19.297 30.828 1 90.44 331 ARG B N 1
ATOM 5353 C CA . ARG B 1 331 ? -0.769 19.688 31.688 1 90.44 331 ARG B CA 1
ATOM 5354 C C . ARG B 1 331 ? 0.437 20.125 30.859 1 90.44 331 ARG B C 1
ATOM 5356 O O . ARG B 1 331 ? 0.679 19.578 29.781 1 90.44 331 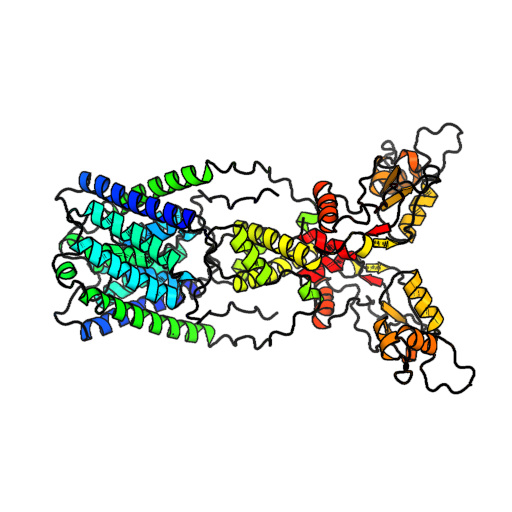ARG B O 1
ATOM 5363 N N . HIS B 1 332 ? 1.219 21.047 31.484 1 88.75 332 HIS B N 1
ATOM 5364 C CA . HIS B 1 332 ? 2.387 21.562 30.781 1 88.75 332 HIS B CA 1
ATOM 5365 C C . HIS B 1 332 ? 3.43 20.469 30.578 1 88.75 332 HIS B C 1
ATOM 5367 O O . HIS B 1 332 ? 4.219 20.531 29.625 1 88.75 332 HIS B O 1
ATOM 5373 N N . ASP B 1 333 ? 3.393 19.484 31.375 1 86.56 333 ASP B N 1
ATOM 5374 C CA . ASP B 1 333 ? 4.398 18.438 31.281 1 86.56 333 ASP B CA 1
ATOM 5375 C C . ASP B 1 333 ? 3.863 17.234 30.5 1 86.56 333 ASP B C 1
ATOM 5377 O O . ASP B 1 333 ? 4.574 16.25 30.297 1 86.56 333 ASP B O 1
ATOM 5381 N N . ALA B 1 334 ? 2.645 17.406 30.031 1 81.88 334 ALA B N 1
ATOM 5382 C CA . ALA B 1 334 ? 2.068 16.312 29.234 1 81.88 334 ALA B CA 1
ATOM 5383 C C . ALA B 1 334 ? 2.695 16.266 27.844 1 81.88 334 ALA B C 1
ATOM 5385 O O . ALA B 1 334 ? 3.02 17.297 27.266 1 81.88 334 ALA B O 1
ATOM 5386 N N . PRO B 1 335 ? 2.955 15.039 27.422 1 71.81 335 PRO B N 1
ATOM 5387 C CA . PRO B 1 335 ? 3.424 14.922 26.047 1 71.81 335 PRO B CA 1
ATOM 5388 C C . PRO B 1 335 ? 2.439 15.508 25.031 1 71.81 335 PRO B C 1
ATOM 5390 O O . PRO B 1 335 ? 1.225 15.391 25.203 1 71.81 335 PRO B O 1
ATOM 5393 N N . ILE B 1 336 ? 2.924 16.078 24.031 1 71.31 336 ILE B N 1
ATOM 5394 C CA . ILE B 1 336 ? 2.113 16.734 23 1 71.31 336 ILE B CA 1
ATOM 5395 C C . ILE B 1 336 ? 1.179 15.711 22.359 1 71.31 336 ILE B C 1
ATOM 5397 O O . ILE B 1 336 ? 0.078 16.062 21.922 1 71.31 336 ILE B O 1
ATOM 5401 N N . VAL B 1 337 ? 1.596 14.508 22.375 1 63.41 337 VAL B N 1
ATOM 5402 C CA . VAL B 1 337 ? 0.762 13.453 21.797 1 63.41 337 VAL B CA 1
ATOM 5403 C C . VAL B 1 337 ? -0.562 13.375 22.562 1 63.41 337 VAL B C 1
ATOM 5405 O O . VAL B 1 337 ? -1.611 13.125 21.969 1 63.41 337 VAL B O 1
ATOM 5408 N N . GLU B 1 338 ? -0.479 13.562 23.781 1 68.19 338 GLU B N 1
ATOM 5409 C CA . GLU B 1 338 ? -1.692 13.562 24.594 1 68.19 338 GLU B CA 1
ATOM 5410 C C . GLU B 1 338 ? -2.578 14.758 24.25 1 68.19 338 GLU B C 1
ATOM 5412 O O . GLU B 1 338 ? -3.805 14.648 24.234 1 68.19 338 GLU B O 1
ATOM 5417 N N . LEU B 1 339 ? -1.926 15.805 23.984 1 70.06 339 LEU B N 1
ATOM 5418 C CA . LEU B 1 339 ? -2.662 17 23.578 1 70.06 339 LEU B CA 1
ATOM 5419 C C . LEU B 1 339 ? -3.387 16.766 22.25 1 70.06 339 LEU B C 1
ATOM 5421 O O . LEU B 1 339 ? -4.559 17.125 22.109 1 70.06 339 LEU B O 1
ATOM 5425 N N . ALA B 1 340 ? -2.688 16.188 21.422 1 64.25 340 ALA B N 1
ATOM 5426 C CA . ALA B 1 340 ? -3.266 15.898 20.109 1 64.25 340 ALA B CA 1
ATOM 5427 C C . ALA B 1 340 ? -4.488 14.992 20.234 1 64.25 340 ALA B C 1
ATOM 5429 O O . ALA B 1 340 ? -5.492 15.195 19.547 1 64.25 340 ALA B O 1
ATOM 5430 N N . ARG B 1 341 ? -4.387 14.086 21.094 1 61.31 341 ARG B N 1
ATOM 5431 C CA . ARG B 1 341 ? -5.508 13.188 21.344 1 61.31 341 ARG B CA 1
ATOM 5432 C C . ARG B 1 341 ? -6.711 13.953 21.891 1 61.31 341 ARG B C 1
ATOM 5434 O O . ARG B 1 341 ? -7.844 13.719 21.469 1 61.31 341 ARG B O 1
ATOM 5441 N N . LEU B 1 342 ? -6.484 14.844 22.719 1 66.25 342 LEU B N 1
ATOM 5442 C CA . LEU B 1 342 ? -7.543 15.648 23.312 1 66.25 342 LEU B CA 1
ATOM 5443 C C . LEU B 1 342 ? -8.242 16.5 22.266 1 66.25 342 LEU B C 1
ATOM 5445 O O . LEU B 1 342 ? -9.477 16.594 22.25 1 66.25 342 LEU B O 1
ATOM 5449 N N . LEU B 1 343 ? -7.43 16.984 21.406 1 64 343 LEU B N 1
ATOM 5450 C CA . LEU B 1 343 ? -7.973 17.828 20.344 1 64 343 LEU B CA 1
ATOM 5451 C C . LEU B 1 343 ? -8.836 17.016 19.391 1 64 343 LEU B C 1
ATOM 5453 O O . LEU B 1 343 ? -9.922 17.438 19 1 64 343 LEU B O 1
ATOM 5457 N N . SER B 1 344 ? -8.344 15.852 19.125 1 55.03 344 SER B N 1
ATOM 5458 C CA . SER B 1 344 ? -9.055 14.977 18.188 1 55.03 344 SER B CA 1
ATOM 5459 C C . SER B 1 344 ? -10.305 14.391 18.828 1 55.03 344 SER B C 1
ATOM 5461 O O . SER B 1 344 ? -11.367 14.344 18.203 1 55.03 344 SER B O 1
ATOM 5463 N N . GLU B 1 345 ? -10.172 13.914 19.953 1 56.5 345 GLU B N 1
ATOM 5464 C CA . GLU B 1 345 ? -11.242 13.227 20.672 1 56.5 345 GLU B CA 1
ATOM 5465 C C . GLU B 1 345 ? -12.422 14.164 20.922 1 56.5 345 GLU B C 1
ATOM 5467 O O . GLU B 1 345 ? -13.578 13.758 20.828 1 56.5 345 GLU B O 1
ATOM 5472 N N . HIS B 1 346 ? -12.125 15.375 21.172 1 59.28 346 HIS B N 1
ATOM 5473 C CA . HIS B 1 346 ? -13.18 16.297 21.578 1 59.28 346 HIS B CA 1
ATOM 5474 C C . HIS B 1 346 ? -13.539 17.266 20.453 1 59.28 346 HIS B C 1
ATOM 5476 O O . HIS B 1 346 ? -14.492 18.031 20.578 1 59.28 346 HIS B O 1
ATOM 5482 N N . GLY B 1 347 ? -12.805 17.156 19.422 1 52.91 347 GLY B N 1
ATOM 5483 C CA . GLY B 1 347 ? -13.07 18.016 18.281 1 52.91 347 GLY B CA 1
ATOM 5484 C C . GLY B 1 347 ? -12.852 19.484 18.578 1 52.91 347 GLY B C 1
ATOM 5485 O O . GLY B 1 347 ? -13.617 20.344 18.125 1 52.91 347 GLY B O 1
ATOM 5486 N N . ILE B 1 348 ? -12.031 19.719 19.516 1 62.22 348 ILE B N 1
ATOM 5487 C CA . ILE B 1 348 ? -11.773 21.094 19.922 1 62.22 348 ILE B CA 1
ATOM 5488 C C . ILE B 1 348 ? -10.438 21.562 19.328 1 62.22 348 ILE B C 1
ATOM 5490 O O . ILE B 1 348 ? -9.586 20.734 19 1 62.22 348 ILE B O 1
ATOM 5494 N N . HIS B 1 349 ? -10.336 22.891 19.203 1 58.34 349 HIS B N 1
ATOM 5495 C CA . HIS B 1 349 ? -9.172 23.453 18.516 1 58.34 349 HIS B CA 1
ATOM 5496 C C . HIS B 1 349 ? -8.164 24 19.5 1 58.34 349 HIS B C 1
ATOM 5498 O O . HIS B 1 349 ? -7.004 24.234 19.156 1 58.34 349 HIS B O 1
ATOM 5504 N N . GLN B 1 350 ? -8.586 24.141 20.672 1 71.25 350 GLN B N 1
ATOM 5505 C CA . GLN B 1 350 ? -7.676 24.719 21.641 1 71.25 350 GLN B CA 1
ATOM 5506 C C . GLN B 1 350 ? -7.828 24.062 23.016 1 71.25 350 GLN B C 1
ATOM 5508 O O . GLN B 1 350 ? -8.945 23.75 23.438 1 71.25 350 GLN B O 1
ATOM 5513 N N . VAL B 1 351 ? -6.711 23.766 23.594 1 79.94 351 VAL B N 1
ATOM 5514 C CA . VAL B 1 351 ? -6.66 23.219 24.953 1 79.94 351 VAL B CA 1
ATOM 5515 C C . VAL B 1 351 ? -5.699 24.031 25.812 1 79.94 351 VAL B C 1
ATOM 5517 O O . VAL B 1 351 ? -4.488 24.031 25.578 1 79.94 351 VAL B O 1
ATOM 5520 N N . PRO B 1 352 ? -6.289 24.797 26.75 1 89 352 PRO B N 1
ATOM 5521 C CA . PRO B 1 352 ? -5.383 25.516 27.656 1 89 352 PRO B CA 1
ATOM 5522 C C . PRO B 1 352 ? -4.402 24.578 28.359 1 89 352 PRO B C 1
ATOM 5524 O O . PRO B 1 352 ? -4.766 23.453 28.734 1 89 352 PRO B O 1
ATOM 5527 N N . ILE B 1 353 ? -3.189 25.047 28.469 1 89.25 353 ILE B N 1
ATOM 5528 C CA . ILE B 1 353 ? -2.148 24.297 29.172 1 89.25 353 ILE B CA 1
ATOM 5529 C C . ILE B 1 353 ? -2.02 24.812 30.609 1 89.25 353 ILE B C 1
ATOM 5531 O O . ILE B 1 353 ? -1.896 26.016 30.828 1 89.25 353 ILE B O 1
ATOM 5535 N N . VAL B 1 354 ? -2.021 23.844 31.594 1 93.81 354 VAL B N 1
ATOM 5536 C CA . VAL B 1 354 ? -2.016 24.234 33 1 93.81 354 VAL B CA 1
ATOM 5537 C C . VAL B 1 354 ? -0.836 23.578 33.719 1 93.81 354 VAL B C 1
ATOM 5539 O O . VAL B 1 354 ? -0.252 22.609 33.188 1 93.81 354 VAL B O 1
ATOM 5542 N N . ASP B 1 355 ? -0.479 24.172 34.812 1 92.88 355 ASP B N 1
ATOM 5543 C CA . ASP B 1 355 ? 0.564 23.578 35.656 1 92.88 355 ASP B CA 1
ATOM 5544 C C . ASP B 1 355 ? -0.032 22.625 36.688 1 92.88 355 ASP B C 1
ATOM 5546 O O . ASP B 1 355 ? -1.189 22.219 36.562 1 92.88 355 ASP B O 1
ATOM 5550 N N . GLU B 1 356 ? 0.746 22.25 37.719 1 91.12 356 GLU B N 1
ATOM 5551 C CA . GLU B 1 356 ? 0.349 21.266 38.719 1 91.12 356 GLU B CA 1
ATOM 5552 C C . GLU B 1 356 ? -0.805 21.781 39.562 1 91.12 356 GLU B C 1
ATOM 5554 O O . GLU B 1 356 ? -1.599 21 40.062 1 91.12 356 GLU B O 1
ATOM 5559 N N . ARG B 1 357 ? -0.915 23.062 39.656 1 91.62 357 ARG B N 1
ATOM 5560 C CA . ARG B 1 357 ? -1.964 23.656 40.469 1 91.62 357 ARG B CA 1
ATOM 5561 C C . ARG B 1 357 ? -3.16 24.062 39.625 1 91.62 357 ARG B C 1
ATOM 5563 O O . ARG B 1 357 ? -4.012 24.844 40.062 1 91.62 357 ARG B O 1
ATOM 5570 N N . ARG B 1 358 ? -3.113 23.641 38.344 1 90.38 358 ARG B N 1
ATOM 5571 C CA . ARG B 1 358 ? -4.18 23.922 37.406 1 90.38 358 ARG B CA 1
ATOM 5572 C C . ARG B 1 358 ? -4.242 25.406 37.031 1 90.38 358 ARG B C 1
ATOM 5574 O O . ARG B 1 358 ? -5.316 25.938 36.75 1 90.38 358 ARG B O 1
ATOM 5581 N N . LYS B 1 359 ? -3.15 26.031 37.25 1 94.56 359 LYS B N 1
ATOM 5582 C CA . LYS B 1 359 ? -3.041 27.406 36.781 1 94.56 359 LYS B CA 1
ATOM 5583 C C . LYS B 1 359 ? -2.672 27.469 35.312 1 94.56 359 LYS B C 1
ATOM 5585 O O . LYS B 1 359 ? -1.852 26.688 34.844 1 94.56 359 LYS B O 1
ATOM 5590 N N . LEU B 1 360 ? -3.256 28.438 34.625 1 94.06 360 LEU B N 1
ATOM 5591 C CA . LEU B 1 360 ? -3 28.609 33.188 1 94.06 360 LEU B CA 1
ATOM 5592 C C . LEU B 1 360 ? -1.559 29.047 32.938 1 94.06 360 LEU B C 1
ATOM 5594 O O . LEU B 1 360 ? -1.106 30.047 33.5 1 94.06 360 LEU B O 1
ATOM 5598 N N . VAL B 1 361 ? -0.866 28.281 32.094 1 90.81 361 VAL B N 1
ATOM 5599 C CA . VAL B 1 361 ? 0.526 28.641 31.844 1 90.81 361 VAL B CA 1
ATOM 5600 C C . VAL B 1 361 ? 0.729 28.922 30.359 1 90.81 361 VAL B C 1
ATOM 5602 O O . VAL B 1 361 ? 1.725 29.531 29.969 1 90.81 361 VAL B O 1
ATOM 5605 N N . GLY B 1 362 ? -0.141 28.469 29.625 1 85.19 362 GLY B N 1
ATOM 5606 C CA . GLY B 1 362 ? 0.034 28.734 28.203 1 85.19 362 GLY B CA 1
ATOM 5607 C C . GLY B 1 362 ? -1.063 28.125 27.359 1 85.19 362 GLY B C 1
ATOM 5608 O O . GLY B 1 362 ? -2.018 27.547 27.875 1 85.19 362 GLY B O 1
ATOM 5609 N N . VAL B 1 363 ? -1.082 28.469 25.984 1 77.81 363 VAL B N 1
ATOM 5610 C CA . VAL B 1 363 ? -1.893 27.844 24.953 1 77.81 363 VAL B CA 1
ATOM 5611 C C . VAL B 1 363 ? -0.991 27.328 23.828 1 77.81 363 VAL B C 1
ATOM 5613 O O . VAL B 1 363 ? 0.076 27.891 23.578 1 77.81 363 VAL B O 1
ATOM 5616 N N . PRO B 1 364 ? -1.409 26.062 23.391 1 68.5 364 PRO B N 1
ATOM 5617 C CA . PRO B 1 364 ? -0.542 25.531 22.328 1 68.5 364 PRO B CA 1
ATOM 5618 C C . PRO B 1 364 ? -0.306 26.547 21.203 1 68.5 364 PRO B C 1
ATOM 5620 O O . PRO B 1 364 ? -1.221 27.281 20.828 1 68.5 364 PRO B O 1
ATOM 5623 N N . ALA B 1 365 ? 1.001 26.609 20.797 1 52.38 365 ALA B N 1
ATOM 5624 C CA . ALA B 1 365 ? 1.357 27.484 19.688 1 52.38 365 ALA B CA 1
ATOM 5625 C C . ALA B 1 365 ? 0.805 26.953 18.359 1 52.38 365 ALA B C 1
ATOM 5627 O O . ALA B 1 365 ? 0.583 25.75 18.219 1 52.38 365 ALA B O 1
ATOM 5628 N N . GLY B 1 366 ? 0.145 27.688 17.531 1 47.44 366 GLY B N 1
ATOM 5629 C CA . GLY B 1 366 ? -0.467 27.375 16.25 1 47.44 366 GLY B CA 1
ATOM 5630 C C . GLY B 1 366 ? 0.219 26.234 15.516 1 47.44 366 GLY B C 1
ATOM 5631 O O . GLY B 1 366 ? -0.378 25.594 14.648 1 47.44 366 GLY B O 1
ATOM 5632 N N . LEU B 1 367 ? 1.4 26.047 15.648 1 41.12 367 LEU B N 1
ATOM 5633 C CA . LEU B 1 367 ? 2.15 25.141 14.781 1 41.12 367 LEU B CA 1
ATOM 5634 C C . LEU B 1 367 ? 1.708 23.703 14.992 1 41.12 367 LEU B C 1
ATOM 5636 O O . LEU B 1 367 ? 1.844 22.859 14.094 1 41.12 367 LEU B O 1
ATOM 5640 N N . ALA B 1 368 ? 1.352 23.391 16.094 1 41 368 ALA B N 1
ATOM 5641 C CA . ALA B 1 368 ? 1.124 21.984 16.422 1 41 368 ALA B CA 1
ATOM 5642 C C . ALA B 1 368 ? -0.161 21.484 15.766 1 41 368 ALA B C 1
ATOM 5644 O O . ALA B 1 368 ? -0.404 20.266 15.719 1 41 368 ALA B O 1
ATOM 5645 N N . GLN B 1 369 ? -0.841 22.406 15.188 1 41.5 369 GLN B N 1
ATOM 5646 C CA . GLN B 1 369 ? -2.182 22.078 14.719 1 41.5 369 GLN B CA 1
ATOM 5647 C C . GLN B 1 369 ? -2.123 21.219 13.453 1 41.5 369 GLN B C 1
ATOM 5649 O O . GLN B 1 369 ? -2.859 20.234 13.328 1 41.5 369 GLN B O 1
ATOM 5654 N N . PRO B 1 370 ? -1.33 21.766 12.539 1 38.56 370 PRO B N 1
ATOM 5655 C CA . PRO B 1 370 ? -1.321 20.906 11.359 1 38.56 370 PRO B CA 1
ATOM 5656 C C . PRO B 1 370 ? -0.845 19.484 11.664 1 38.56 370 PRO B C 1
ATOM 5658 O O . PRO B 1 370 ? -1.379 18.516 11.117 1 38.56 370 PRO B O 1
ATOM 5661 N N . ALA B 1 371 ? 0.228 19.547 12.414 1 41.09 371 ALA B N 1
ATOM 5662 C CA . ALA B 1 371 ? 0.735 18.219 12.75 1 41.09 371 ALA B CA 1
ATOM 5663 C C . ALA B 1 371 ? -0.349 17.359 13.406 1 41.09 371 ALA B C 1
ATOM 5665 O O . ALA B 1 371 ? -0.403 16.141 13.195 1 41.09 371 ALA B O 1
ATOM 5666 N N . MET B 1 372 ? -1.211 18.094 14.062 1 40.94 372 MET B N 1
ATOM 5667 C CA . MET B 1 372 ? -2.262 17.453 14.836 1 40.94 372 MET B CA 1
ATOM 5668 C C . MET B 1 372 ? -3.373 16.938 13.922 1 40.94 372 MET B C 1
ATOM 5670 O O . MET B 1 372 ? -4 15.914 14.211 1 40.94 372 MET B O 1
ATOM 5674 N N . ALA B 1 373 ? -3.566 17.688 12.953 1 39.47 373 ALA B N 1
ATOM 5675 C CA . ALA B 1 373 ? -4.617 17.281 12.023 1 39.47 373 ALA B CA 1
ATOM 5676 C C . ALA B 1 373 ? -4.266 15.969 11.336 1 39.47 373 ALA B C 1
ATOM 5678 O O . ALA B 1 373 ? -5.148 15.164 11.031 1 39.47 373 ALA B O 1
ATOM 5679 N N . VAL B 1 374 ? -3.09 15.836 11.07 1 38.22 374 VAL B N 1
ATOM 5680 C CA . VAL B 1 374 ? -2.641 14.594 10.438 1 38.22 374 VAL B CA 1
ATOM 5681 C C . VAL B 1 374 ? -2.754 13.438 11.438 1 38.22 374 VAL B C 1
ATOM 5683 O O . VAL B 1 374 ? -3.023 12.305 11.047 1 38.22 374 VAL B O 1
ATOM 5686 N N . ALA B 1 375 ? -2.471 13.734 12.672 1 37.31 375 ALA B N 1
ATOM 5687 C CA . ALA B 1 375 ? -2.492 12.695 13.703 1 37.31 375 ALA B CA 1
ATOM 5688 C C . ALA B 1 375 ? -3.924 12.312 14.062 1 37.31 375 ALA B C 1
ATOM 5690 O O . ALA B 1 375 ? -4.164 11.234 14.625 1 37.31 375 ALA B O 1
ATOM 5691 N N . SER B 1 376 ? -4.867 13.117 13.875 1 33.69 376 SER B N 1
ATOM 5692 C CA . SER B 1 376 ? -6.215 12.797 14.336 1 33.69 376 SER B CA 1
ATOM 5693 C C . SER B 1 376 ? -7.004 12.062 13.258 1 33.69 376 SER B C 1
ATOM 5695 O O . SER B 1 376 ? -6.945 12.422 12.078 1 33.69 376 SER B O 1
#

Secondary structure (DSSP, 8-state):
------------SPPPP-S-HHHHHHHHHHHHHHHHHHHHHHHHHSTT-SGGGS-THHHHHHHHHHH-TTSGGGSHHHHHHHHHHHHHHHHHHHHH--SHHHHHHHHHHHHHHHHHHTT---THHHHHHHHHHHS-HHHHHHTTHHIIIIIIHHHHHHHHHHHHHHHHHHTTS-----------HHHHHS--HHHHHHHHHHHTS--BS-HHHHHHHHHHHHHHHHHHHHTT-BHHHHEEES---EETT-BHHHHHHHHHHHT-SEEEEE-TT-BEEEEEEHHHHHHTS-S-SSS-HHHHHHHHHSPPSSSS-SS--BGGGTSBSSPP-EETTSBHHHHHHHHHHHT-S---EE-TT-BEEEEE-TTHHHHHHHH-/------------SPPPP-S-HHHHHHHHHHHHHHHHHHHHHHHHHSTT-SGGGS-THHHHHHHHHHH-TTSGGGSHHHHHHHHHHHHHHHHHHHHH--SHHHHHHHHHHHHHHHHHHTT---THHHHHHHHHHHS-HHHHHHTTHHIIIIIIHHHHHHHHHHHHHHHHHHTTS-----------HHHHHS--HHHHHHHHHHHTS--BS-HHHHHHHHHHHHHHHHHHHHTT-BHHHHEEES---EETT-BHHHHHHHHHHHT-SEEEEE-TT-BEEEEEEHHHHHHTS-S--SS-HHHHHHHHHSPPSSSS-SS--BGGGTSBSSPP-EETTSBHHHHHHHHHHHT-S---EE-TT-BEEEEE-TTHHHHHHHH-

pLDDT: mean 78.65, std 18.29, range [23.16, 98.81]

Foldseek 3Di:
DPLPADDDPPDPDDDDDPDDPVLVVLLVVLLVVLVVVQLVVQQVVDPPGDPQQDQPLSNVLSCCLRVPVQWLLNDLQLLLVLQLVLLLLLLVLQVPPPDLVVSLVRSLVVSQVVCVVVVNHHPSSSSSSNCCSPPDPVSVVCRPVVSVGRRNVSSVSSNVSSVVSVCVVCVVPPDPPPDPPPQFPLLVVDDDLVNQVVVCVVSVDDDGHHSVRVVVVQLVVLQVVCCVVQVQPFLLNQFDFPDDAAEQAAWPQVVVVVCVVVVHQKHFYAYPQQAGFFMDGPVLLQVQQDPPDPDDSVVSSVVQRDDDPDPDDPGDTGRNVRTDGPAAAAERGHGVSVVLCVCNVVVHQWHFYAYPVNHGTGIGHVPVRVSSSSND/DPLPADDDPPDPDDDDDPDDPVLVVLLVVLLVVLVVVQLVVQQVVDPPGDPLQDQPLSNVLSCCLRVPVQWLLNDLQLLLVLQLVLLLLLLVLQVPPPDLVVSLVRSLVVSQVVCVVVVNHHPSSSSSSNCCSPPDPVSVVCRPVVSVGRRNVSSVSSNVSSVVSVCVVCVVPPDPPPDPPPQFPLLVVDDDLVNQVVVCVVSVDDDGHHSVRVVVVQLVVLQVVCCVVQVQPFLLNQFDFPDDAAEQAAWPQVVVVVCVVVVHQKHFYAYPQQAGFFMDGPVLLQVQQDPPDPDDSVVSSVVQRDDDPDPDDPGDTGRNVRTDGPAAAAERGHGVSVVLCVCNVVVHQWHFYAYPVNHGTGIGHVPCRVSSSSND

Nearest PDB structures (foldseek):
  2p9m-assembly1_B  TM=8.748E-01  e=1.762E-08  Methanocaldococcus jannaschii DSM 2661
  4gqy-assembly2_B  TM=8.211E-01  e=1.419E-08  Arabidopsis thaliana
  4gqy-assembly3_C  TM=7.894E-01  e=1.206E-08  Arabidopsis thaliana
  4gqy-assembly2_A  TM=7.809E-01  e=4.932E-08  Arabidopsis thaliana
  9e6q-assembly1_3  TM=5.303E-01  e=1.082E-06  Pyrobaculum calidifontis JCM 11548